Protein AF-0000000087153183 (afdb_homodimer)

Solvent-accessible surface area (backbone atoms only — not comparable to full-atom values): 34865 Å² total; per-residue (Å²): 128,87,70,64,60,40,36,62,28,33,50,42,48,53,37,23,67,73,57,25,25,58,61,56,22,10,64,75,70,73,46,52,48,67,58,43,52,49,30,43,50,50,48,24,61,70,67,73,41,66,40,58,39,85,47,99,87,30,47,40,70,26,74,59,24,44,55,40,44,30,30,32,48,47,18,45,48,27,42,46,46,18,53,47,39,38,55,37,38,68,64,61,68,84,79,64,48,31,34,25,39,42,85,54,50,77,82,66,41,41,40,56,24,53,25,46,38,46,68,35,93,80,49,48,40,45,34,42,42,77,51,40,25,47,48,32,50,50,33,27,74,55,55,54,21,58,30,27,37,37,53,44,70,48,52,78,88,30,67,86,56,75,67,60,64,68,46,64,42,79,92,60,45,32,32,33,36,42,69,44,78,48,51,33,34,39,34,29,18,43,90,42,45,83,71,34,53,82,33,49,71,75,62,51,37,77,39,42,24,56,32,51,49,82,53,20,40,69,38,48,56,50,46,67,61,28,51,86,69,72,47,77,50,48,64,46,42,38,39,77,45,72,76,52,44,55,31,46,15,47,39,60,63,21,30,39,76,43,41,58,80,70,45,52,71,42,70,76,41,96,67,46,54,38,71,35,73,62,47,69,44,56,26,27,41,24,40,35,31,38,42,91,47,50,80,40,66,70,49,41,48,48,53,51,29,46,36,44,57,67,69,46,72,76,78,70,77,62,78,56,78,76,72,75,74,74,74,74,72,84,121,129,85,69,67,66,40,34,64,27,36,48,42,48,52,38,23,66,71,59,25,26,58,62,55,22,10,63,76,69,74,45,51,48,67,57,41,52,51,31,41,49,50,47,26,63,70,68,72,41,66,39,56,41,84,46,101,87,30,45,41,70,28,73,57,24,53,48,23,37,35,24,34,48,46,18,44,48,28,33,44,47,33,50,46,44,52,49,37,48,61,63,53,62,67,80,58,46,32,34,27,38,42,85,54,50,76,83,66,41,42,40,56,24,52,26,45,38,45,70,34,92,81,49,45,39,45,36,42,42,75,52,39,24,48,48,34,52,50,32,27,74,38,51,60,20,58,32,26,37,38,54,45,70,47,52,80,89,30,69,87,56,74,68,62,63,68,45,66,41,81,91,61,44,32,32,33,37,43,69,45,79,48,52,32,34,38,35,28,17,45,92,41,44,83,72,34,54,82,32,48,69,75,63,51,36,76,38,42,22,55,30,51,49,80,54,21,41,70,39,47,56,50,47,67,61,28,50,86,71,72,46,76,51,48,66,47,42,35,38,77,46,72,74,52,45,55,31,45,16,48,39,59,64,19,30,40,76,43,44,58,80,68,44,50,69,45,70,75,41,96,66,46,55,39,71,37,73,63,48,67,45,56,28,28,42,26,40,35,31,39,42,92,47,50,81,39,66,71,51,40,48,48,52,52,31,46,36,44,57,67,69,46,73,78,81,73,82,60,80,58,78,75,75,75,76,77,76,77,73,85,122

InterPro domains:
  IPR000847 LysR, HTH, N-terminal domain [PF00126] (8-65)
  IPR000847 LysR, HTH, N-terminal domain [PR00039] (22-33)
  IPR000847 LysR, HTH, N-terminal domain [PR00039] (33-43)
  IPR000847 LysR, HTH, N-terminal domain [PR00039] (43-54)
  IPR000847 LysR, HTH, N-terminal domain [PS50931] (5-62)
  IPR005119 LysR, substrate-binding [PF03466] (92-306)
  IPR036388 Winged helix-like DNA-binding domain superfamily [G3DSA:1.10.10.10] (6-84)
  IPR036390 Winged helix DNA-binding domain superfamily [SSF46785] (7-89)

Foldseek 3Di:
DLDDQDLVLLQLLLQCQVVQALCRSCVVVVHDSVVSVVSPVVVCVSVVHDQWDQDPSHTHGDPVVVVCNVVSVVVNVVVVVVVVVVVCCVVPPDFAAEEEEEADCVVLVVPLLLVLCCPDPVNHHYHYDYAAAQVRVVCLLVVVHAKYKHKAFDDPVCPVPHDQDWDADPVQFKIKGFQDKFKWWKKAFLVCCVQQAPDDLLSQLAWEAAAEDCRHRFNVQNCVVCVVVVGDRHHDYYDHHQLVRQVVRNVHHHMGIDTPVSCVVVVVDDGGMDTHDPDMTIMTIIMMHTSVCCPPPVNVSSVVSSNVSSPHDPPPPPPPPPPPPPPPPPD/DLDDQDLVLLLLLLLCQVVQALCVSCVVVVHDSVVSVVSPVVVCVSVVHDQWDQDPRHTHGDPVVVVCNVVSVVVNVVVVVVVVVVVVCVVPVDQAAEEEEEADCVVLVVPLLLVLCCPDPVNHHYHYDYAAAQVRVVCLLVVVHAKYKHKAFDDPVCPVPHDQDWDADPVQFKIKGFQDKFKWWKKAFLVCCVQQAPDDLLSQLAWEAAAEDCRHRQNVQNCVVCVVVVGDRHHDYYDHHQLVRQVVRNVHHHMGIDTPVSCVVVVVDDGGMDTHDPDMTIMTIIMMHTSVCCPPPSNVSSVVSSNVSSPHDPPPPPPPPPPPPPPPPDD

Secondary structure (DSSP, 8-state):
---PPPHHHHHHHHHHHHHSSHHHHHHHHT--HHHHHHHHHHHHHHHT---EEEETTEEEE-HHHHHHHHHHHHHHHHHHHHHHHHHHHTT--S-EEEEEE-S-HHHHTHHHHHHHHHTSTT--EEEEEE--HHHHHHHHHTTS-SEEEEEEEPPGGGSSS---S-EEETTTTEEEEEEEEEEEEEEEEGGGHHHHTT--HHHHTTS-EEE--TTSHHHHHHHHHHGGGT--PPEEEE-S-HHHHHHHHHTTS-BEEEEHHHHHHHHTS---EEEEEEEEEEEEEEEEEEGGGTTSHHHHHHHHHHHHHTTPPP-----------------/---PPPHHHHHHHHHHHHHSSHHHHHHHHT--HHHHHHHHHHHHHHHTS--EEEETTEEEE-HHHHHHHHHHHHHHHHHHHHHHHHHHHHHTTSSEEEEEE-S-HHHHTHHHHHHHHHTSTT--EEEEEE--HHHHHHHHHTTS-SEEEEEEEPPGGGSSS---S-EEETTTTEEEEEEEEEEEEEEEEGGGHHHHTT--HHHHTTS-EEE--TTSHHHHHHHHHHGGGT--PPEEEE-S-HHHHHHHHHTTS-BEEEEHHHHHHHHTS---EEEEEEEEEEEEEEEEEEGGGTTSHHHHHHHHHHHHHTTPPP-----------------

pLDDT: mean 84.93, std 15.73, range [27.83, 98.62]

Organism: NCBI:txid2511166

Radius of gyration: 27.45 Å; Cα contacts (8 Å, |Δi|>4): 1238; chains: 2; bounding box: 63×135×76 Å

Nearest PDB structures (foldseek):
  6g1d-assembly1_A  TM=5.082E-01  e=3.067E-19  Corynebacterium glutamicum
  6g4r-assembly1_B  TM=5.036E-01  e=2.132E-19  Corynebacterium glutamicum
  7d98-assembly1_Q  TM=4.683E-01  e=3.900E-20  Cupriavidus necator
  6g4r-assembly1_E  TM=4.879E-01  e=2.006E-19  Corynebacterium glutamicum
  6g1d-assembly1_C  TM=4.542E-01  e=8.095E-19  Corynebacterium glutamicum

Structure (mmCIF, N/CA/C/O backbone):
data_AF-0000000087153183-model_v1
#
loop_
_entity.id
_entity.type
_entity.pdbx_description
1 polymer 'HTH-type transcriptional regulator CynR'
#
loop_
_atom_site.group_PDB
_atom_site.id
_atom_site.type_symbol
_atom_site.label_atom_id
_atom_site.label_alt_id
_atom_site.label_comp_id
_atom_site.label_asym_id
_atom_site.label_entity_id
_atom_site.label_seq_id
_atom_site.pdbx_PDB_ins_code
_atom_site.Cartn_x
_atom_site.Cartn_y
_atom_site.Cartn_z
_atom_site.occupancy
_atom_site.B_iso_or_equiv
_atom_site.auth_seq_id
_atom_site.auth_comp_id
_atom_site.auth_asym_id
_atom_site.auth_atom_id
_atom_site.pdbx_PDB_model_num
ATOM 1 N N . MET A 1 1 ? 20.062 -12.062 20.797 1 31.08 1 MET A N 1
ATOM 2 C CA . MET A 1 1 ? 18.797 -12.32 20.109 1 31.08 1 MET A CA 1
ATOM 3 C C . MET A 1 1 ? 17.766 -11.266 20.469 1 31.08 1 MET A C 1
ATOM 5 O O . MET A 1 1 ? 17.391 -11.125 21.625 1 31.08 1 MET A O 1
ATOM 9 N N . SER A 1 2 ? 17.734 -10.234 19.969 1 46.31 2 SER A N 1
ATOM 10 C CA . SER A 1 2 ? 16.969 -9.031 20.297 1 46.31 2 SER A CA 1
ATOM 11 C C . SER A 1 2 ? 15.469 -9.328 20.344 1 46.31 2 SER A C 1
ATOM 13 O O . SER A 1 2 ? 14.898 -9.828 19.375 1 46.31 2 SER A O 1
ATOM 15 N N . GLU A 1 3 ? 14.977 -9.609 21.547 1 60.75 3 GLU A N 1
ATOM 16 C CA . GLU A 1 3 ? 13.641 -10.125 21.844 1 60.75 3 GLU A CA 1
ATOM 17 C C . GLU A 1 3 ? 12.562 -9.117 21.453 1 60.75 3 GLU A C 1
ATOM 19 O O . GLU A 1 3 ? 12.734 -7.914 21.641 1 60.75 3 GLU A O 1
ATOM 24 N N . LEU A 1 4 ? 11.82 -9.492 20.484 1 64.38 4 LEU A N 1
ATOM 25 C CA . LEU A 1 4 ? 10.664 -8.688 20.109 1 64.38 4 LEU A CA 1
ATOM 26 C C . LEU A 1 4 ? 9.836 -8.32 21.328 1 64.38 4 LEU A C 1
ATOM 28 O O . LEU A 1 4 ? 9.789 -9.078 22.297 1 64.38 4 LEU A O 1
ATOM 32 N N . PRO A 1 5 ? 9.383 -7.074 21.359 1 76.44 5 PRO A N 1
ATOM 33 C CA . PRO A 1 5 ? 8.602 -6.676 22.531 1 76.44 5 PRO A CA 1
ATOM 34 C C . PRO A 1 5 ? 7.379 -7.562 22.75 1 76.44 5 PRO A C 1
ATOM 36 O O . PRO A 1 5 ? 6.742 -8 21.781 1 76.44 5 PRO A O 1
ATOM 39 N N . ARG A 1 6 ? 7.16 -7.895 24.016 1 76.5 6 ARG A N 1
ATOM 40 C CA . ARG A 1 6 ? 5.973 -8.656 24.391 1 76.5 6 ARG A CA 1
ATOM 41 C C . ARG A 1 6 ? 4.707 -7.836 24.172 1 76.5 6 ARG A C 1
ATOM 43 O O . ARG A 1 6 ? 4.684 -6.633 24.438 1 76.5 6 ARG A O 1
ATOM 50 N N . THR A 1 7 ? 3.648 -8.539 23.609 1 82.25 7 THR A N 1
ATOM 51 C CA . THR A 1 7 ? 2.377 -7.867 23.375 1 82.25 7 THR A CA 1
ATOM 52 C C . THR A 1 7 ? 1.879 -7.176 24.641 1 82.25 7 THR A C 1
ATOM 54 O O . THR A 1 7 ? 1.362 -6.059 24.578 1 82.25 7 THR A O 1
ATOM 57 N N . GLN A 1 8 ? 2.119 -7.859 25.828 1 83.06 8 GLN A N 1
ATOM 58 C CA . GLN A 1 8 ? 1.662 -7.309 27.094 1 83.06 8 GLN A CA 1
ATOM 59 C C . GLN A 1 8 ? 2.424 -6.035 27.438 1 83.06 8 GLN A C 1
ATOM 61 O O . GLN A 1 8 ? 1.85 -5.09 27.984 1 83.06 8 GLN A O 1
ATOM 66 N N . ALA A 1 9 ? 3.697 -6.039 27.109 1 86.94 9 ALA A N 1
ATOM 67 C CA . ALA A 1 9 ? 4.504 -4.852 27.359 1 86.94 9 ALA A CA 1
ATOM 68 C C . ALA A 1 9 ? 4.027 -3.67 26.516 1 86.94 9 ALA A C 1
ATOM 70 O O . ALA A 1 9 ? 3.959 -2.539 27.016 1 86.94 9 ALA A O 1
ATOM 71 N N . LEU A 1 10 ? 3.721 -4.023 25.312 1 87 10 LEU A N 1
ATOM 72 C CA . LEU A 1 10 ? 3.227 -2.988 24.406 1 87 10 LEU A CA 1
ATOM 73 C C . LEU A 1 10 ? 1.873 -2.461 24.875 1 87 10 LEU A C 1
ATOM 75 O O . LEU A 1 10 ? 1.617 -1.257 24.812 1 87 10 LEU A O 1
ATOM 79 N N . ARG A 1 11 ? 1.021 -3.336 25.375 1 87.25 11 ARG A N 1
ATOM 80 C CA . ARG A 1 11 ? -0.269 -2.928 25.922 1 87.25 11 ARG A CA 1
ATOM 81 C C . ARG A 1 11 ? -0.09 -2.027 27.141 1 87.25 11 ARG A C 1
ATOM 83 O O . ARG A 1 11 ? -0.804 -1.034 27.297 1 87.25 11 ARG A O 1
ATOM 90 N N . CYS A 1 12 ? 0.815 -2.385 28 1 89.56 12 CYS A N 1
ATOM 91 C CA . CYS A 1 12 ? 1.115 -1.569 29.172 1 89.56 12 CYS A CA 1
ATOM 92 C C . CYS A 1 12 ? 1.585 -0.179 28.75 1 89.56 12 CYS A C 1
ATOM 94 O O . CYS A 1 12 ? 1.13 0.824 29.312 1 89.56 12 CYS A O 1
ATOM 96 N N . PHE A 1 13 ? 2.502 -0.116 27.734 1 90.94 13 PHE A N 1
ATOM 97 C CA . PHE A 1 13 ? 3.021 1.134 27.188 1 90.94 13 PHE A CA 1
ATOM 98 C C . PHE A 1 13 ? 1.886 2.021 26.703 1 90.94 13 PHE A C 1
ATOM 100 O O . PHE A 1 13 ? 1.781 3.184 27.094 1 90.94 13 PHE A O 1
ATOM 107 N N . ILE A 1 14 ? 0.994 1.428 26.016 1 88.69 14 ILE A N 1
ATOM 108 C CA . ILE A 1 14 ? -0.134 2.145 25.438 1 88.69 14 ILE A CA 1
ATOM 109 C C . ILE A 1 14 ? -1.044 2.666 26.547 1 88.69 14 ILE A C 1
ATOM 111 O O . ILE A 1 14 ? -1.456 3.828 26.531 1 88.69 14 ILE A O 1
ATOM 115 N N . THR A 1 15 ? -1.354 1.829 27.531 1 88.81 15 THR A N 1
ATOM 116 C CA . THR A 1 15 ? -2.324 2.152 28.562 1 88.81 15 THR A CA 1
ATOM 117 C C . THR A 1 15 ? -1.772 3.219 29.5 1 88.81 15 THR A C 1
ATOM 119 O O . THR A 1 15 ? -2.5 4.125 29.922 1 88.81 15 THR A O 1
ATOM 122 N N . VAL A 1 16 ? -0.542 3.186 29.75 1 90.81 16 VAL A N 1
ATOM 123 C CA . VAL A 1 16 ? 0.067 4.195 30.609 1 90.81 16 VAL A CA 1
ATOM 124 C C . VAL A 1 16 ? 0.077 5.543 29.906 1 90.81 16 VAL A C 1
ATOM 126 O O . VAL A 1 16 ? -0.175 6.582 30.516 1 90.81 16 VAL A O 1
ATOM 129 N N . ALA A 1 17 ? 0.434 5.465 28.672 1 88.69 17 ALA A N 1
ATOM 130 C CA . ALA A 1 17 ? 0.426 6.699 27.891 1 88.69 17 ALA A CA 1
ATOM 131 C C . ALA A 1 17 ? -0.958 7.344 27.906 1 88.69 17 ALA A C 1
ATOM 133 O O . ALA A 1 17 ? -1.078 8.57 27.969 1 88.69 17 ALA A O 1
ATOM 134 N N . ARG A 1 18 ? -1.962 6.5 27.828 1 82.38 18 ARG A N 1
ATOM 135 C CA . ARG A 1 18 ? -3.35 6.949 27.766 1 82.38 18 ARG A CA 1
ATOM 136 C C . ARG A 1 18 ? -3.834 7.438 29.125 1 82.38 18 ARG A C 1
ATOM 138 O O . ARG A 1 18 ? -4.461 8.492 29.234 1 82.38 18 ARG A O 1
ATOM 145 N N . GLU A 1 19 ? -3.486 6.703 30.203 1 84.06 19 GLU A N 1
ATOM 146 C CA . GLU A 1 19 ? -4.039 6.941 31.531 1 84.06 19 GLU A CA 1
ATOM 147 C C . GLU A 1 19 ? -3.188 7.934 32.312 1 84.06 19 GLU A C 1
ATOM 149 O O . GLU A 1 19 ? -3.654 8.523 33.281 1 84.06 19 GLU A O 1
ATOM 154 N N . GLY A 1 20 ? -1.888 8.039 31.859 1 85.31 20 GLY A N 1
ATOM 155 C CA . GLY A 1 20 ? -1.004 9.031 32.438 1 85.31 20 GLY A CA 1
ATOM 156 C C . GLY A 1 20 ? -0.298 8.531 33.688 1 85.31 20 GLY A C 1
ATOM 157 O O . GLY A 1 20 ? 0.669 9.141 34.156 1 85.31 20 GLY A O 1
ATOM 158 N N . THR A 1 21 ? -0.917 7.527 34.312 1 86.12 21 THR A N 1
ATOM 159 C CA . THR A 1 21 ? -0.27 6.977 35.5 1 86.12 21 THR A CA 1
ATOM 160 C C . THR A 1 21 ? -0.248 5.453 35.438 1 86.12 21 THR A C 1
ATOM 162 O O . THR A 1 21 ? -1.101 4.836 34.812 1 86.12 21 THR A O 1
ATOM 165 N N . VAL A 1 22 ? 0.759 4.844 36.094 1 90.19 22 VAL A N 1
ATOM 166 C CA . VAL A 1 22 ? 0.91 3.393 36.156 1 90.19 22 VAL A CA 1
ATOM 167 C C . VAL A 1 22 ? -0.251 2.787 36.938 1 90.19 22 VAL A C 1
ATOM 169 O O . VAL A 1 22 ? -0.761 1.722 36.562 1 90.19 22 VAL A O 1
ATOM 172 N N . SER A 1 23 ? -0.688 3.531 37.969 1 89.62 23 SER A N 1
ATOM 173 C CA . SER A 1 23 ? -1.775 3.045 38.781 1 89.62 23 SER A CA 1
ATOM 174 C C . SER A 1 23 ? -3.072 2.91 38 1 89.62 23 SER A C 1
ATOM 176 O O . SER A 1 23 ? -3.744 1.88 38.062 1 89.62 23 SER A O 1
ATOM 178 N N . ARG A 1 24 ? -3.447 3.861 37.344 1 88.69 24 ARG A N 1
ATOM 179 C CA . ARG A 1 24 ? -4.656 3.838 36.531 1 88.69 24 ARG A CA 1
ATOM 180 C C . ARG A 1 24 ? -4.551 2.797 35.438 1 88.69 24 ARG A C 1
ATOM 182 O O . ARG A 1 24 ? -5.523 2.102 35.125 1 88.69 24 ARG A O 1
ATOM 189 N N . ALA A 1 25 ? -3.377 2.762 34.844 1 91.25 25 ALA A N 1
ATOM 190 C CA . ALA A 1 25 ? -3.156 1.758 33.812 1 91.25 25 ALA A CA 1
ATOM 191 C C . ALA A 1 25 ? -3.326 0.347 34.375 1 91.25 25 ALA A C 1
ATOM 193 O O . ALA A 1 25 ? -3.912 -0.519 33.719 1 91.25 25 ALA A O 1
ATOM 194 N N . ALA A 1 26 ? -2.805 0.097 35.531 1 90.75 26 ALA A N 1
ATOM 195 C CA . ALA A 1 26 ? -2.924 -1.201 36.188 1 90.75 26 ALA A CA 1
ATOM 196 C C . ALA A 1 26 ? -4.387 -1.588 36.375 1 90.75 26 ALA A C 1
ATOM 198 O O . ALA A 1 26 ? -4.773 -2.729 36.125 1 90.75 26 ALA A O 1
ATOM 199 N N . THR A 1 27 ? -5.219 -0.638 36.75 1 86.12 27 THR A N 1
ATOM 200 C CA . THR A 1 27 ? -6.645 -0.854 36.938 1 86.12 27 THR A CA 1
ATOM 201 C C . THR A 1 27 ? -7.324 -1.229 35.625 1 86.12 27 THR A C 1
ATOM 203 O O . THR A 1 27 ? -8.078 -2.201 35.562 1 86.12 27 THR A O 1
ATOM 206 N N . VAL A 1 28 ? -6.941 -0.551 34.594 1 84.94 28 VAL A N 1
ATOM 207 C CA . VAL A 1 28 ? -7.551 -0.747 33.281 1 84.94 28 VAL A CA 1
ATOM 208 C C . VAL A 1 28 ? -7.156 -2.115 32.75 1 84.94 28 VAL A C 1
ATOM 210 O O . VAL A 1 28 ? -7.973 -2.799 32.125 1 84.94 28 VAL A O 1
ATOM 213 N N . LEU A 1 29 ? -5.957 -2.527 33 1 86.44 29 LEU A N 1
ATOM 214 C CA . LEU A 1 29 ? -5.402 -3.744 32.406 1 86.44 29 LEU A CA 1
ATOM 215 C C . LEU A 1 29 ? -5.664 -4.945 33.312 1 86.44 29 LEU A C 1
ATOM 217 O O . LEU A 1 29 ? -5.422 -6.09 32.906 1 86.44 29 LEU A O 1
ATOM 221 N N . GLY A 1 30 ? -6.141 -4.699 34.531 1 89.5 30 GLY A N 1
ATOM 222 C CA . GLY A 1 30 ? -6.316 -5.777 35.5 1 89.5 30 GLY A CA 1
ATOM 223 C C . GLY A 1 30 ? -5.004 -6.375 35.969 1 89.5 30 GLY A C 1
ATOM 224 O O . GLY A 1 30 ? -4.891 -7.59 36.125 1 89.5 30 GLY A O 1
ATOM 225 N N . LEU A 1 31 ? -4 -5.562 36 1 88.06 31 LEU A N 1
ATOM 226 C CA . LEU A 1 31 ? -2.674 -5.945 36.469 1 88.06 31 LEU A CA 1
ATOM 227 C C . LEU A 1 31 ? -2.318 -5.203 37.75 1 88.06 31 LEU A C 1
ATOM 229 O O . LEU A 1 31 ? -3.02 -4.27 38.125 1 88.06 31 LEU A O 1
ATOM 233 N N . THR A 1 32 ? -1.348 -5.703 38.438 1 90.44 32 THR A N 1
ATOM 234 C CA . THR A 1 32 ? -0.838 -4.969 39.594 1 90.44 32 THR A CA 1
ATOM 235 C C . THR A 1 32 ? 0.101 -3.852 39.125 1 90.44 32 THR A C 1
ATOM 237 O O . THR A 1 32 ? 0.676 -3.908 38.062 1 90.44 32 THR A O 1
ATOM 240 N N . GLN A 1 33 ? 0.145 -2.832 39.875 1 89.56 33 GLN A N 1
ATOM 241 C CA . GLN A 1 33 ? 1.01 -1.696 39.594 1 89.56 33 GLN A CA 1
ATOM 242 C C . GLN A 1 33 ? 2.449 -2.146 39.344 1 89.56 33 GLN A C 1
ATOM 244 O O . GLN A 1 33 ? 3.094 -1.712 38.406 1 89.56 33 GLN A O 1
ATOM 249 N N . PRO A 1 34 ? 3.041 -3.051 40.156 1 91.12 34 PRO A N 1
ATOM 250 C CA . PRO A 1 34 ? 4.41 -3.508 39.906 1 91.12 34 PRO A CA 1
ATOM 251 C C . PRO A 1 34 ? 4.543 -4.25 38.562 1 91.12 34 PRO A C 1
ATOM 253 O O . PRO A 1 34 ? 5.562 -4.125 37.875 1 91.12 34 PRO A O 1
ATOM 256 N N . ALA A 1 35 ? 3.551 -4.984 38.188 1 90.88 35 ALA A N 1
ATOM 257 C CA . ALA A 1 35 ? 3.574 -5.723 36.938 1 90.88 35 ALA A CA 1
ATOM 258 C C . ALA A 1 35 ? 3.645 -4.777 35.75 1 90.88 35 ALA A C 1
ATOM 260 O O . ALA A 1 35 ? 4.418 -5 34.812 1 90.88 35 ALA A O 1
ATOM 261 N N . VAL A 1 36 ? 2.875 -3.74 35.781 1 92.12 36 VAL A N 1
ATOM 262 C CA . VAL A 1 36 ? 2.873 -2.754 34.719 1 92.12 36 VAL A CA 1
ATOM 263 C C . VAL A 1 36 ? 4.23 -2.061 34.656 1 92.12 36 VAL A C 1
ATOM 265 O O . VAL A 1 36 ? 4.797 -1.891 33.562 1 92.12 36 VAL A O 1
ATOM 268 N N . SER A 1 37 ? 4.73 -1.72 35.781 1 90.12 37 SER A N 1
ATOM 269 C CA . SER A 1 37 ? 6.02 -1.044 35.844 1 90.12 37 SER A CA 1
ATOM 270 C C . SER A 1 37 ? 7.137 -1.92 35.281 1 90.12 37 SER A C 1
ATOM 272 O O . SER A 1 37 ? 8.008 -1.438 34.562 1 90.12 37 SER A O 1
ATOM 274 N N . LEU A 1 38 ? 7.07 -3.172 35.625 1 89.75 38 LEU A N 1
ATOM 275 C CA . LEU A 1 38 ? 8.07 -4.125 35.156 1 89.75 38 LEU A CA 1
ATOM 276 C C . LEU A 1 38 ? 8.008 -4.27 33.656 1 89.75 38 LEU A C 1
ATOM 278 O O . LEU A 1 38 ? 9.047 -4.348 33 1 89.75 38 LEU A O 1
ATOM 282 N N . GLN A 1 39 ? 6.832 -4.332 33.094 1 90.81 39 GLN A N 1
ATOM 283 C CA . GLN A 1 39 ? 6.648 -4.441 31.656 1 90.81 39 GLN A CA 1
ATOM 284 C C . GLN A 1 39 ? 7.219 -3.223 30.938 1 90.81 39 GLN A C 1
ATOM 286 O O . GLN A 1 39 ? 7.867 -3.355 29.891 1 90.81 39 GLN A O 1
ATOM 291 N N . LEU A 1 40 ? 7.035 -2.072 31.453 1 89.44 40 LEU A N 1
ATOM 292 C CA . LEU A 1 40 ? 7.527 -0.836 30.859 1 89.44 40 LEU A CA 1
ATOM 293 C C . LEU A 1 40 ? 9.055 -0.783 30.906 1 89.44 40 LEU A C 1
ATOM 295 O O . LEU A 1 40 ? 9.688 -0.414 29.922 1 89.44 40 LEU A O 1
ATOM 299 N N . LYS A 1 41 ? 9.531 -1.145 32.031 1 87.69 41 LYS A N 1
ATOM 300 C CA . LYS A 1 41 ? 10.984 -1.176 32.188 1 87.69 41 LYS A CA 1
ATOM 301 C C . LYS A 1 41 ? 11.625 -2.156 31.203 1 87.69 41 LYS A C 1
ATOM 303 O O . LYS A 1 41 ? 12.641 -1.847 30.578 1 87.69 41 LYS A O 1
ATOM 308 N N . ALA A 1 42 ? 11.047 -3.262 31.109 1 85.19 42 ALA A N 1
ATOM 309 C CA . ALA A 1 42 ? 11.539 -4.285 30.188 1 85.19 42 ALA A CA 1
ATOM 310 C C . ALA A 1 42 ? 11.516 -3.783 28.75 1 85.19 42 ALA A C 1
ATOM 312 O O . ALA A 1 42 ? 12.445 -4.047 27.984 1 85.19 42 ALA A O 1
ATOM 313 N N . LEU A 1 43 ? 10.5 -3.092 28.422 1 86.81 43 LEU A N 1
ATOM 314 C CA . LEU A 1 43 ? 10.359 -2.549 27.078 1 86.81 43 LEU A CA 1
ATOM 315 C C . LEU A 1 43 ? 11.43 -1.496 26.797 1 86.81 43 LEU A C 1
ATOM 317 O O . LEU A 1 43 ? 12.047 -1.498 25.734 1 86.81 43 LEU A O 1
ATOM 321 N N . GLU A 1 44 ? 11.641 -0.641 27.75 1 86.12 44 GLU A N 1
ATOM 322 C CA . GLU A 1 44 ? 12.664 0.394 27.609 1 86.12 44 GLU A CA 1
ATOM 323 C C . GLU A 1 44 ? 14.062 -0.217 27.531 1 86.12 44 GLU A C 1
ATOM 325 O O . GLU A 1 44 ? 14.891 0.227 26.734 1 86.12 44 GLU A O 1
ATOM 330 N N . GLU A 1 45 ? 14.266 -1.236 28.312 1 81.56 45 GLU A N 1
ATOM 331 C CA . GLU A 1 45 ? 15.547 -1.93 28.297 1 81.56 45 GLU A CA 1
ATOM 332 C C . GLU A 1 45 ? 15.781 -2.629 26.969 1 81.56 45 GLU A C 1
ATOM 334 O O . GLU A 1 45 ? 16.875 -2.568 26.406 1 81.56 45 GLU A O 1
ATOM 339 N N . SER A 1 46 ? 14.766 -3.236 26.516 1 78.31 46 SER A N 1
ATOM 340 C CA . SER A 1 46 ? 14.906 -3.992 25.281 1 78.31 46 SER A CA 1
ATOM 341 C C . SER A 1 46 ? 15.109 -3.062 24.078 1 78.31 46 SER A C 1
ATOM 343 O O . SER A 1 46 ? 15.773 -3.432 23.109 1 78.31 46 SER A O 1
ATOM 345 N N . THR A 1 47 ? 14.508 -1.893 24.172 1 76.81 47 THR A N 1
ATOM 346 C CA . THR A 1 47 ? 14.617 -0.943 23.062 1 76.81 47 THR A CA 1
ATOM 347 C C . THR A 1 47 ? 15.805 -0.012 23.266 1 76.81 47 THR A C 1
ATOM 349 O O . THR A 1 47 ? 16.25 0.64 22.328 1 76.81 47 THR A O 1
ATOM 352 N N . GLY A 1 48 ? 16.266 0.083 24.484 1 78.25 48 GLY A N 1
ATOM 353 C CA . GLY A 1 48 ? 17.328 1.013 24.828 1 78.25 48 GLY A CA 1
ATOM 354 C C . GLY A 1 48 ? 16.875 2.459 24.875 1 78.25 48 GLY A C 1
ATOM 355 O O . GLY A 1 48 ? 17.688 3.377 24.766 1 78.25 48 GLY A O 1
ATOM 356 N N . LEU A 1 49 ? 15.555 2.689 24.812 1 81.19 49 LEU A N 1
ATOM 357 C CA . LEU A 1 49 ? 14.977 4.031 24.797 1 81.19 49 LEU A CA 1
ATOM 358 C C . LEU A 1 49 ? 14.125 4.277 26.031 1 81.19 49 LEU A C 1
ATOM 360 O O . LEU A 1 49 ? 13.43 3.371 26.5 1 81.19 49 LEU A O 1
ATOM 364 N N . GLN A 1 50 ? 14.305 5.422 26.562 1 85.44 50 GLN A N 1
ATOM 365 C CA . GLN A 1 50 ? 13.352 5.859 27.578 1 85.44 50 GLN A CA 1
ATOM 366 C C . GLN A 1 50 ? 12.047 6.32 26.953 1 85.44 50 GLN A C 1
ATOM 368 O O . GLN A 1 50 ? 12.047 7.203 26.094 1 85.44 50 GLN A O 1
ATOM 373 N N . LEU A 1 51 ? 10.969 5.68 27.391 1 88.38 51 LEU A N 1
ATOM 374 C CA . LEU A 1 51 ? 9.703 5.949 26.719 1 88.38 51 LEU A CA 1
ATOM 375 C C . LEU A 1 51 ? 8.883 6.977 27.5 1 88.38 51 LEU A C 1
ATOM 377 O O . LEU A 1 51 ? 8.023 7.648 26.922 1 88.38 51 LEU A O 1
ATOM 381 N N . PHE A 1 52 ? 9.133 7.066 28.812 1 89.56 52 PHE A N 1
ATOM 382 C CA . PHE A 1 52 ? 8.398 7.996 29.656 1 89.56 52 PHE A CA 1
ATOM 383 C C . PHE A 1 52 ? 9.344 8.812 30.531 1 89.56 52 PHE A C 1
ATOM 385 O O . PHE A 1 52 ? 10.406 8.328 30.922 1 89.56 52 PHE A O 1
ATOM 392 N N . ASN A 1 53 ? 8.969 10.086 30.672 1 84.75 53 ASN A N 1
ATOM 393 C CA . ASN A 1 53 ? 9.539 10.898 31.75 1 84.75 53 ASN A CA 1
ATOM 394 C C . ASN A 1 53 ? 8.648 10.898 33 1 84.75 53 ASN A C 1
ATOM 396 O O . ASN A 1 53 ? 7.418 10.969 32.875 1 84.75 53 ASN A O 1
ATOM 400 N N . ARG A 1 54 ? 9.297 10.695 34.094 1 79.44 54 ARG A N 1
ATOM 401 C CA . ARG A 1 54 ? 8.555 10.781 35.344 1 79.44 54 ARG A CA 1
ATOM 402 C C . ARG A 1 54 ? 8.328 12.242 35.719 1 79.44 54 ARG A C 1
ATOM 404 O O . ARG A 1 54 ? 9.258 13.047 35.688 1 79.44 54 ARG A O 1
ATOM 411 N N . THR A 1 55 ? 7.113 12.602 35.812 1 77.44 55 THR A N 1
ATOM 412 C CA . THR A 1 55 ? 6.723 13.93 36.281 1 77.44 55 THR A CA 1
ATOM 413 C C . THR A 1 55 ? 5.992 13.859 37.625 1 77.44 55 THR A C 1
ATOM 415 O O . THR A 1 55 ? 5.57 12.781 38.031 1 77.44 55 THR A O 1
ATOM 418 N N . PRO A 1 56 ? 5.902 14.93 38.344 1 74.75 56 PRO A N 1
ATOM 419 C CA . PRO A 1 56 ? 5.16 14.914 39.594 1 74.75 56 PRO A CA 1
ATOM 420 C C . PRO A 1 56 ? 3.727 14.414 39.438 1 74.75 56 PRO A C 1
ATOM 422 O O . PRO A 1 56 ? 3.152 13.859 40.375 1 74.75 56 PRO A O 1
ATOM 425 N N . ASN A 1 57 ? 3.154 14.539 38.219 1 74.94 57 ASN A N 1
ATOM 426 C CA . ASN A 1 57 ? 1.761 14.188 37.969 1 74.94 57 ASN A CA 1
ATOM 427 C C . ASN A 1 57 ? 1.639 12.828 37.281 1 74.94 57 ASN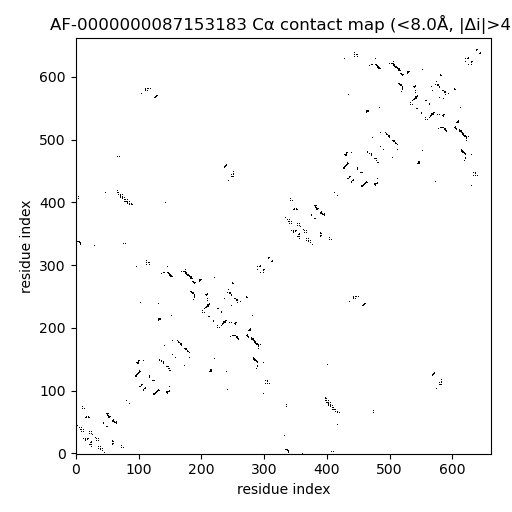 A C 1
ATOM 429 O O . ASN A 1 57 ? 0.542 12.422 36.906 1 74.94 57 ASN A O 1
ATOM 433 N N . GLY A 1 58 ? 2.777 12.195 37.125 1 81.75 58 GLY A N 1
ATOM 434 C CA . GLY A 1 58 ? 2.689 10.883 36.5 1 81.75 58 GLY A CA 1
ATOM 435 C C . GLY A 1 58 ? 3.734 10.664 35.406 1 81.75 58 GLY A C 1
ATOM 436 O O . GLY A 1 58 ? 4.914 10.961 35.625 1 81.75 58 GLY A O 1
ATOM 437 N N . PHE A 1 59 ? 3.305 10.008 34.344 1 84.56 59 PHE A N 1
ATOM 438 C CA . PHE A 1 59 ? 4.195 9.648 33.25 1 84.56 59 PHE A CA 1
ATOM 439 C C . PHE A 1 59 ? 3.867 10.445 32 1 84.56 59 PHE A C 1
ATOM 441 O O . PHE A 1 59 ? 2.701 10.547 31.609 1 84.56 59 PHE A O 1
ATOM 448 N N . ALA A 1 60 ? 4.879 11.18 31.516 1 84.25 60 ALA A N 1
ATOM 449 C CA . ALA A 1 60 ? 4.75 11.867 30.234 1 84.25 60 ALA A CA 1
ATOM 450 C C . ALA A 1 60 ? 5.633 11.219 29.172 1 84.25 60 ALA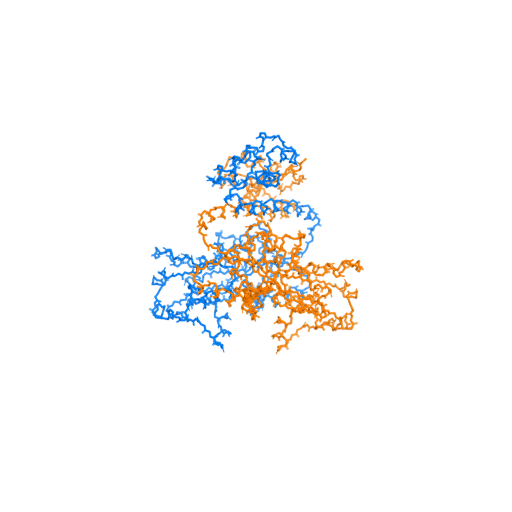 A C 1
ATOM 452 O O . ALA A 1 60 ? 6.762 10.82 29.453 1 84.25 60 ALA A O 1
ATOM 453 N N . LEU A 1 61 ? 5.102 11.07 28.016 1 85.69 61 LEU A N 1
ATOM 454 C CA . LEU A 1 61 ? 5.848 10.438 26.938 1 85.69 61 LEU A CA 1
ATOM 455 C C . LEU A 1 61 ? 7.113 11.227 26.609 1 85.69 61 LEU A C 1
ATOM 457 O O . LEU A 1 61 ? 7.098 12.461 26.609 1 85.69 61 LEU A O 1
ATOM 461 N N . THR A 1 62 ? 8.25 10.508 26.469 1 81.56 62 THR A N 1
ATOM 462 C CA . THR A 1 62 ? 9.438 11.086 25.844 1 81.56 62 THR A CA 1
ATOM 463 C C . THR A 1 62 ? 9.242 11.234 24.344 1 81.56 62 THR A C 1
ATOM 465 O O . THR A 1 62 ? 8.219 10.805 23.797 1 81.56 62 THR A O 1
ATOM 468 N N . GLU A 1 63 ? 10.18 11.859 23.766 1 72.25 63 GLU A N 1
ATOM 469 C CA . GLU A 1 63 ? 10.164 11.938 22.312 1 72.25 63 GLU A CA 1
ATOM 470 C C . GLU A 1 63 ? 10.156 10.539 21.688 1 72.25 63 GLU A C 1
ATOM 472 O O . GLU A 1 63 ? 9.398 10.281 20.75 1 72.25 63 GLU A O 1
ATOM 477 N N . ALA A 1 64 ? 10.961 9.703 22.25 1 76.62 64 ALA A N 1
ATOM 478 C CA . ALA A 1 64 ? 11.016 8.32 21.797 1 76.62 64 ALA A CA 1
ATOM 479 C C . ALA A 1 64 ? 9.688 7.613 22.031 1 76.62 64 ALA A C 1
ATOM 481 O O . ALA A 1 64 ? 9.203 6.867 21.188 1 76.62 64 ALA A O 1
ATOM 482 N N . GLY A 1 65 ? 9.117 7.859 23.219 1 83.56 65 GLY A N 1
ATOM 483 C CA . GLY A 1 65 ? 7.824 7.281 23.547 1 83.56 65 GLY A CA 1
ATOM 484 C C . GLY A 1 65 ? 6.73 7.695 22.578 1 83.56 65 GLY A C 1
ATOM 485 O O . GLY A 1 65 ? 5.957 6.859 22.109 1 83.56 65 GLY A O 1
ATOM 486 N N . ALA A 1 66 ? 6.73 8.914 22.297 1 76.06 66 ALA A N 1
ATOM 487 C CA . ALA A 1 66 ? 5.723 9.461 21.391 1 76.06 66 ALA A CA 1
ATOM 488 C C . ALA A 1 66 ? 5.875 8.875 20 1 76.06 66 ALA A C 1
ATOM 490 O O . ALA A 1 66 ? 4.879 8.578 19.328 1 76.06 66 ALA A O 1
ATOM 491 N N . ALA A 1 67 ? 7.109 8.648 19.609 1 71.12 67 ALA A N 1
ATOM 492 C CA . ALA A 1 67 ? 7.406 8.125 18.281 1 71.12 67 ALA A CA 1
ATOM 493 C C . ALA A 1 67 ? 7.035 6.645 18.188 1 71.12 67 ALA A C 1
ATOM 495 O O . ALA A 1 67 ? 6.613 6.172 17.125 1 71.12 67 ALA A O 1
ATOM 496 N N . LEU A 1 68 ? 7.086 5.922 19.344 1 79.94 68 LEU A N 1
ATOM 497 C CA . LEU A 1 68 ? 6.918 4.473 19.312 1 79.94 68 LEU A CA 1
ATOM 498 C C . LEU A 1 68 ? 5.473 4.09 19.625 1 79.94 68 LEU A C 1
ATOM 500 O O . LEU A 1 68 ? 5.047 2.969 19.344 1 79.94 68 LEU A O 1
ATOM 504 N N . LEU A 1 69 ? 4.723 5.074 20.203 1 80.94 69 LEU A N 1
ATOM 505 C CA . LEU A 1 69 ? 3.371 4.777 20.656 1 80.94 69 LEU A CA 1
ATOM 506 C C . LEU A 1 69 ? 2.5 4.293 19.5 1 80.94 69 LEU A C 1
ATOM 508 O O . LEU A 1 69 ? 1.832 3.262 19.609 1 80.94 69 LEU A O 1
ATOM 512 N N . PRO A 1 70 ? 2.602 4.93 18.375 1 69.75 70 PRO A N 1
ATOM 513 C CA . PRO A 1 70 ? 1.788 4.426 17.266 1 69.75 70 PRO A CA 1
ATOM 514 C C . PRO A 1 70 ? 2.188 3.016 16.844 1 69.75 70 PRO A C 1
ATOM 516 O O . PRO A 1 70 ? 1.327 2.213 16.469 1 69.75 70 PRO A O 1
ATOM 519 N N . LEU A 1 71 ? 3.441 2.682 16.953 1 73.5 71 LEU A N 1
ATOM 520 C CA . LEU A 1 71 ? 3.926 1.356 16.578 1 73.5 71 LEU A CA 1
ATOM 521 C C . LEU A 1 71 ? 3.471 0.309 17.594 1 73.5 71 LEU A C 1
ATOM 523 O O . LEU A 1 71 ? 3.174 -0.83 17.219 1 73.5 71 LEU A O 1
ATOM 527 N N . ALA A 1 72 ? 3.436 0.713 18.812 1 81 72 ALA A N 1
ATOM 528 C CA . ALA A 1 72 ? 2.883 -0.173 19.844 1 81 72 ALA A CA 1
ATOM 529 C C . ALA A 1 72 ? 1.418 -0.495 19.547 1 81 72 ALA A C 1
ATOM 531 O O . ALA A 1 72 ? 1.001 -1.651 19.641 1 81 72 ALA A O 1
ATOM 532 N N . HIS A 1 73 ? 0.684 0.498 19.156 1 74.69 73 HIS A N 1
ATOM 533 C CA . HIS A 1 73 ? -0.716 0.303 18.812 1 74.69 73 HIS A CA 1
ATOM 534 C C . HIS A 1 73 ? -0.855 -0.665 17.641 1 74.69 73 HIS A C 1
ATOM 536 O O . HIS A 1 73 ? -1.688 -1.573 17.672 1 74.69 73 HIS A O 1
ATOM 542 N N . LYS A 1 74 ? -0.038 -0.432 16.656 1 68.56 74 LYS A N 1
ATOM 543 C CA . LYS A 1 74 ? -0.088 -1.299 15.484 1 68.56 74 LYS A CA 1
ATOM 544 C C . LYS A 1 74 ? 0.186 -2.752 15.859 1 68.56 74 LYS A C 1
ATOM 546 O O . LYS A 1 74 ? -0.498 -3.662 15.383 1 68.56 74 LYS A O 1
ATOM 551 N N . ALA A 1 75 ? 1.226 -2.973 16.703 1 73.31 75 ALA A N 1
ATOM 552 C CA . ALA A 1 75 ? 1.597 -4.32 17.125 1 73.31 75 ALA A CA 1
ATOM 553 C C . ALA A 1 75 ? 0.468 -4.98 17.906 1 73.31 75 ALA A C 1
ATOM 555 O O . ALA A 1 75 ? 0.134 -6.145 17.672 1 73.31 75 ALA A O 1
ATOM 556 N N . VAL A 1 76 ? -0.181 -4.207 18.766 1 76.06 76 VAL A N 1
ATOM 557 C CA . VAL A 1 76 ? -1.264 -4.738 19.594 1 76.06 76 VAL A CA 1
ATOM 558 C C . VAL A 1 76 ? -2.494 -4.988 18.719 1 76.06 76 VAL A C 1
ATOM 560 O O . VAL A 1 76 ? -3.174 -6.008 18.875 1 76.06 76 VAL A O 1
ATOM 563 N N . ALA A 1 77 ? -2.756 -4.117 17.812 1 69.12 77 ALA A N 1
ATOM 564 C CA . ALA A 1 77 ? -3.883 -4.293 16.906 1 69.12 77 ALA A CA 1
ATOM 565 C C . ALA A 1 77 ? -3.693 -5.531 16.031 1 69.12 77 ALA A C 1
ATOM 567 O O . ALA A 1 77 ? -4.637 -6.297 15.82 1 69.12 77 ALA A O 1
ATOM 568 N N . ALA A 1 78 ? -2.496 -5.703 15.555 1 66.81 78 ALA A N 1
ATOM 569 C CA . ALA A 1 78 ? -2.211 -6.879 14.734 1 66.81 78 ALA A CA 1
ATOM 570 C C . ALA A 1 78 ? -2.41 -8.164 15.531 1 66.81 78 ALA A C 1
ATOM 572 O O . ALA A 1 78 ? -2.936 -9.148 15.008 1 66.81 78 ALA A O 1
ATOM 573 N N . ALA A 1 79 ? -1.956 -8.141 16.75 1 67.44 79 ALA A N 1
ATOM 574 C CA . ALA A 1 79 ? -2.184 -9.289 17.625 1 67.44 79 ALA A CA 1
ATOM 575 C C . ALA A 1 79 ? -3.674 -9.5 17.875 1 67.44 79 ALA A C 1
ATOM 577 O O . ALA A 1 79 ? -4.141 -10.641 17.938 1 67.44 79 ALA A O 1
ATOM 578 N N . SER A 1 80 ? -4.391 -8.422 17.875 1 66.69 80 SER A N 1
ATOM 579 C CA . SER A 1 80 ? -5.84 -8.492 18.031 1 66.69 80 SER A CA 1
ATOM 580 C C . SER A 1 80 ? -6.504 -9.055 16.766 1 66.69 80 SER A C 1
ATOM 582 O O . SER A 1 80 ? -7.414 -9.875 16.859 1 66.69 80 SER A O 1
ATOM 584 N N . ASP A 1 81 ? -6.07 -8.547 15.656 1 61.22 81 ASP A N 1
ATOM 585 C CA . ASP A 1 81 ? -6.59 -9.062 14.391 1 61.22 81 ASP A CA 1
ATOM 586 C C . ASP A 1 81 ? -6.355 -10.562 14.273 1 61.22 81 ASP A C 1
ATOM 588 O O . ASP A 1 81 ? -7.215 -11.289 13.773 1 61.22 81 ASP A O 1
ATOM 592 N N . PHE A 1 82 ? -5.176 -11 14.609 1 59.66 82 PHE A N 1
ATOM 593 C CA . PHE A 1 82 ? -4.883 -12.422 14.664 1 59.66 82 PHE A CA 1
ATOM 594 C C . PHE A 1 82 ? -5.941 -13.164 15.469 1 59.66 82 PHE A C 1
ATOM 596 O O . PHE A 1 82 ? -6.484 -14.172 15.008 1 59.66 82 PHE A O 1
ATOM 603 N N . ARG A 1 83 ? -6.16 -12.57 16.547 1 58.72 83 ARG A N 1
ATOM 604 C CA . ARG A 1 83 ? -7.141 -13.203 17.422 1 58.72 83 ARG A CA 1
ATOM 605 C C . ARG A 1 83 ? -8.531 -13.172 16.797 1 58.72 83 ARG A C 1
ATOM 607 O O . ARG A 1 83 ? -9.258 -14.172 16.828 1 58.72 83 ARG A O 1
ATOM 614 N N . THR A 1 84 ? -8.805 -12.094 16.141 1 54.06 84 THR A N 1
ATOM 615 C CA . THR A 1 84 ? -10.109 -11.945 15.516 1 54.06 84 THR A CA 1
ATOM 616 C C . THR A 1 84 ? -10.25 -12.883 14.312 1 54.06 84 THR A C 1
ATOM 618 O O . THR A 1 84 ? -11.273 -13.539 14.148 1 54.06 84 THR A O 1
ATOM 621 N N . THR A 1 85 ? -9.297 -12.797 13.477 1 51.97 85 THR A N 1
ATOM 622 C CA . THR A 1 85 ? -9.336 -13.68 12.312 1 51.97 85 THR A CA 1
ATOM 623 C C . THR A 1 85 ? -9.367 -15.141 12.75 1 51.97 85 THR A C 1
ATOM 625 O O . THR A 1 85 ? -10.062 -15.961 12.148 1 51.97 85 THR A O 1
ATOM 628 N N . ALA A 1 86 ? -8.492 -15.461 13.648 1 52.25 86 ALA A N 1
ATOM 629 C CA . ALA A 1 86 ? -8.547 -16.812 14.203 1 52.25 86 ALA A CA 1
ATOM 630 C C . ALA A 1 86 ? -9.969 -17.172 14.625 1 52.25 86 ALA A C 1
ATOM 632 O O . ALA A 1 86 ? -10.422 -18.297 14.375 1 52.25 86 ALA A O 1
ATOM 633 N N . GLU A 1 87 ? -10.531 -16.125 15.07 1 49.12 87 GLU A N 1
ATOM 634 C CA . GLU A 1 87 ? -11.922 -16.328 15.445 1 49.12 87 GLU A CA 1
ATOM 635 C C . GLU A 1 87 ? -12.812 -16.484 14.211 1 49.12 87 GLU A C 1
ATOM 637 O O . GLU A 1 87 ? -13.703 -17.328 14.18 1 49.12 87 GLU A O 1
ATOM 642 N N . GLN A 1 88 ? -12.477 -15.547 13.203 1 44.47 88 GLN A N 1
ATOM 643 C CA . GLN A 1 88 ? -13.234 -15.586 11.961 1 44.47 88 GLN A CA 1
ATOM 644 C C . GLN A 1 88 ? -12.953 -16.859 11.18 1 44.47 88 GLN A C 1
ATOM 646 O O . GLN A 1 88 ? -13.859 -17.438 10.57 1 44.47 88 GLN A O 1
ATOM 651 N N . LEU A 1 89 ? -11.625 -16.984 10.797 1 45.25 89 LEU A N 1
ATOM 652 C CA . LEU A 1 89 ? -11.289 -18.219 10.109 1 45.25 89 LEU A CA 1
ATOM 653 C C . LEU A 1 89 ? -12.055 -19.391 10.711 1 45.25 89 LEU A C 1
ATOM 655 O O . LEU A 1 89 ? -12.445 -20.328 9.992 1 45.25 89 LEU A O 1
ATOM 659 N N . LYS A 1 90 ? -12.109 -19.203 11.906 1 41.69 90 LYS A N 1
ATOM 660 C CA . LYS A 1 90 ? -13 -20.234 12.438 1 41.69 90 LYS A CA 1
ATOM 661 C C . LYS A 1 90 ? -14.328 -20.266 11.695 1 41.69 90 LYS A C 1
ATOM 663 O O . LYS A 1 90 ? -14.898 -21.328 11.469 1 41.69 90 LYS A O 1
ATOM 668 N N . GLU A 1 91 ? -14.547 -19.031 11.234 1 38.19 91 GLU A N 1
ATOM 669 C CA . GLU A 1 91 ? -15.82 -18.938 10.523 1 38.19 91 GLU A CA 1
ATOM 670 C C . GLU A 1 91 ? -15.617 -19.094 9.016 1 38.19 91 GLU A C 1
ATOM 672 O O . GLU A 1 91 ? -16.484 -19.609 8.32 1 38.19 91 GLU A O 1
ATOM 677 N N . ALA A 1 92 ? -14.594 -18.328 8.391 1 41.97 92 ALA A N 1
ATOM 678 C CA . ALA A 1 92 ? -14.383 -18.344 6.945 1 41.97 92 ALA A CA 1
ATOM 679 C C . ALA A 1 92 ? -13.844 -19.703 6.484 1 41.97 92 ALA A C 1
ATOM 681 O O . ALA A 1 92 ? -12.641 -19.969 6.586 1 41.97 92 ALA A O 1
ATOM 682 N N . GLN A 1 93 ? -14 -20.688 6.68 1 40 93 GLN A N 1
ATOM 683 C CA . GLN A 1 93 ? -13.641 -21.922 5.988 1 40 93 GLN A CA 1
ATOM 684 C C . GLN A 1 93 ? -13.578 -21.703 4.477 1 40 93 GLN A C 1
ATOM 686 O O . GLN A 1 93 ? -12.953 -22.484 3.76 1 40 93 GLN A O 1
ATOM 691 N N . ARG A 1 94 ? -14.414 -21.078 3.588 1 45.53 94 ARG A N 1
ATOM 692 C CA . ARG A 1 94 ? -14.43 -21.594 2.227 1 45.53 94 ARG A CA 1
ATOM 693 C C . ARG A 1 94 ? -13.25 -21.078 1.418 1 45.53 94 ARG A C 1
ATOM 695 O O . ARG A 1 94 ? -12.484 -20.234 1.901 1 45.53 94 ARG A O 1
ATOM 702 N N . GLY A 1 95 ? -13.141 -21.156 -0.271 1 61.41 95 GLY A N 1
ATOM 703 C CA . GLY A 1 95 ? -12.648 -21.25 -1.635 1 61.41 95 GLY A CA 1
ATOM 704 C C . GLY A 1 95 ? -12 -19.969 -2.125 1 61.41 95 GLY A C 1
ATOM 705 O O . GLY A 1 95 ? -11.898 -19.734 -3.332 1 61.41 95 GLY A O 1
ATOM 706 N N . THR A 1 96 ? -11.375 -19.031 -1.311 1 80.25 96 THR A N 1
ATOM 707 C CA . THR A 1 96 ? -10.859 -17.781 -1.841 1 80.25 96 THR A CA 1
ATOM 708 C C . THR A 1 96 ? -9.352 -17.875 -2.068 1 80.25 96 THR A C 1
ATOM 710 O O . THR A 1 96 ? -8.609 -18.328 -1.194 1 80.25 96 THR A O 1
ATOM 713 N N . LEU A 1 97 ? -8.828 -17.578 -3.34 1 90.31 97 LEU A N 1
ATOM 714 C CA . LEU A 1 97 ? -7.41 -17.516 -3.689 1 90.31 97 LEU A CA 1
ATOM 715 C C . LEU A 1 97 ? -6.793 -16.203 -3.229 1 90.31 97 LEU A C 1
ATOM 717 O O . LEU A 1 97 ? -7.234 -15.125 -3.641 1 90.31 97 LEU A O 1
ATOM 721 N N . ARG A 1 98 ? -5.812 -16.297 -2.383 1 92.25 98 ARG A N 1
ATOM 722 C CA . ARG A 1 98 ? -5.121 -15.109 -1.885 1 92.25 98 ARG A CA 1
ATOM 723 C C . ARG A 1 98 ? -3.898 -14.789 -2.74 1 92.25 98 ARG A C 1
ATOM 725 O O . ARG A 1 98 ? -2.945 -15.57 -2.787 1 92.25 98 ARG A O 1
ATOM 732 N N . VAL A 1 99 ? -3.932 -13.562 -3.316 1 95.5 99 VAL A N 1
ATOM 733 C CA . VAL A 1 99 ? -2.91 -13.18 -4.285 1 95.5 99 VAL A CA 1
ATOM 734 C C . VAL A 1 99 ? -2.188 -11.922 -3.807 1 95.5 99 VAL A C 1
ATOM 736 O O . VAL A 1 99 ? -2.822 -10.906 -3.537 1 95.5 99 VAL A O 1
ATOM 739 N N . GLY A 1 100 ? -0.877 -12 -3.631 1 96.38 100 GLY A N 1
ATOM 740 C CA . GLY A 1 100 ? -0.064 -10.812 -3.422 1 96.38 100 GLY A CA 1
ATOM 741 C C . GLY A 1 100 ? 0.321 -10.117 -4.715 1 96.38 100 GLY A C 1
ATOM 742 O O . GLY A 1 100 ? 0.878 -10.742 -5.621 1 96.38 100 GLY A O 1
ATOM 743 N N . THR A 1 101 ? 0.013 -8.82 -4.793 1 95.38 101 THR A N 1
ATOM 744 C CA . THR A 1 101 ? 0.373 -8.062 -5.988 1 95.38 101 THR A CA 1
ATOM 745 C C . THR A 1 101 ? 1.422 -7.004 -5.664 1 95.38 101 THR A C 1
ATOM 747 O O . THR A 1 101 ? 1.658 -6.695 -4.496 1 95.38 101 THR A O 1
ATOM 750 N N . ILE A 1 102 ? 2.098 -6.59 -6.691 1 94.94 102 ILE A N 1
ATOM 751 C CA . ILE A 1 102 ? 3.113 -5.543 -6.609 1 94.94 102 ILE A CA 1
ATOM 752 C C . ILE A 1 102 ? 2.994 -4.613 -7.812 1 94.94 102 ILE A C 1
ATOM 754 O O . ILE A 1 102 ? 2.252 -4.902 -8.758 1 94.94 102 ILE A O 1
ATOM 758 N N . LEU A 1 103 ? 3.664 -3.5 -7.781 1 92.81 103 LEU A N 1
ATOM 759 C CA . LEU A 1 103 ? 3.678 -2.584 -8.914 1 92.81 103 LEU A CA 1
ATOM 760 C C . LEU A 1 103 ? 2.258 -2.248 -9.359 1 92.81 103 LEU A C 1
ATOM 762 O O . LEU A 1 103 ? 1.315 -2.344 -8.57 1 92.81 103 LEU A O 1
ATOM 766 N N . ASP A 1 104 ? 2.082 -1.65 -10.492 1 91.62 104 ASP A N 1
ATOM 767 C CA . ASP A 1 104 ? 0.758 -1.249 -10.961 1 91.62 104 ASP A CA 1
ATOM 768 C C . ASP A 1 104 ? 0.063 -2.395 -11.695 1 91.62 104 ASP A C 1
ATOM 770 O O . ASP A 1 104 ? 0.72 -3.219 -12.336 1 91.62 104 ASP A O 1
ATOM 774 N N . PRO A 1 105 ? -1.27 -2.43 -11.609 1 92 105 PRO A N 1
ATOM 775 C CA . PRO A 1 105 ? -2.051 -3.521 -12.203 1 92 105 PRO A CA 1
ATOM 776 C C . PRO A 1 105 ? -1.842 -3.648 -13.711 1 92 105 PRO A C 1
ATOM 778 O O . PRO A 1 105 ? -1.878 -4.758 -14.25 1 92 105 PRO A O 1
ATOM 781 N N . GLU A 1 106 ? -1.631 -2.59 -14.359 1 89 106 GLU A N 1
ATOM 782 C CA . GLU A 1 106 ? -1.425 -2.654 -15.805 1 89 106 GLU A CA 1
ATOM 783 C C . GLU A 1 106 ? -0.138 -3.4 -16.141 1 89 106 GLU A C 1
ATOM 785 O O . GLU A 1 106 ? -0.126 -4.25 -17.047 1 89 106 GLU A O 1
ATOM 790 N N . PHE A 1 107 ? 0.877 -3.141 -15.43 1 93.19 107 PHE A N 1
ATOM 791 C CA . PHE A 1 107 ? 2.174 -3.758 -15.672 1 93.19 107 PHE A CA 1
ATOM 792 C C . PHE A 1 107 ? 2.125 -5.254 -15.391 1 93.19 107 PHE A C 1
ATOM 794 O O . PHE A 1 107 ? 2.738 -6.047 -16.109 1 93.19 107 PHE A O 1
ATOM 801 N N . THR A 1 108 ? 1.393 -5.648 -14.383 1 95.81 108 THR A N 1
ATOM 802 C CA . THR A 1 108 ? 1.321 -7.055 -13.984 1 95.81 108 THR A CA 1
ATOM 803 C C . THR A 1 108 ? 0.243 -7.785 -14.781 1 95.81 108 THR A C 1
ATOM 805 O O . THR A 1 108 ? 0.038 -8.984 -14.602 1 95.81 108 THR A O 1
ATOM 808 N N . ARG A 1 109 ? -0.526 -7.078 -15.555 1 95.62 109 ARG A N 1
ATOM 809 C CA . ARG A 1 109 ? -1.654 -7.637 -16.297 1 95.62 109 ARG A CA 1
ATOM 810 C C . ARG A 1 109 ? -2.652 -8.305 -15.352 1 95.62 109 ARG A C 1
ATOM 812 O O . ARG A 1 109 ? -3.088 -9.43 -15.594 1 95.62 109 ARG A O 1
ATOM 819 N N . LEU A 1 110 ? -2.914 -7.578 -14.289 1 94.69 110 LEU A N 1
ATOM 820 C CA . LEU A 1 110 ? -3.805 -8.094 -13.258 1 94.69 110 LEU A CA 1
ATOM 821 C C . LEU A 1 110 ? -5.215 -8.289 -13.805 1 94.69 110 LEU A C 1
ATOM 823 O O . LEU A 1 110 ? -5.887 -9.266 -13.461 1 94.69 110 LEU A O 1
ATOM 827 N N . GLY A 1 111 ? -5.676 -7.434 -14.633 1 92.44 111 GLY A N 1
ATOM 828 C CA . GLY A 1 111 ? -7.016 -7.496 -15.203 1 92.44 111 GLY A CA 1
ATOM 829 C C . GLY A 1 111 ? -7.309 -8.812 -15.898 1 92.44 111 GLY A C 1
ATOM 830 O O . GLY A 1 111 ? -8.18 -9.57 -15.469 1 92.44 111 GLY A O 1
ATOM 831 N N . PRO A 1 112 ? -6.535 -9.07 -16.938 1 93.5 112 PRO A N 1
ATOM 832 C CA . PRO A 1 112 ? -6.723 -10.352 -17.641 1 93.5 112 PRO A CA 1
ATOM 833 C C . PRO A 1 112 ? -6.609 -11.555 -16.703 1 93.5 112 PRO A C 1
ATOM 835 O O . PRO A 1 112 ? -7.344 -12.531 -16.875 1 93.5 112 PRO A O 1
ATOM 838 N N . PHE A 1 113 ? -5.762 -11.516 -15.727 1 95.38 113 PHE A N 1
ATOM 839 C CA . PHE A 1 113 ? -5.57 -12.594 -14.758 1 95.38 113 PHE A CA 1
ATOM 840 C C . PHE A 1 113 ? -6.844 -12.82 -13.945 1 95.38 113 PHE A C 1
ATOM 842 O O . PHE A 1 113 ? -7.348 -13.945 -13.883 1 95.38 113 PHE A O 1
ATOM 849 N N . VAL A 1 114 ? -7.391 -11.727 -13.391 1 93.06 114 VAL A N 1
ATOM 850 C CA . VAL A 1 114 ? -8.57 -11.859 -12.547 1 93.06 114 VAL A CA 1
ATOM 851 C C . VAL A 1 114 ? -9.773 -12.258 -13.406 1 93.06 114 VAL A C 1
ATOM 853 O O . VAL A 1 114 ? -10.625 -13.039 -12.969 1 93.06 114 VAL A O 1
ATOM 856 N N . ARG A 1 115 ? -9.836 -11.75 -14.57 1 90.44 115 ARG A N 1
ATOM 857 C CA . ARG A 1 115 ? -10.922 -12.109 -15.477 1 90.44 115 ARG A CA 1
ATOM 858 C C . ARG A 1 115 ? -10.898 -13.602 -15.797 1 90.44 115 ARG A C 1
ATOM 860 O O . ARG A 1 115 ? -11.938 -14.258 -15.82 1 90.44 115 ARG A O 1
ATOM 867 N N . SER A 1 116 ? -9.711 -14.055 -16.047 1 91.5 116 SER A N 1
ATOM 868 C CA . SER A 1 116 ? -9.547 -15.469 -16.359 1 91.5 116 SER A CA 1
ATOM 869 C C . SER A 1 116 ? -10.031 -16.344 -15.203 1 91.5 116 SER A C 1
ATOM 871 O O . SER A 1 116 ? -10.703 -17.359 -15.422 1 91.5 116 SER A O 1
ATOM 873 N N . LEU A 1 117 ? -9.727 -15.984 -14.008 1 89.94 117 LEU A N 1
ATOM 874 C CA . LEU A 1 117 ? -10.125 -16.75 -12.836 1 89.94 117 LEU A CA 1
ATOM 875 C C . LEU A 1 117 ? -11.633 -16.656 -12.609 1 89.94 117 LEU A C 1
ATOM 877 O O . LEU A 1 117 ? -12.273 -17.641 -12.227 1 89.94 117 LEU A O 1
ATOM 881 N N . ALA A 1 118 ? -12.164 -15.523 -12.883 1 83.88 118 ALA A N 1
ATOM 882 C CA . ALA A 1 118 ? -13.586 -15.289 -12.672 1 83.88 118 ALA A CA 1
ATOM 883 C C . ALA A 1 118 ? -14.43 -16.062 -13.68 1 83.88 118 ALA A C 1
ATOM 885 O O . ALA A 1 118 ? -15.555 -16.469 -13.375 1 83.88 118 ALA A O 1
ATOM 886 N N . THR A 1 119 ? -13.914 -16.234 -14.781 1 82 119 THR A N 1
ATOM 887 C CA . THR A 1 119 ? -14.672 -16.859 -15.859 1 82 119 THR A CA 1
ATOM 888 C C . THR A 1 119 ? -14.383 -18.359 -15.93 1 82 119 THR A C 1
ATOM 890 O O . THR A 1 119 ? -14.969 -19.062 -16.75 1 82 119 THR A O 1
ATOM 893 N N . SER A 1 120 ? -13.516 -18.734 -15.055 1 81.5 120 SER A N 1
ATOM 894 C CA . SER A 1 120 ? -13.234 -20.172 -15.008 1 81.5 120 SER A CA 1
ATOM 895 C C . SER A 1 120 ? -14.398 -20.938 -14.414 1 81.5 120 SER A C 1
ATOM 897 O O . SER A 1 120 ? -15.234 -20.375 -13.695 1 81.5 120 SER A O 1
ATOM 899 N N . PRO A 1 121 ? -14.484 -22.219 -14.703 1 77.56 121 PRO A N 1
ATOM 900 C CA . PRO A 1 121 ? -15.578 -23.031 -14.18 1 77.56 121 PRO A CA 1
ATOM 901 C C . PRO A 1 121 ? -15.625 -23.062 -12.656 1 77.56 121 PRO A C 1
ATOM 903 O O . PRO A 1 121 ? -16.703 -23.156 -12.062 1 77.56 121 PRO A O 1
ATOM 906 N N . GLN A 1 122 ? -14.555 -22.969 -12.031 1 76.5 122 GLN A N 1
ATOM 907 C CA . GLN A 1 122 ? -14.477 -23.062 -10.578 1 76.5 122 GLN A CA 1
ATOM 908 C C . GLN A 1 122 ? -14.891 -21.75 -9.922 1 76.5 122 GLN A C 1
ATOM 910 O O . GLN A 1 122 ? -15.195 -21.703 -8.734 1 76.5 122 GLN A O 1
ATOM 915 N N . ARG A 1 123 ? -15.023 -20.688 -10.688 1 75.62 123 ARG A N 1
ATOM 916 C CA . ARG A 1 123 ? -15.391 -19.359 -10.211 1 75.62 123 ARG A CA 1
ATOM 917 C C . ARG A 1 123 ? -14.609 -19 -8.945 1 75.62 123 ARG A C 1
ATOM 919 O O . ARG A 1 123 ? -15.203 -18.688 -7.914 1 75.62 123 ARG A O 1
ATOM 926 N N . THR A 1 124 ? -13.383 -18.984 -8.953 1 79.69 124 THR A N 1
ATOM 927 C CA . THR A 1 124 ? -12.484 -18.734 -7.832 1 79.69 124 THR A CA 1
ATOM 928 C C . THR A 1 124 ? -12.578 -17.281 -7.383 1 79.69 124 THR A C 1
ATOM 930 O O . THR A 1 124 ? -12.43 -16.375 -8.195 1 79.69 124 THR A O 1
ATOM 933 N N . GLU A 1 125 ? -12.938 -17.109 -6.152 1 82.38 125 GLU A N 1
ATOM 934 C CA . GLU A 1 125 ? -12.867 -15.781 -5.555 1 82.38 125 GLU A CA 1
ATOM 935 C C . GLU A 1 125 ? -11.422 -15.383 -5.262 1 82.38 125 GLU A C 1
ATOM 937 O O . GLU A 1 125 ? -10.625 -16.203 -4.82 1 82.38 125 GLU A O 1
ATOM 942 N N . VAL A 1 126 ? -11.18 -14.102 -5.559 1 89.06 126 VAL A N 1
ATOM 943 C CA . VAL A 1 126 ? -9.789 -13.664 -5.457 1 89.06 126 VAL A CA 1
ATOM 944 C C . VAL A 1 126 ? -9.68 -12.562 -4.406 1 89.06 126 VAL A C 1
ATOM 946 O O . VAL A 1 126 ? -10.5 -11.641 -4.371 1 89.06 126 VAL A O 1
ATOM 949 N N . PHE A 1 127 ? -8.773 -12.75 -3.576 1 89 127 PHE A N 1
ATOM 950 C CA . PHE A 1 127 ? -8.344 -11.758 -2.598 1 89 127 PHE A CA 1
ATOM 951 C C . PHE A 1 127 ? -6.992 -11.172 -2.979 1 89 127 PHE A C 1
ATOM 953 O O . PHE A 1 127 ? -5.98 -11.875 -2.973 1 89 127 PHE A O 1
ATOM 960 N N . LEU A 1 128 ? -7.051 -9.844 -3.314 1 91.94 128 LEU A N 1
ATOM 961 C CA . LEU A 1 128 ? -5.816 -9.18 -3.725 1 91.94 128 LEU A CA 1
ATOM 962 C C . LEU A 1 128 ? -5.273 -8.305 -2.602 1 91.94 128 LEU A C 1
ATOM 964 O O . LEU A 1 128 ? -6 -7.484 -2.039 1 91.94 128 LEU A O 1
ATOM 968 N N . ARG A 1 129 ? -4 -8.484 -2.365 1 89.88 129 ARG A N 1
ATOM 969 C CA . ARG A 1 129 ? -3.279 -7.617 -1.44 1 89.88 129 ARG A CA 1
ATOM 970 C C . ARG A 1 129 ? -2.033 -7.035 -2.098 1 89.88 129 ARG A C 1
ATOM 972 O O . ARG A 1 129 ? -1.176 -7.773 -2.584 1 89.88 129 ARG A O 1
ATOM 979 N N . HIS A 1 130 ? -1.995 -5.707 -2.006 1 91.12 130 HIS A N 1
ATOM 980 C CA . HIS A 1 130 ? -0.857 -5.035 -2.621 1 91.12 130 HIS A CA 1
ATOM 981 C C . HIS A 1 130 ? 0.283 -4.855 -1.625 1 91.12 130 HIS A C 1
ATOM 983 O O . HIS A 1 130 ? 0.048 -4.543 -0.456 1 91.12 130 HIS A O 1
ATOM 989 N N . GLY A 1 131 ? 1.527 -5.027 -2.125 1 89.56 131 GLY A N 1
ATOM 990 C CA . GLY A 1 131 ? 2.727 -4.84 -1.323 1 89.56 131 GLY A CA 1
ATOM 991 C C . GLY A 1 131 ? 3.984 -4.691 -2.158 1 89.56 131 GLY A C 1
ATOM 992 O O . GLY A 1 131 ? 3.934 -4.184 -3.281 1 89.56 131 GLY A O 1
ATOM 993 N N . VAL A 1 132 ? 5.066 -4.992 -1.45 1 90.19 132 VAL A N 1
ATOM 994 C CA . VAL A 1 132 ? 6.352 -5 -2.137 1 90.19 132 VAL A CA 1
ATOM 995 C C . VAL A 1 132 ? 6.855 -6.434 -2.279 1 90.19 132 VAL A C 1
ATOM 997 O O . VAL A 1 132 ? 6.449 -7.32 -1.521 1 90.19 132 VAL A O 1
ATOM 1000 N N . SER A 1 133 ? 7.695 -6.641 -3.199 1 92.56 133 SER A N 1
ATOM 1001 C CA . SER A 1 133 ? 8.062 -7.965 -3.689 1 92.56 133 SER A CA 1
ATOM 1002 C C . SER A 1 133 ? 8.5 -8.875 -2.547 1 92.56 133 SER A C 1
ATOM 1004 O O . SER A 1 133 ? 7.973 -9.984 -2.396 1 92.56 133 SER A O 1
ATOM 1006 N N . ASP A 1 134 ? 9.398 -8.438 -1.708 1 91.44 134 ASP A N 1
ATOM 1007 C CA . ASP A 1 134 ? 9.961 -9.32 -0.693 1 91.44 134 ASP A CA 1
ATOM 1008 C C . ASP A 1 134 ? 8.945 -9.625 0.404 1 91.44 134 ASP A C 1
ATOM 1010 O O . ASP A 1 134 ? 8.938 -10.719 0.968 1 91.44 134 ASP A O 1
ATOM 1014 N N . ASP A 1 135 ? 8.156 -8.68 0.616 1 88.25 135 ASP A N 1
ATOM 1015 C CA . ASP A 1 135 ? 7.086 -8.93 1.573 1 88.25 135 ASP A CA 1
ATOM 1016 C C . ASP A 1 135 ? 6.086 -9.945 1.024 1 88.25 135 ASP A C 1
ATOM 1018 O O . ASP A 1 135 ? 5.609 -10.812 1.757 1 88.25 135 ASP A O 1
ATOM 1022 N N . VAL A 1 136 ? 5.754 -9.82 -0.209 1 93.88 136 VAL A N 1
ATOM 1023 C CA . VAL A 1 136 ? 4.836 -10.758 -0.844 1 93.88 136 VAL A CA 1
ATOM 1024 C C . VAL A 1 136 ? 5.406 -12.172 -0.761 1 93.88 136 VAL A C 1
ATOM 1026 O O . VAL A 1 136 ? 4.707 -13.109 -0.364 1 93.88 136 VAL A O 1
ATOM 1029 N N . LEU A 1 137 ? 6.641 -12.289 -1.075 1 93.38 137 LEU A N 1
ATOM 1030 C CA . LEU A 1 137 ? 7.266 -13.602 -1.027 1 93.38 137 LEU A CA 1
ATOM 1031 C C . LEU A 1 137 ? 7.262 -14.156 0.395 1 93.38 137 LEU A C 1
ATOM 1033 O O . LEU A 1 137 ? 6.961 -15.336 0.607 1 93.38 137 LEU A O 1
ATOM 1037 N N . ALA A 1 138 ? 7.578 -13.312 1.298 1 86.69 138 ALA A N 1
ATOM 1038 C CA . ALA A 1 138 ? 7.59 -13.719 2.699 1 86.69 138 ALA A CA 1
ATOM 1039 C C . ALA A 1 138 ? 6.199 -14.156 3.154 1 86.69 138 ALA A C 1
ATOM 1041 O O . ALA A 1 138 ? 6.059 -15.133 3.898 1 86.69 138 ALA A O 1
ATOM 1042 N N . GLN A 1 139 ? 5.203 -13.453 2.729 1 86.06 139 GLN A N 1
ATOM 1043 C CA . GLN A 1 139 ? 3.826 -13.781 3.08 1 86.06 139 GLN A CA 1
ATOM 1044 C C . GLN A 1 139 ? 3.4 -15.109 2.463 1 86.06 139 GLN A C 1
ATOM 1046 O O . GLN A 1 139 ? 2.645 -15.867 3.072 1 86.06 139 GLN A O 1
ATOM 1051 N N . ILE A 1 140 ? 3.84 -15.406 1.263 1 89.69 140 ILE A N 1
ATOM 1052 C CA . ILE A 1 140 ? 3.621 -16.719 0.655 1 89.69 140 ILE A CA 1
ATOM 1053 C C . ILE A 1 140 ? 4.293 -17.797 1.5 1 89.69 140 ILE A C 1
ATOM 1055 O O . ILE A 1 140 ? 3.682 -18.828 1.803 1 89.69 140 ILE A O 1
ATOM 1059 N N . GLY A 1 141 ? 5.48 -17.469 1.86 1 85.62 141 GLY A N 1
ATOM 1060 C CA . GLY A 1 141 ? 6.23 -18.406 2.672 1 85.62 141 GLY A CA 1
ATOM 1061 C C . GLY A 1 141 ? 5.555 -18.734 3.99 1 85.62 141 GLY A C 1
ATOM 1062 O O . GLY A 1 141 ? 5.629 -19.859 4.473 1 85.62 141 GLY A O 1
ATOM 1063 N N . ARG A 1 142 ? 4.887 -17.75 4.453 1 77.94 142 ARG A N 1
ATOM 1064 C CA . ARG A 1 142 ? 4.223 -17.922 5.746 1 77.94 142 ARG A CA 1
ATOM 1065 C C . ARG A 1 142 ? 2.799 -18.422 5.566 1 77.94 142 ARG A C 1
ATOM 1067 O O . ARG A 1 142 ? 2.057 -18.562 6.543 1 77.94 142 ARG A O 1
ATOM 1074 N N . GLY A 1 143 ? 2.434 -18.594 4.379 1 80.62 143 GLY A N 1
ATOM 1075 C CA . GLY A 1 143 ? 1.114 -19.141 4.094 1 80.62 143 GLY A CA 1
ATOM 1076 C C . GLY A 1 143 ? 0.015 -18.094 4.16 1 80.62 143 GLY A C 1
ATOM 1077 O O . GLY A 1 143 ? -1.17 -18.422 4.145 1 80.62 143 GLY A O 1
ATOM 1078 N N . GLU A 1 144 ? 0.376 -16.859 4.195 1 79.5 144 GLU A N 1
ATOM 1079 C CA . GLU A 1 144 ? -0.59 -15.766 4.23 1 79.5 144 GLU A CA 1
ATOM 1080 C C . GLU A 1 144 ? -1.154 -15.484 2.842 1 79.5 144 GLU A C 1
ATOM 1082 O O . GLU A 1 144 ? -2.268 -14.969 2.711 1 79.5 144 GLU A O 1
ATOM 1087 N N . LEU A 1 145 ? -0.384 -15.773 1.932 1 89.06 145 LEU A N 1
ATOM 1088 C CA . LEU A 1 145 ? -0.75 -15.703 0.521 1 89.06 145 LEU A CA 1
ATOM 1089 C C . LEU A 1 145 ? -0.54 -17.047 -0.165 1 89.06 145 LEU A C 1
ATOM 1091 O O . LEU A 1 145 ? 0.316 -17.828 0.249 1 89.06 145 LEU A O 1
ATOM 1095 N N . ASP A 1 146 ? -1.413 -17.297 -1.098 1 91.75 146 ASP A N 1
ATOM 1096 C CA . ASP A 1 146 ? -1.281 -18.531 -1.866 1 91.75 146 ASP A CA 1
ATOM 1097 C C . ASP A 1 146 ? -0.292 -18.359 -3.016 1 91.75 146 ASP A C 1
ATOM 1099 O O . ASP A 1 146 ? 0.502 -19.25 -3.299 1 91.75 146 ASP A O 1
ATOM 1103 N N . VAL A 1 147 ? -0.409 -17.219 -3.652 1 96.88 147 VAL A N 1
ATOM 1104 C CA . VAL A 1 147 ? 0.419 -16.891 -4.805 1 96.88 147 VAL A CA 1
ATOM 1105 C C . VAL A 1 147 ? 0.704 -15.383 -4.812 1 96.88 147 VAL A C 1
ATOM 1107 O O . VAL A 1 147 ? 0.114 -14.633 -4.035 1 96.88 147 VAL A O 1
ATOM 1110 N N . GLY A 1 148 ? 1.626 -14.984 -5.688 1 98.38 148 GLY A N 1
ATOM 1111 C CA . GLY A 1 148 ? 1.865 -13.555 -5.816 1 98.38 148 GLY A CA 1
ATOM 1112 C C . GLY A 1 148 ? 2.916 -13.219 -6.859 1 98.38 148 GLY A C 1
ATOM 1113 O O . GLY A 1 148 ? 3.543 -14.117 -7.43 1 98.38 148 GLY A O 1
ATOM 1114 N N . TYR A 1 149 ? 3.021 -12 -7.086 1 98.38 149 TYR A N 1
ATOM 1115 C CA . TYR A 1 149 ? 4.016 -11.484 -8.023 1 98.38 149 TYR A CA 1
ATOM 1116 C C . TYR A 1 149 ? 5.328 -11.18 -7.309 1 98.38 149 TYR A C 1
ATOM 1118 O O . TYR A 1 149 ? 5.336 -10.836 -6.121 1 98.38 149 TYR A O 1
ATOM 1126 N N . TYR A 1 150 ? 6.406 -11.297 -8.055 1 98 150 TYR A N 1
ATOM 1127 C CA . TYR A 1 150 ? 7.742 -11.133 -7.496 1 98 150 TYR A CA 1
ATOM 1128 C C . TYR A 1 150 ? 8.711 -10.602 -8.547 1 98 150 TYR A C 1
ATOM 1130 O O . TYR A 1 150 ? 8.656 -11.008 -9.711 1 98 150 TYR A O 1
ATOM 1138 N N . VAL A 1 151 ? 9.539 -9.664 -8.133 1 96.81 151 VAL A N 1
ATOM 1139 C CA . VAL A 1 151 ? 10.547 -9.117 -9.039 1 96.81 151 VAL A CA 1
ATOM 1140 C C . VAL A 1 151 ? 11.945 -9.43 -8.516 1 96.81 151 VAL A C 1
ATOM 1142 O O . VAL A 1 151 ? 12.211 -9.281 -7.32 1 96.81 151 VAL A O 1
ATOM 1145 N N . ASP A 1 152 ? 12.75 -9.859 -9.344 1 94.75 152 ASP A N 1
ATOM 1146 C CA . ASP A 1 152 ? 14.164 -10.062 -9.031 1 94.75 152 ASP A CA 1
ATOM 1147 C C . ASP A 1 152 ? 15.031 -9.844 -10.266 1 94.75 152 ASP A C 1
ATOM 1149 O O . ASP A 1 152 ? 14.531 -9.789 -11.391 1 94.75 152 ASP A O 1
ATOM 1153 N N . ALA A 1 153 ? 16.328 -9.617 -9.984 1 92.81 153 ALA A N 1
ATOM 1154 C CA . ALA A 1 153 ? 17.266 -9.508 -11.094 1 92.81 153 ALA A CA 1
ATOM 1155 C C . ALA A 1 153 ? 17.266 -10.773 -11.945 1 92.81 153 ALA A C 1
ATOM 1157 O O . ALA A 1 153 ? 17.203 -11.883 -11.414 1 92.81 153 ALA A O 1
ATOM 1158 N N . THR A 1 154 ? 17.297 -10.547 -13.258 1 90.56 154 THR A N 1
ATOM 1159 C CA . THR A 1 154 ? 17.469 -11.688 -14.148 1 90.56 154 THR A CA 1
ATOM 1160 C C . THR A 1 154 ? 18.781 -12.406 -13.867 1 90.56 154 THR A C 1
ATOM 1162 O O . THR A 1 154 ? 19.844 -11.773 -13.766 1 90.56 154 THR A O 1
ATOM 1165 N N . PRO A 1 155 ? 18.641 -13.664 -13.742 1 88.62 155 PRO A N 1
ATOM 1166 C CA . PRO A 1 155 ? 19.891 -14.398 -13.523 1 88.62 155 PRO A CA 1
ATOM 1167 C C . PRO A 1 155 ? 20.922 -14.141 -14.609 1 88.62 155 PRO A C 1
ATOM 1169 O O . PRO A 1 155 ? 20.578 -14.008 -15.789 1 88.62 155 PRO A O 1
ATOM 1172 N N . ALA A 1 156 ? 22.156 -14.125 -14.18 1 88.19 156 ALA A N 1
ATOM 1173 C CA . ALA A 1 156 ? 23.25 -13.773 -15.086 1 88.19 156 ALA A CA 1
ATOM 1174 C C . ALA A 1 156 ? 23.281 -14.703 -16.297 1 88.19 156 ALA A C 1
ATOM 1176 O O . ALA A 1 156 ? 23.562 -14.258 -17.422 1 88.19 156 ALA A O 1
ATOM 1177 N N . ASP A 1 157 ? 22.969 -15.953 -16.047 1 88.44 157 ASP A N 1
ATOM 1178 C CA . ASP A 1 157 ? 23.047 -16.953 -17.109 1 88.44 157 ASP A CA 1
ATOM 1179 C C . ASP A 1 157 ? 21.859 -16.828 -18.062 1 88.44 157 ASP A C 1
ATOM 1181 O O . ASP A 1 157 ? 21.828 -17.484 -19.109 1 88.44 157 ASP A O 1
ATOM 1185 N N . GLN A 1 158 ? 20.938 -16.031 -17.797 1 87.62 158 GLN A N 1
ATOM 1186 C CA . GLN A 1 158 ? 19.75 -15.898 -18.625 1 87.62 158 GLN A CA 1
ATOM 1187 C C . GLN A 1 158 ? 19.688 -14.523 -19.281 1 87.62 158 GLN A C 1
ATOM 1189 O O . GLN A 1 158 ? 18.719 -14.203 -19.984 1 87.62 158 GLN A O 1
ATOM 1194 N N . LEU A 1 159 ? 20.656 -13.695 -19.109 1 84.75 159 LEU A N 1
ATOM 1195 C CA . LEU A 1 159 ? 20.656 -12.336 -19.641 1 84.75 159 LEU A CA 1
ATOM 1196 C C . LEU A 1 159 ? 20.734 -12.344 -21.172 1 84.75 159 LEU A C 1
ATOM 1198 O O . LEU A 1 159 ? 20.094 -11.523 -21.828 1 84.75 159 LEU A O 1
ATOM 1202 N N . ALA A 1 160 ? 21.516 -13.289 -21.656 1 85.31 160 ALA A N 1
ATOM 1203 C CA . ALA A 1 160 ? 21.672 -13.367 -23.109 1 85.31 160 ALA A CA 1
ATOM 1204 C C . ALA A 1 160 ? 20.484 -14.086 -23.75 1 85.31 160 ALA A C 1
ATOM 1206 O O . ALA A 1 160 ? 20.016 -13.688 -24.812 1 85.31 160 ALA A O 1
ATOM 1207 N N . HIS A 1 161 ? 20.062 -15.133 -23.109 1 87.31 161 HIS A N 1
ATOM 1208 C CA . HIS A 1 161 ? 18.906 -15.906 -23.547 1 87.31 161 HIS A CA 1
ATOM 1209 C C . HIS A 1 161 ? 17.906 -16.109 -22.406 1 87.31 161 HIS A C 1
ATOM 1211 O O . HIS A 1 161 ? 18.062 -17.031 -21.609 1 87.31 161 HIS A O 1
ATOM 1217 N N . HIS A 1 162 ? 16.922 -15.32 -22.5 1 87.5 162 HIS A N 1
ATOM 1218 C CA . HIS A 1 162 ? 15.961 -15.344 -21.406 1 87.5 162 HIS A CA 1
ATOM 1219 C C . HIS A 1 162 ? 15.07 -16.578 -21.469 1 87.5 162 HIS A C 1
ATOM 1221 O O . HIS A 1 162 ? 14.641 -16.969 -22.562 1 87.5 162 HIS A O 1
ATOM 1227 N N . SER A 1 163 ? 14.953 -17.188 -20.328 1 89.94 163 SER A N 1
ATOM 1228 C CA . SER A 1 163 ? 14.062 -18.328 -20.219 1 89.94 163 SER A CA 1
ATOM 1229 C C . SER A 1 163 ? 12.828 -18 -19.391 1 89.94 163 SER A C 1
ATOM 1231 O O . SER A 1 163 ? 12.922 -17.312 -18.375 1 89.94 163 SER A O 1
ATOM 1233 N N . PHE A 1 164 ? 11.719 -18.484 -19.875 1 93.69 164 PHE A N 1
ATOM 1234 C CA . PHE A 1 164 ? 10.484 -18.281 -19.125 1 93.69 164 PHE A CA 1
ATOM 1235 C C . PHE A 1 164 ? 10.031 -19.578 -18.453 1 93.69 164 PHE A C 1
ATOM 1237 O O . PHE A 1 164 ? 8.875 -19.688 -18.047 1 93.69 164 PHE A O 1
ATOM 1244 N N . ALA A 1 165 ? 10.977 -20.516 -18.406 1 93.56 165 ALA A N 1
ATOM 1245 C CA . ALA A 1 165 ? 10.688 -21.75 -17.688 1 93.56 165 ALA A CA 1
ATOM 1246 C C . ALA A 1 165 ? 10.586 -21.516 -16.188 1 93.56 165 ALA A C 1
ATOM 1248 O O . ALA A 1 165 ? 11.305 -20.672 -15.633 1 93.56 165 ALA A O 1
ATOM 1249 N N . GLU A 1 166 ? 9.68 -22.281 -15.602 1 95.5 166 GLU A N 1
ATOM 1250 C CA . GLU A 1 166 ? 9.586 -22.188 -14.148 1 95.5 166 GLU A CA 1
ATOM 1251 C C . GLU A 1 166 ? 10.898 -22.594 -13.484 1 95.5 166 GLU A C 1
ATOM 1253 O O . GLU A 1 166 ? 11.609 -23.469 -13.992 1 95.5 166 GLU A O 1
ATOM 1258 N N . ARG A 1 167 ? 11.195 -21.953 -12.359 1 94.69 167 ARG A N 1
ATOM 1259 C CA . ARG A 1 167 ? 12.383 -22.266 -11.57 1 94.69 167 ARG A CA 1
ATOM 1260 C C . ARG A 1 167 ? 12.117 -22.094 -10.078 1 94.69 167 ARG A C 1
ATOM 1262 O O . ARG A 1 167 ? 11.125 -21.469 -9.688 1 94.69 167 ARG A O 1
ATOM 1269 N N . SER A 1 168 ? 12.961 -22.703 -9.281 1 95.5 168 SER A N 1
ATOM 1270 C CA . SER A 1 168 ? 12.797 -22.594 -7.836 1 95.5 168 SER A CA 1
ATOM 1271 C C . SER A 1 168 ? 13.859 -21.672 -7.234 1 95.5 168 SER A C 1
ATOM 1273 O O . SER A 1 168 ? 14.977 -21.578 -7.758 1 95.5 168 SER A O 1
ATOM 1275 N N . ILE A 1 169 ? 13.484 -21 -6.152 1 94.56 169 ILE A N 1
ATOM 1276 C CA . ILE A 1 169 ? 14.43 -20.188 -5.387 1 94.56 169 ILE A CA 1
ATOM 1277 C C . ILE A 1 169 ? 14.25 -20.453 -3.895 1 94.56 169 ILE A C 1
ATOM 1279 O O . ILE A 1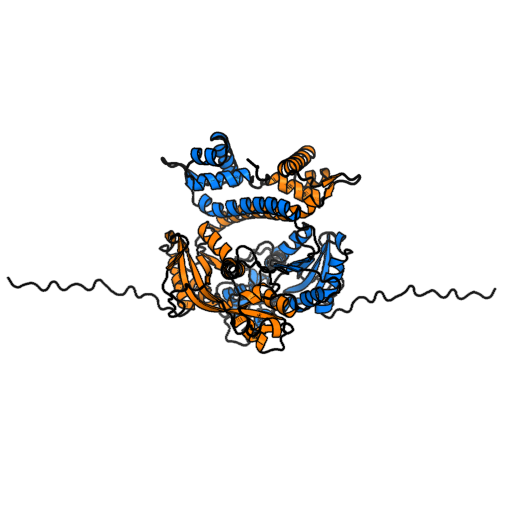 169 ? 13.391 -21.25 -3.5 1 94.56 169 ILE A O 1
ATOM 1283 N N . GLY A 1 170 ? 15.172 -19.812 -3.074 1 93.25 170 GLY A N 1
ATOM 1284 C CA . GLY A 1 170 ? 15.078 -20 -1.635 1 93.25 170 GLY A CA 1
ATOM 1285 C C . GLY A 1 170 ? 15.297 -21.438 -1.202 1 93.25 170 GLY A C 1
ATOM 1286 O O . GLY A 1 170 ? 14.508 -21.984 -0.438 1 93.25 170 GLY A O 1
ATOM 1287 N N . ASP A 1 171 ? 16.25 -22.062 -1.777 1 91.12 171 ASP A N 1
ATOM 1288 C CA . ASP A 1 171 ? 16.625 -23.438 -1.482 1 91.12 171 ASP A CA 1
ATOM 1289 C C . ASP A 1 171 ? 15.453 -24.391 -1.756 1 91.12 171 ASP A C 1
ATOM 1291 O O . ASP A 1 171 ? 15.125 -25.234 -0.922 1 91.12 171 ASP A O 1
ATOM 1295 N N . GLY A 1 172 ? 14.734 -24.078 -2.848 1 93.5 172 GLY A N 1
ATOM 1296 C CA . GLY A 1 172 ? 13.664 -24.953 -3.309 1 93.5 172 GLY A CA 1
ATOM 1297 C C . GLY A 1 172 ? 12.336 -24.672 -2.627 1 93.5 172 GLY A C 1
ATOM 1298 O O . GLY A 1 172 ? 11.391 -25.453 -2.75 1 93.5 172 GLY A O 1
ATOM 1299 N N . ARG A 1 173 ? 12.281 -23.625 -1.985 1 91.44 173 ARG A N 1
ATOM 1300 C CA . ARG A 1 173 ? 11.086 -23.344 -1.195 1 91.44 173 ARG A CA 1
ATOM 1301 C C . ARG A 1 173 ? 9.992 -22.719 -2.059 1 91.44 173 ARG A C 1
ATOM 1303 O O . ARG A 1 173 ? 8.812 -23.016 -1.89 1 91.44 173 ARG A O 1
ATOM 1310 N N . TYR A 1 174 ? 10.445 -21.828 -2.902 1 97 174 TYR A N 1
ATOM 1311 C CA . TYR A 1 174 ? 9.492 -21.094 -3.721 1 97 174 TYR A CA 1
ATOM 1312 C C . TYR A 1 174 ? 9.609 -21.484 -5.188 1 97 174 TYR A C 1
ATOM 1314 O O . TYR A 1 174 ? 10.719 -21.688 -5.699 1 97 174 TYR A O 1
ATOM 1322 N N . GLN A 1 175 ? 8.508 -21.641 -5.836 1 97.38 175 GLN A N 1
ATOM 1323 C CA . GLN A 1 175 ? 8.438 -21.828 -7.281 1 97.38 175 GLN A CA 1
ATOM 1324 C C . GLN A 1 175 ? 8.125 -20.516 -7.996 1 97.38 175 GLN A C 1
ATOM 1326 O O . GLN A 1 175 ? 7.191 -19.812 -7.613 1 97.38 175 GLN A O 1
ATOM 1331 N N . LEU A 1 176 ? 8.906 -20.188 -9.016 1 97.38 176 LEU A N 1
ATOM 1332 C CA . LEU A 1 176 ? 8.719 -18.969 -9.789 1 97.38 176 LEU A CA 1
ATOM 1333 C C . LEU A 1 176 ? 8.375 -19.297 -11.242 1 97.38 176 LEU A C 1
ATOM 1335 O O . LEU A 1 176 ? 8.953 -20.219 -11.828 1 97.38 176 LEU A O 1
ATOM 1339 N N . ALA A 1 177 ? 7.43 -18.625 -11.781 1 97.69 177 ALA A N 1
ATOM 1340 C CA . ALA A 1 177 ? 7.164 -18.594 -13.219 1 97.69 177 ALA A CA 1
ATOM 1341 C C . ALA A 1 177 ? 7.449 -17.219 -13.797 1 97.69 177 ALA A C 1
ATOM 1343 O O . ALA A 1 177 ? 6.645 -16.297 -13.648 1 97.69 177 ALA A O 1
ATOM 1344 N N . PRO A 1 178 ? 8.625 -17.047 -14.453 1 97 178 PRO A N 1
ATOM 1345 C CA . PRO A 1 178 ? 8.891 -15.75 -15.094 1 97 178 PRO A CA 1
ATOM 1346 C C . PRO A 1 178 ? 7.859 -15.391 -16.156 1 97 178 PRO A C 1
ATOM 1348 O O . PRO A 1 178 ? 7.422 -16.25 -16.922 1 97 178 PRO A O 1
ATOM 1351 N N . LEU A 1 179 ? 7.461 -14.164 -16.125 1 97.62 179 LEU A N 1
ATOM 1352 C CA . LEU A 1 179 ? 6.398 -13.703 -17.016 1 97.62 179 LEU A CA 1
ATOM 1353 C C . LEU A 1 179 ? 6.926 -12.672 -18.016 1 97.62 179 LEU A C 1
ATOM 1355 O O . LEU A 1 179 ? 6.418 -12.57 -19.125 1 97.62 179 LEU A O 1
ATOM 1359 N N . LEU A 1 180 ? 7.844 -11.844 -17.594 1 96.19 180 LEU A N 1
ATOM 1360 C CA . LEU A 1 180 ? 8.352 -10.734 -18.391 1 96.19 180 LEU A CA 1
ATOM 1361 C C . LEU A 1 180 ? 9.781 -10.383 -17.984 1 96.19 180 LEU A C 1
ATOM 1363 O O . LEU A 1 180 ? 10.102 -10.359 -16.797 1 96.19 180 LEU A O 1
ATOM 1367 N N . CYS A 1 181 ? 10.57 -10.203 -18.906 1 96 181 CYS A N 1
ATOM 1368 C CA . CYS A 1 181 ? 11.891 -9.602 -18.719 1 96 181 CYS A CA 1
ATOM 1369 C C . CYS A 1 181 ? 11.875 -8.125 -19.094 1 96 181 CYS A C 1
ATOM 1371 O O . CYS A 1 181 ? 11.359 -7.75 -20.156 1 96 181 CYS A O 1
ATOM 1373 N N . TYR A 1 182 ? 12.344 -7.293 -18.203 1 95.38 182 TYR A N 1
ATOM 1374 C CA . TYR A 1 182 ? 12.32 -5.855 -18.438 1 95.38 182 TYR A CA 1
ATOM 1375 C C . TYR A 1 182 ? 13.508 -5.172 -17.766 1 95.38 182 TYR A C 1
ATOM 1377 O O . TYR A 1 182 ? 14.234 -5.793 -16.984 1 95.38 182 TYR A O 1
ATOM 1385 N N . ASP A 1 183 ? 13.641 -3.855 -18.078 1 96 183 ASP A N 1
ATOM 1386 C CA . ASP A 1 183 ? 14.773 -3.111 -17.531 1 96 183 ASP A CA 1
ATOM 1387 C C . ASP A 1 183 ? 14.305 -1.995 -16.609 1 96 183 ASP A C 1
ATOM 1389 O O . ASP A 1 183 ? 13.32 -1.315 -16.891 1 96 183 ASP A O 1
ATOM 1393 N N . TYR A 1 184 ? 15.047 -1.942 -15.445 1 97.06 184 TYR A N 1
ATOM 1394 C CA . TYR A 1 184 ? 15.055 -0.697 -14.688 1 97.06 184 TYR A CA 1
ATOM 1395 C C . TYR A 1 184 ? 16.156 0.23 -15.164 1 97.06 184 TYR A C 1
ATOM 1397 O O . TYR A 1 184 ? 17.312 -0.196 -15.328 1 97.06 184 TYR A O 1
ATOM 1405 N N . ARG A 1 185 ? 15.758 1.488 -15.352 1 97.62 185 ARG A N 1
ATOM 1406 C CA . ARG A 1 185 ? 16.719 2.541 -15.656 1 97.62 185 ARG A CA 1
ATOM 1407 C C . ARG A 1 185 ? 17.016 3.389 -14.414 1 97.62 185 ARG A C 1
ATOM 1409 O O . ARG A 1 185 ? 16.281 3.32 -13.43 1 97.62 185 ARG A O 1
ATOM 1416 N N . VAL A 1 186 ? 18.141 4.059 -14.484 1 98.38 186 VAL A N 1
ATOM 1417 C CA . VAL A 1 186 ? 18.406 5.051 -13.461 1 98.38 186 VAL A CA 1
ATOM 1418 C C . VAL A 1 186 ? 18 6.438 -13.953 1 98.38 186 VAL A C 1
ATOM 1420 O O . VAL A 1 186 ? 18.422 6.867 -15.031 1 98.38 186 VAL A O 1
ATOM 1423 N N . ILE A 1 187 ? 17.188 7.086 -13.148 1 98.19 187 ILE A N 1
ATOM 1424 C CA . ILE A 1 187 ? 16.781 8.438 -13.508 1 98.19 187 ILE A CA 1
ATOM 1425 C C . ILE A 1 187 ? 17.344 9.43 -12.492 1 98.19 187 ILE A C 1
ATOM 1427 O O . ILE A 1 187 ? 17.547 9.086 -11.328 1 98.19 187 ILE A O 1
ATOM 1431 N N . ALA A 1 188 ? 17.578 10.633 -12.984 1 98.44 188 ALA A N 1
ATOM 1432 C CA . ALA A 1 188 ? 18.156 11.727 -12.203 1 98.44 188 ALA A CA 1
ATOM 1433 C C . ALA A 1 188 ? 17.438 13.039 -12.5 1 98.44 188 ALA A C 1
ATOM 1435 O O . ALA A 1 188 ? 16.797 13.188 -13.539 1 98.44 188 ALA A O 1
ATOM 1436 N N . PRO A 1 189 ? 17.547 13.945 -11.508 1 97.06 189 PRO A N 1
ATOM 1437 C CA . PRO A 1 189 ? 17.078 15.289 -11.844 1 97.06 189 PRO A CA 1
ATOM 1438 C C . PRO A 1 189 ? 17.719 15.836 -13.117 1 97.06 189 PRO A C 1
ATOM 1440 O O . PRO A 1 189 ? 18.906 15.594 -13.359 1 97.06 189 PRO A O 1
ATOM 1443 N N . ILE A 1 190 ? 16.953 16.594 -13.836 1 95.94 190 ILE A N 1
ATOM 1444 C CA . ILE A 1 190 ? 17.406 17.094 -15.125 1 95.94 190 ILE A CA 1
ATOM 1445 C C . ILE A 1 190 ? 18.688 17.906 -14.945 1 95.94 190 ILE A C 1
ATOM 1447 O O . ILE A 1 190 ? 19.578 17.875 -15.789 1 95.94 190 ILE A O 1
ATOM 1451 N N . GLY A 1 191 ? 18.781 18.594 -13.82 1 96 191 GLY A N 1
ATOM 1452 C CA . GLY A 1 191 ? 19.953 19.406 -13.531 1 96 191 GLY A CA 1
ATOM 1453 C C . GLY A 1 191 ? 21.203 18.594 -13.234 1 96 191 GLY A C 1
ATOM 1454 O O . GLY A 1 191 ? 22.297 19.141 -13.117 1 96 191 GLY A O 1
ATOM 1455 N N . TRP A 1 192 ? 21.094 17.281 -13.094 1 97.62 192 TRP A N 1
ATOM 1456 C CA . TRP A 1 192 ? 22.219 16.406 -12.773 1 97.62 192 TRP A CA 1
ATOM 1457 C C . TRP A 1 192 ? 22.703 15.648 -14.008 1 97.62 192 TRP A C 1
ATOM 1459 O O . TRP A 1 192 ? 23.406 14.648 -13.898 1 97.62 192 TRP A O 1
ATOM 1469 N N . SER A 1 193 ? 22.344 16.094 -15.211 1 97.5 193 SER A N 1
ATOM 1470 C CA . SER A 1 193 ? 22.688 15.406 -16.453 1 97.5 193 SER A CA 1
ATOM 1471 C C . SER A 1 193 ? 24.188 15.156 -16.547 1 97.5 193 SER A C 1
ATOM 1473 O O . SER A 1 193 ? 24.625 14.047 -16.859 1 97.5 193 SER A O 1
ATOM 1475 N N . ASP A 1 194 ? 24.953 16.094 -16.203 1 96.81 194 ASP A N 1
ATOM 1476 C CA . ASP A 1 194 ? 26.406 15.992 -16.312 1 96.81 194 ASP A CA 1
ATOM 1477 C C . ASP A 1 194 ? 26.953 15.008 -15.281 1 96.81 194 ASP A C 1
ATOM 1479 O O . ASP A 1 194 ? 28.062 14.477 -15.445 1 96.81 194 ASP A O 1
ATOM 1483 N N . ARG A 1 195 ? 26.219 14.773 -14.266 1 97.38 195 ARG A N 1
ATOM 1484 C CA . ARG A 1 195 ? 26.672 13.922 -13.172 1 97.38 195 ARG A CA 1
ATOM 1485 C C . ARG A 1 195 ? 26.328 12.461 -13.438 1 97.38 195 ARG A C 1
ATOM 1487 O O . ARG A 1 195 ? 26.906 11.562 -12.828 1 97.38 195 ARG A O 1
ATOM 1494 N N . VAL A 1 196 ? 25.391 12.242 -14.367 1 98.12 196 VAL A N 1
ATOM 1495 C CA . VAL A 1 196 ? 24.938 10.859 -14.477 1 98.12 196 VAL A CA 1
ATOM 1496 C C . VAL A 1 196 ? 25.203 10.328 -15.875 1 98.12 196 VAL A C 1
ATOM 1498 O O . VAL A 1 196 ? 25.344 9.117 -16.078 1 98.12 196 VAL A O 1
ATOM 1501 N N . MET A 1 197 ? 25.312 11.172 -16.922 1 98.25 197 MET A N 1
ATOM 1502 C CA . MET A 1 197 ? 25.578 10.727 -18.281 1 98.25 197 MET A CA 1
ATOM 1503 C C . MET A 1 197 ? 27 10.195 -18.422 1 98.25 197 MET A C 1
ATOM 1505 O O . MET A 1 197 ? 27.953 10.836 -17.969 1 98.25 197 MET A O 1
ATOM 1509 N N . GLY A 1 198 ? 27.078 9 -19.016 1 98 198 GLY A N 1
ATOM 1510 C CA . GLY A 1 198 ? 28.391 8.375 -19.203 1 98 198 GLY A CA 1
ATOM 1511 C C . GLY A 1 198 ? 28.953 7.773 -17.922 1 98 198 GLY A C 1
ATOM 1512 O O . GLY A 1 198 ? 30.109 7.355 -17.891 1 98 198 GLY A O 1
ATOM 1513 N N . LYS A 1 199 ? 28.172 7.711 -16.859 1 98.19 199 LYS A N 1
ATOM 1514 C CA . LYS A 1 199 ? 28.672 7.25 -15.57 1 98.19 199 LYS A CA 1
ATOM 1515 C C . LYS A 1 199 ? 28.203 5.824 -15.273 1 98.19 199 LYS A C 1
ATOM 1517 O O . LYS A 1 199 ? 27.094 5.434 -15.664 1 98.19 199 LYS A O 1
ATOM 1522 N N . GLY A 1 200 ? 29.094 5.129 -14.609 1 97.94 200 GLY A N 1
ATOM 1523 C CA . GLY A 1 200 ? 28.75 3.785 -14.164 1 97.94 200 GLY A CA 1
ATOM 1524 C C . GLY A 1 200 ? 28.219 3.744 -12.75 1 97.94 200 GLY A C 1
ATOM 1525 O O . GLY A 1 200 ? 28 4.789 -12.133 1 97.94 200 GLY A O 1
ATOM 1526 N N . TRP A 1 201 ? 28 2.537 -12.266 1 97.75 201 TRP A N 1
ATOM 1527 C CA . TRP A 1 201 ? 27.391 2.322 -10.961 1 97.75 201 TRP A CA 1
ATOM 1528 C C . TRP A 1 201 ? 28.25 2.902 -9.852 1 97.75 201 TRP A C 1
ATOM 1530 O O . TRP A 1 201 ? 27.734 3.443 -8.867 1 97.75 201 TRP A O 1
ATOM 1540 N N . ALA A 1 202 ? 29.516 2.814 -9.961 1 96.94 202 ALA A N 1
ATOM 1541 C CA . ALA A 1 202 ? 30.422 3.301 -8.93 1 96.94 202 ALA A CA 1
ATOM 1542 C C . ALA A 1 202 ? 30.297 4.809 -8.742 1 96.94 202 ALA A C 1
ATOM 1544 O O . ALA A 1 202 ? 30.25 5.301 -7.617 1 96.94 202 ALA A O 1
ATOM 1545 N N . GLU A 1 203 ? 30.219 5.504 -9.836 1 97.44 203 GLU A N 1
ATOM 1546 C CA . GLU A 1 203 ? 30.062 6.957 -9.773 1 97.44 203 GLU A CA 1
ATOM 1547 C C . GLU A 1 203 ? 28.688 7.344 -9.25 1 97.44 203 GLU A C 1
ATOM 1549 O O . GLU A 1 203 ? 28.562 8.289 -8.477 1 97.44 203 GLU A O 1
ATOM 1554 N N . LEU A 1 204 ? 27.719 6.609 -9.633 1 98.06 204 LEU A N 1
ATOM 1555 C CA . LEU A 1 204 ? 26.344 6.93 -9.25 1 98.06 204 LEU A CA 1
ATOM 1556 C C . LEU A 1 204 ? 26.125 6.68 -7.762 1 98.06 204 LEU A C 1
ATOM 1558 O O . LEU A 1 204 ? 25.234 7.262 -7.152 1 98.06 204 LEU A O 1
ATOM 1562 N N . ALA A 1 205 ? 26.953 5.809 -7.16 1 96.56 205 ALA A N 1
ATOM 1563 C CA . ALA A 1 205 ? 26.844 5.488 -5.742 1 96.56 205 ALA A CA 1
ATOM 1564 C C . ALA A 1 205 ? 27.141 6.711 -4.879 1 96.56 205 ALA A C 1
ATOM 1566 O O . ALA A 1 205 ? 26.734 6.777 -3.717 1 96.56 205 ALA A O 1
ATOM 1567 N N . ASP A 1 206 ? 27.797 7.703 -5.457 1 95.75 206 ASP A N 1
ATOM 1568 C CA . ASP A 1 206 ? 28.219 8.883 -4.707 1 95.75 206 ASP A CA 1
ATOM 1569 C C . ASP A 1 206 ? 27.094 9.914 -4.637 1 95.75 206 ASP A C 1
ATOM 1571 O O . ASP A 1 206 ? 27.188 10.906 -3.904 1 95.75 206 ASP A O 1
ATOM 1575 N N . LEU A 1 207 ? 26.062 9.672 -5.359 1 97 207 LEU A N 1
ATOM 1576 C CA . LEU A 1 207 ? 24.953 10.602 -5.406 1 97 207 LEU A CA 1
ATOM 1577 C C . LEU A 1 207 ? 23.828 10.156 -4.48 1 97 207 LEU A C 1
ATOM 1579 O O . LEU A 1 207 ? 23.766 8.984 -4.102 1 97 207 LEU A O 1
ATOM 1583 N N . PRO A 1 208 ? 22.922 11.109 -4.074 1 95.75 208 PRO A N 1
ATOM 1584 C CA . PRO A 1 208 ? 21.797 10.727 -3.221 1 95.75 208 PRO A CA 1
ATOM 1585 C C . PRO A 1 208 ? 20.75 9.898 -3.961 1 95.75 208 PRO A C 1
ATOM 1587 O O . PRO A 1 208 ? 20.453 10.164 -5.129 1 95.75 208 PRO A O 1
ATOM 1590 N N . TRP A 1 209 ? 20.266 8.859 -3.258 1 96.31 209 TRP A N 1
ATOM 1591 C CA . TRP A 1 209 ? 19.266 7.961 -3.824 1 96.31 209 TRP A CA 1
ATOM 1592 C C . TRP A 1 209 ? 17.984 7.988 -3 1 96.31 209 TRP A C 1
ATOM 1594 O O . TRP A 1 209 ? 18 8.312 -1.81 1 96.31 209 TRP A O 1
ATOM 1604 N N . ILE A 1 210 ? 16.906 7.688 -3.672 1 94.56 210 ILE A N 1
ATOM 1605 C CA . ILE A 1 210 ? 15.625 7.508 -2.984 1 94.56 210 ILE A CA 1
ATOM 1606 C C . ILE A 1 210 ? 15.688 6.262 -2.1 1 94.56 210 ILE A C 1
ATOM 1608 O O . ILE A 1 210 ? 16.312 5.262 -2.469 1 94.56 210 ILE A O 1
ATOM 1612 N N . ALA A 1 211 ? 15.07 6.406 -0.935 1 90.69 211 ALA A N 1
ATOM 1613 C CA . ALA A 1 211 ? 14.914 5.242 -0.066 1 90.69 211 ALA A CA 1
ATOM 1614 C C . ALA A 1 211 ? 13.57 4.555 -0.318 1 90.69 211 ALA A C 1
ATOM 1616 O O . ALA A 1 211 ? 12.555 5.215 -0.528 1 90.69 211 ALA A O 1
ATOM 1617 N N . THR A 1 212 ? 13.586 3.24 -0.329 1 90.44 212 THR A N 1
ATOM 1618 C CA . THR A 1 212 ? 12.406 2.393 -0.425 1 90.44 212 THR A CA 1
ATOM 1619 C C . THR A 1 212 ? 12.352 1.4 0.734 1 90.44 212 THR A C 1
ATOM 1621 O O . THR A 1 212 ? 13.312 1.287 1.503 1 90.44 212 THR A O 1
ATOM 1624 N N . PRO A 1 213 ? 11.227 0.733 0.845 1 84.12 213 PRO A N 1
ATOM 1625 C CA . PRO A 1 213 ? 11.164 -0.241 1.938 1 84.12 213 PRO A CA 1
ATOM 1626 C C . PRO A 1 213 ? 12.312 -1.248 1.89 1 84.12 213 PRO A C 1
ATOM 1628 O O . PRO A 1 213 ? 12.742 -1.646 0.805 1 84.12 213 PRO A O 1
ATOM 1631 N N . THR A 1 214 ? 12.695 -1.616 3.07 1 81.38 214 THR A N 1
ATOM 1632 C CA . THR A 1 214 ? 13.859 -2.49 3.184 1 81.38 214 THR A CA 1
ATOM 1633 C C . THR A 1 214 ? 13.586 -3.842 2.529 1 81.38 214 THR A C 1
ATOM 1635 O O . THR A 1 214 ? 14.492 -4.457 1.963 1 81.38 214 THR A O 1
ATOM 1638 N N . HIS A 1 215 ? 12.344 -4.27 2.561 1 81.88 215 HIS A N 1
ATOM 1639 C CA . HIS A 1 215 ? 11.984 -5.559 1.988 1 81.88 215 HIS A CA 1
ATOM 1640 C C . HIS A 1 215 ? 11.367 -5.395 0.604 1 81.88 215 HIS A C 1
ATOM 1642 O O . HIS A 1 215 ? 10.406 -6.09 0.262 1 81.88 215 HIS A O 1
ATOM 1648 N N . SER A 1 216 ? 11.891 -4.461 -0.145 1 89 216 SER A N 1
ATOM 1649 C CA . SER A 1 216 ? 11.383 -4.238 -1.495 1 89 216 SER A CA 1
ATOM 1650 C C . SER A 1 216 ? 12.391 -4.691 -2.547 1 89 216 SER A C 1
ATOM 1652 O O . SER A 1 216 ? 13.586 -4.793 -2.268 1 89 216 SER A O 1
ATOM 1654 N N . GLY A 1 217 ? 11.867 -4.98 -3.717 1 92.56 217 GLY A N 1
ATOM 1655 C CA . GLY A 1 217 ? 12.719 -5.309 -4.852 1 92.56 217 GLY A CA 1
ATOM 1656 C C . GLY A 1 217 ? 13.703 -4.211 -5.195 1 92.56 217 GLY A C 1
ATOM 1657 O O . GLY A 1 217 ? 14.875 -4.48 -5.461 1 92.56 217 GLY A O 1
ATOM 1658 N N . HIS A 1 218 ? 13.281 -2.98 -5.117 1 92.75 218 HIS A N 1
ATOM 1659 C CA . HIS A 1 218 ? 14.141 -1.846 -5.426 1 92.75 218 HIS A CA 1
ATOM 1660 C C . HIS A 1 218 ? 15.344 -1.801 -4.488 1 92.75 218 HIS A C 1
ATOM 1662 O O . HIS A 1 218 ? 16.484 -1.63 -4.938 1 92.75 218 HIS A O 1
ATOM 1668 N N . ARG A 1 219 ? 15.055 -1.956 -3.244 1 91.62 219 ARG A N 1
ATOM 1669 C CA . ARG A 1 219 ? 16.109 -1.93 -2.244 1 91.62 219 ARG A CA 1
ATOM 1670 C C . ARG A 1 219 ? 17.094 -3.078 -2.459 1 91.62 219 ARG A C 1
ATOM 1672 O O . ARG A 1 219 ? 18.312 -2.865 -2.484 1 91.62 219 ARG A O 1
ATOM 1679 N N . ARG A 1 220 ? 16.594 -4.207 -2.611 1 92.75 220 ARG A N 1
ATOM 1680 C CA . ARG A 1 220 ? 17.406 -5.398 -2.795 1 92.75 220 ARG A CA 1
ATOM 1681 C C . ARG A 1 220 ? 18.281 -5.277 -4.047 1 92.75 220 ARG A C 1
ATOM 1683 O O . ARG A 1 220 ? 19.484 -5.551 -4.004 1 92.75 220 ARG A O 1
ATOM 1690 N N . LEU A 1 221 ? 17.734 -4.883 -5.156 1 95.31 221 LEU A N 1
ATOM 1691 C CA . LEU A 1 221 ? 18.453 -4.742 -6.414 1 95.31 221 LEU A CA 1
ATOM 1692 C C . LEU A 1 221 ? 19.625 -3.771 -6.266 1 95.31 221 LEU A C 1
ATOM 1694 O O . LEU A 1 221 ? 20.734 -4.07 -6.688 1 95.31 221 LEU A O 1
ATOM 1698 N N . LEU A 1 222 ? 19.375 -2.654 -5.613 1 95.75 222 LEU A N 1
ATOM 1699 C CA . LEU A 1 222 ? 20.406 -1.645 -5.449 1 95.75 222 LEU A CA 1
ATOM 1700 C C . LEU A 1 222 ? 21.469 -2.115 -4.461 1 95.75 222 LEU A C 1
ATOM 1702 O O . LEU A 1 222 ? 22.656 -1.894 -4.676 1 95.75 222 LEU A O 1
ATOM 1706 N N . ASP A 1 223 ? 21 -2.748 -3.416 1 93.62 223 ASP A N 1
ATOM 1707 C CA . ASP A 1 223 ? 21.969 -3.281 -2.457 1 93.62 223 ASP A CA 1
ATOM 1708 C C . ASP A 1 223 ? 22.891 -4.312 -3.111 1 93.62 223 ASP A C 1
ATOM 1710 O O . ASP A 1 223 ? 24.094 -4.32 -2.867 1 93.62 223 ASP A O 1
ATOM 1714 N N . ASP A 1 224 ? 22.312 -5.172 -3.898 1 94.38 224 ASP A N 1
ATOM 1715 C CA . ASP A 1 224 ? 23.078 -6.207 -4.59 1 94.38 224 ASP A CA 1
ATOM 1716 C C . ASP A 1 224 ? 24.094 -5.594 -5.543 1 94.38 224 ASP A C 1
ATOM 1718 O O . ASP A 1 224 ? 25.156 -6.176 -5.781 1 94.38 224 ASP A O 1
ATOM 1722 N N . ILE A 1 225 ? 23.812 -4.438 -6.07 1 95.5 225 ILE A N 1
ATOM 1723 C CA . ILE A 1 225 ? 24.672 -3.758 -7.023 1 95.5 225 ILE A CA 1
ATOM 1724 C C . ILE A 1 225 ? 25.797 -3.031 -6.273 1 95.5 225 ILE A C 1
ATOM 1726 O O . ILE A 1 225 ? 26.953 -3.084 -6.676 1 95.5 225 ILE A O 1
ATOM 1730 N N . PHE A 1 226 ? 25.469 -2.387 -5.156 1 95.69 226 PHE A N 1
ATOM 1731 C CA . PHE A 1 226 ? 26.406 -1.473 -4.516 1 95.69 226 PHE A CA 1
ATOM 1732 C C . PHE A 1 226 ? 27.266 -2.209 -3.494 1 95.69 226 PHE A C 1
ATOM 1734 O O . PHE A 1 226 ? 28.391 -1.796 -3.215 1 95.69 226 PHE A O 1
ATOM 1741 N N . ALA A 1 227 ? 26.766 -3.293 -3.002 1 92.69 227 ALA A N 1
ATOM 1742 C CA . ALA A 1 227 ? 27.484 -4.023 -1.96 1 92.69 227 ALA A CA 1
ATOM 1743 C C . ALA A 1 227 ? 28.859 -4.465 -2.449 1 92.69 227 ALA A C 1
ATOM 1745 O O . ALA A 1 227 ? 29.875 -4.195 -1.803 1 92.69 227 ALA A O 1
ATOM 1746 N N . PRO A 1 228 ? 28.969 -5.082 -3.6 1 93.38 228 PRO A N 1
ATOM 1747 C CA . PRO A 1 228 ? 30.266 -5.508 -4.102 1 93.38 228 PRO A CA 1
ATOM 1748 C C . PRO A 1 228 ? 31.219 -4.332 -4.359 1 93.38 228 PRO A C 1
ATOM 1750 O O . PRO A 1 228 ? 32.438 -4.516 -4.438 1 93.38 228 PRO A O 1
ATOM 1753 N N . LEU A 1 229 ? 30.625 -3.16 -4.559 1 93.75 229 LEU A N 1
ATOM 1754 C CA . LEU A 1 229 ? 31.422 -1.964 -4.816 1 93.75 229 LEU A CA 1
ATOM 1755 C C . LEU A 1 229 ? 31.859 -1.309 -3.508 1 93.75 229 LEU A C 1
ATOM 1757 O O . LEU A 1 229 ? 32.625 -0.344 -3.518 1 93.75 229 LEU A O 1
ATOM 1761 N N . GLY A 1 230 ? 31.312 -1.847 -2.424 1 92.5 230 GLY A N 1
ATOM 1762 C CA . GLY A 1 230 ? 31.594 -1.265 -1.123 1 92.5 230 GLY A CA 1
ATOM 1763 C C . GLY A 1 230 ? 30.953 0.088 -0.914 1 92.5 230 GLY A C 1
ATOM 1764 O O . GLY A 1 230 ? 31.422 0.891 -0.104 1 92.5 230 GLY A O 1
ATOM 1765 N N . ALA A 1 231 ? 30.016 0.385 -1.697 1 89.06 231 ALA A N 1
ATOM 1766 C CA . ALA A 1 231 ? 29.359 1.688 -1.646 1 89.06 231 ALA A CA 1
ATOM 1767 C C . ALA A 1 231 ? 28.062 1.618 -0.842 1 89.06 231 ALA A C 1
ATOM 1769 O O . ALA A 1 231 ? 27.344 0.615 -0.895 1 89.06 231 ALA A O 1
ATOM 1770 N N . LEU A 1 232 ? 27.812 2.68 -0.066 1 87.81 232 LEU A N 1
ATOM 1771 C CA . LEU A 1 232 ? 26.562 2.879 0.66 1 87.81 232 LEU A CA 1
ATOM 1772 C C . LEU A 1 232 ? 25.938 4.223 0.309 1 87.81 232 LEU A C 1
ATOM 1774 O O . LEU A 1 232 ? 26.062 5.188 1.065 1 87.81 232 LEU A O 1
ATOM 1778 N N . PRO A 1 233 ? 25.25 4.176 -0.792 1 90.62 233 PRO A N 1
ATOM 1779 C CA . PRO A 1 233 ? 24.672 5.461 -1.206 1 90.62 233 PRO A CA 1
ATOM 1780 C C . PRO A 1 233 ? 23.797 6.09 -0.128 1 90.62 233 PRO A C 1
ATOM 1782 O O . PRO A 1 233 ? 23.078 5.379 0.577 1 90.62 233 PRO A O 1
ATOM 1785 N N . LYS A 1 234 ? 23.891 7.402 -0.098 1 89.25 234 LYS A N 1
ATOM 1786 C CA . LYS A 1 234 ? 23.016 8.148 0.811 1 89.25 234 LYS A CA 1
ATOM 1787 C C . LYS A 1 234 ? 21.562 8.086 0.358 1 89.25 234 LYS A C 1
ATOM 1789 O O . LYS A 1 234 ? 21.266 8.305 -0.818 1 89.25 234 LYS A O 1
ATOM 1794 N N . ARG A 1 235 ? 20.734 7.762 1.266 1 87.56 235 ARG A N 1
ATOM 1795 C CA . ARG A 1 235 ? 19.297 7.746 0.996 1 87.56 235 ARG A CA 1
ATOM 1796 C C . ARG A 1 235 ? 18.625 9.016 1.514 1 87.56 235 ARG A C 1
ATOM 1798 O O . ARG A 1 235 ? 18.734 9.344 2.697 1 87.56 235 ARG A O 1
ATOM 1805 N N . VAL A 1 236 ? 18.047 9.711 0.45 1 84.56 236 VAL A N 1
ATOM 1806 C CA . VAL A 1 236 ? 17.422 10.977 0.789 1 84.56 236 VAL A CA 1
ATOM 1807 C C . VAL A 1 236 ? 15.922 10.906 0.495 1 84.56 236 VAL A C 1
ATOM 1809 O O . VAL A 1 236 ? 15.508 10.344 -0.524 1 84.56 236 VAL A O 1
ATOM 1812 N N . ALA A 1 237 ? 15.039 10.836 1.396 1 86.94 237 ALA A N 1
ATOM 1813 C CA . ALA A 1 237 ? 13.586 10.742 1.261 1 86.94 237 ALA A CA 1
ATOM 1814 C C . ALA A 1 237 ? 13.141 9.281 1.168 1 86.94 237 ALA A C 1
ATOM 1816 O O . ALA A 1 237 ? 13.93 8.406 0.825 1 86.94 237 ALA A O 1
ATOM 1817 N N . TYR A 1 238 ? 11.93 9.062 1.357 1 90.25 238 TYR A N 1
ATOM 1818 C CA . TYR A 1 238 ? 11.398 7.707 1.402 1 90.25 238 TYR A CA 1
ATOM 1819 C C . TYR A 1 238 ? 10.039 7.625 0.727 1 90.25 238 TYR A C 1
ATOM 1821 O O . TYR A 1 238 ? 9.203 8.523 0.887 1 90.25 238 TYR A O 1
ATOM 1829 N N . THR A 1 239 ? 9.883 6.566 -0.063 1 91.31 239 THR A N 1
ATOM 1830 C CA . THR A 1 239 ? 8.562 6.258 -0.599 1 91.31 239 THR A CA 1
ATOM 1831 C C . THR A 1 239 ? 8.406 4.754 -0.829 1 91.31 239 THR A C 1
ATOM 1833 O O . THR A 1 239 ? 9.398 4.051 -1.045 1 91.31 239 THR A O 1
ATOM 1836 N N . ASP A 1 240 ? 7.215 4.312 -0.82 1 87.25 240 ASP A N 1
ATOM 1837 C CA . ASP A 1 240 ? 6.922 2.912 -1.107 1 87.25 240 ASP A CA 1
ATOM 1838 C C . ASP A 1 240 ? 6.129 2.771 -2.402 1 87.25 240 ASP A C 1
ATOM 1840 O O . ASP A 1 240 ? 5.594 1.699 -2.697 1 87.25 240 ASP A O 1
ATOM 1844 N N . GLN A 1 241 ? 6.008 3.846 -3.178 1 88.06 241 GLN A N 1
ATOM 1845 C CA . GLN A 1 241 ? 5.312 3.848 -4.461 1 88.06 241 GLN A CA 1
ATOM 1846 C C . GLN A 1 241 ? 6.25 4.254 -5.594 1 88.06 241 GLN A C 1
ATOM 1848 O O . GLN A 1 241 ? 6.926 5.281 -5.508 1 88.06 241 GLN A O 1
ATOM 1853 N N . GLU A 1 242 ? 6.195 3.52 -6.633 1 88 242 GLU A N 1
ATOM 1854 C CA . GLU A 1 242 ? 7.109 3.791 -7.738 1 88 242 GLU A CA 1
ATOM 1855 C C . GLU A 1 242 ? 6.789 5.125 -8.406 1 88 242 GLU A C 1
ATOM 1857 O O . GLU A 1 242 ? 7.695 5.875 -8.773 1 88 242 GLU A O 1
ATOM 1862 N N . GLU A 1 243 ? 5.516 5.402 -8.555 1 86.94 243 GLU A N 1
ATOM 1863 C CA . GLU A 1 243 ? 5.137 6.656 -9.195 1 86.94 243 GLU A CA 1
ATOM 1864 C C . GLU A 1 243 ? 5.684 7.855 -8.43 1 86.94 243 GLU A C 1
ATOM 1866 O O . GLU A 1 243 ? 6.07 8.859 -9.039 1 86.94 243 GLU A O 1
ATOM 1871 N N . SER A 1 244 ? 5.711 7.703 -7.137 1 92.25 244 SER A N 1
ATOM 1872 C CA . SER A 1 244 ? 6.207 8.797 -6.305 1 92.25 244 SER A CA 1
ATOM 1873 C C . SER A 1 244 ? 7.723 8.93 -6.41 1 92.25 244 SER A C 1
ATOM 1875 O O . SER A 1 244 ? 8.281 9.977 -6.09 1 92.25 244 SER A O 1
ATOM 1877 N N . MET A 1 245 ? 8.352 7.859 -6.832 1 94.38 245 MET A N 1
ATOM 1878 C CA . MET A 1 245 ? 9.805 7.902 -6.988 1 94.38 245 MET A CA 1
ATOM 1879 C C . MET A 1 245 ? 10.203 8.898 -8.078 1 94.38 245 MET A C 1
ATOM 1881 O O . MET A 1 245 ? 11.148 9.672 -7.898 1 94.38 245 MET A O 1
ATOM 1885 N N . VAL A 1 246 ? 9.477 8.898 -9.117 1 93.94 246 VAL A N 1
ATOM 1886 C CA . VAL A 1 246 ? 9.773 9.812 -10.219 1 93.94 246 VAL A CA 1
ATOM 1887 C C . VAL A 1 246 ? 9.539 11.25 -9.766 1 93.94 246 VAL A C 1
ATOM 1889 O O . VAL A 1 246 ? 10.32 12.148 -10.102 1 93.94 246 VAL A O 1
ATOM 1892 N N . ASP A 1 247 ? 8.508 11.453 -9 1 92.5 247 ASP A N 1
ATOM 1893 C CA . ASP A 1 247 ? 8.203 12.781 -8.469 1 92.5 247 ASP A CA 1
ATOM 1894 C C . ASP A 1 247 ? 9.359 13.312 -7.629 1 92.5 247 ASP A C 1
ATOM 1896 O O . ASP A 1 247 ? 9.719 14.484 -7.727 1 92.5 247 ASP A O 1
ATOM 1900 N N . PHE A 1 248 ? 9.914 12.453 -6.836 1 93.56 248 PHE A N 1
ATOM 1901 C CA . PHE A 1 248 ? 11.047 12.852 -6 1 93.56 248 PHE A CA 1
ATOM 1902 C C . PHE A 1 248 ? 12.25 13.211 -6.855 1 93.56 248 PHE A C 1
ATOM 1904 O O . PHE A 1 248 ? 12.945 14.195 -6.574 1 93.56 248 PHE A O 1
ATOM 1911 N N . VAL A 1 249 ? 12.469 12.461 -7.887 1 96.31 249 VAL A N 1
ATOM 1912 C CA . VAL A 1 249 ? 13.578 12.758 -8.781 1 96.31 249 VAL A CA 1
ATOM 1913 C C . VAL A 1 249 ? 13.367 14.117 -9.438 1 96.31 249 VAL A C 1
ATOM 1915 O O . VAL A 1 249 ? 14.281 14.945 -9.469 1 96.31 249 VAL A O 1
ATOM 1918 N N . GLU A 1 250 ? 12.195 14.359 -9.859 1 93.5 250 GLU A N 1
ATOM 1919 C CA . GLU A 1 250 ? 11.891 15.617 -10.547 1 93.5 250 GLU A CA 1
ATOM 1920 C C . GLU A 1 250 ? 11.992 16.797 -9.594 1 93.5 250 GLU A C 1
ATOM 1922 O O . GLU A 1 250 ? 12.172 17.938 -10.031 1 93.5 250 GLU A O 1
ATOM 1927 N N . SER A 1 251 ? 11.914 16.484 -8.336 1 90.5 251 SER A N 1
ATOM 1928 C CA . SER A 1 251 ? 12.023 17.547 -7.336 1 90.5 251 SER A CA 1
ATOM 1929 C C . SER A 1 251 ? 13.477 17.984 -7.156 1 90.5 251 SER A C 1
ATOM 1931 O O . SER A 1 251 ? 13.75 19 -6.527 1 90.5 251 SER A O 1
ATOM 1933 N N . GLY A 1 252 ? 14.414 17.156 -7.613 1 92.19 252 GLY A N 1
ATOM 1934 C CA . GLY A 1 252 ? 15.797 17.609 -7.684 1 92.19 252 GLY A CA 1
ATOM 1935 C C . GLY A 1 252 ? 16.656 17.047 -6.57 1 92.19 252 GLY A C 1
ATOM 1936 O O . GLY A 1 252 ? 17.781 17.516 -6.352 1 92.19 252 GLY A O 1
ATOM 1937 N N . ILE A 1 253 ? 16.219 15.906 -5.93 1 91 253 ILE A N 1
ATOM 1938 C CA . ILE A 1 253 ? 16.906 15.672 -4.668 1 91 253 ILE A CA 1
ATOM 1939 C C . ILE A 1 253 ? 17.547 14.281 -4.68 1 91 253 ILE A C 1
ATOM 1941 O O . ILE A 1 253 ? 18.359 13.961 -3.816 1 91 253 ILE A O 1
ATOM 1945 N N . CYS A 1 254 ? 17.234 13.438 -5.676 1 95.88 254 CYS A N 1
ATOM 1946 C CA . CYS A 1 254 ? 17.766 12.078 -5.559 1 95.88 254 CYS A CA 1
ATOM 1947 C C . CYS A 1 254 ? 17.719 11.359 -6.902 1 95.88 254 CYS A C 1
ATOM 1949 O O . CYS A 1 254 ? 17.062 11.82 -7.836 1 95.88 254 CYS A O 1
ATOM 1951 N N . LEU A 1 255 ? 18.484 10.266 -6.984 1 98.12 255 LEU A N 1
ATOM 1952 C CA . LEU A 1 255 ? 18.375 9.258 -8.039 1 98.12 255 LEU A CA 1
ATOM 1953 C C . LEU A 1 255 ? 17.328 8.203 -7.68 1 98.12 255 LEU A C 1
ATOM 1955 O O . LEU A 1 255 ? 17 8.023 -6.504 1 98.12 255 LEU A O 1
ATOM 1959 N N . SER A 1 256 ? 16.828 7.512 -8.734 1 98 256 SER A N 1
ATOM 1960 C CA . SER A 1 256 ? 15.906 6.398 -8.531 1 98 256 SER A CA 1
ATOM 1961 C C . SER A 1 256 ? 15.953 5.418 -9.695 1 98 256 SER A C 1
ATOM 1963 O O . SER A 1 256 ? 16.438 5.758 -10.781 1 98 256 SER A O 1
ATOM 1965 N N . LEU A 1 257 ? 15.57 4.223 -9.422 1 97.38 257 LEU A N 1
ATOM 1966 C CA . LEU A 1 257 ? 15.234 3.283 -10.484 1 97.38 257 LEU A CA 1
ATOM 1967 C C . LEU A 1 257 ? 13.836 3.562 -11.031 1 97.38 257 LEU A C 1
ATOM 1969 O O . LEU A 1 257 ? 12.93 3.93 -10.281 1 97.38 257 LEU A O 1
ATOM 1973 N N . ALA A 1 258 ? 13.688 3.387 -12.328 1 96.19 258 ALA A N 1
ATOM 1974 C CA . ALA A 1 258 ? 12.375 3.512 -12.961 1 96.19 258 ALA A CA 1
ATOM 1975 C C . ALA A 1 258 ? 12.242 2.553 -14.141 1 96.19 258 ALA A C 1
ATOM 1977 O O . ALA A 1 258 ? 13.195 2.359 -14.906 1 96.19 258 ALA A O 1
ATOM 1978 N N . ARG A 1 259 ? 11.039 2.002 -14.258 1 95.44 259 ARG A N 1
ATOM 1979 C CA . ARG A 1 259 ? 10.75 1.138 -15.391 1 95.44 259 ARG A CA 1
ATOM 1980 C C . ARG A 1 259 ? 10.43 1.959 -16.641 1 95.44 259 ARG A C 1
ATOM 1982 O O . ARG A 1 259 ? 9.867 3.053 -16.531 1 95.44 259 ARG A O 1
ATOM 1989 N N . ASP A 1 260 ? 10.672 1.369 -17.797 1 91.44 260 ASP A N 1
ATOM 1990 C CA . ASP A 1 260 ? 10.43 2.057 -19.062 1 91.44 260 ASP A CA 1
ATOM 1991 C C . ASP A 1 260 ? 8.953 2.414 -19.219 1 91.44 260 ASP A C 1
ATOM 1993 O O . ASP A 1 260 ? 8.617 3.49 -19.719 1 91.44 260 ASP A O 1
ATOM 1997 N N . ASN A 1 261 ? 8.125 1.535 -18.766 1 89.31 261 ASN A N 1
ATOM 1998 C CA . ASN A 1 261 ? 6.699 1.767 -18.953 1 89.31 261 ASN A CA 1
ATOM 1999 C C . ASN A 1 261 ? 6.203 2.916 -18.078 1 89.31 261 ASN A C 1
ATOM 2001 O O . ASN A 1 261 ? 5.184 3.535 -18.375 1 89.31 261 ASN A O 1
ATOM 2005 N N . VAL A 1 262 ? 6.82 3.166 -16.984 1 89.38 262 VAL A N 1
ATOM 2006 C CA . VAL A 1 262 ? 6.488 4.305 -16.125 1 89.38 262 VAL A CA 1
ATOM 2007 C C . VAL A 1 262 ? 7.027 5.59 -16.75 1 89.38 262 VAL A C 1
ATOM 2009 O O . VAL A 1 262 ? 6.395 6.645 -16.656 1 89.38 262 VAL A O 1
ATOM 2012 N N . LEU A 1 263 ? 8.141 5.531 -17.422 1 91.19 263 LEU A N 1
ATOM 2013 C CA . LEU A 1 263 ? 8.836 6.695 -17.969 1 91.19 263 LEU A CA 1
ATOM 2014 C C . LEU A 1 263 ? 8.203 7.129 -19.281 1 91.19 263 LEU A C 1
ATOM 2016 O O . LEU A 1 263 ? 8.172 8.32 -19.594 1 91.19 263 LEU A O 1
ATOM 2020 N N . ALA A 1 264 ? 7.691 6.242 -20.062 1 88.44 264 ALA A N 1
ATOM 2021 C CA . ALA A 1 264 ? 7.246 6.5 -21.422 1 88.44 264 ALA A CA 1
ATOM 2022 C C . ALA A 1 264 ? 6.195 7.609 -21.453 1 88.44 264 ALA A C 1
ATOM 2024 O O . ALA A 1 264 ? 6.352 8.602 -22.172 1 88.44 264 ALA A O 1
ATOM 2025 N N . PRO A 1 265 ? 5.145 7.461 -20.641 1 84.31 265 PRO A N 1
ATOM 2026 C CA . PRO A 1 265 ? 4.145 8.531 -20.672 1 84.31 265 PRO A CA 1
ATOM 2027 C C . PRO A 1 265 ? 4.699 9.867 -20.188 1 84.31 265 PRO A C 1
ATOM 2029 O O . PRO A 1 265 ? 4.219 10.93 -20.594 1 84.31 265 PRO A O 1
ATOM 2032 N N . ARG A 1 266 ? 5.676 9.828 -19.375 1 86.69 266 ARG A N 1
ATOM 2033 C CA . ARG A 1 266 ? 6.254 11.047 -18.828 1 86.69 266 ARG A CA 1
ATOM 2034 C C . ARG A 1 266 ? 7.195 11.703 -19.828 1 86.69 266 ARG A C 1
ATOM 2036 O O . ARG A 1 266 ? 7.363 12.93 -19.812 1 86.69 266 ARG A O 1
ATOM 2043 N N . LEU A 1 267 ? 7.766 10.875 -20.641 1 88.06 267 LEU A N 1
ATOM 2044 C CA . LEU A 1 267 ? 8.719 11.375 -21.625 1 88.06 267 LEU A CA 1
ATOM 2045 C C . LEU A 1 267 ? 7.996 12.109 -22.75 1 88.06 267 LEU A C 1
ATOM 2047 O O . LEU A 1 267 ? 8.609 12.883 -23.484 1 88.06 267 LEU A O 1
ATOM 2051 N N . SER A 1 268 ? 6.684 11.875 -22.844 1 86.62 268 SER A N 1
ATOM 2052 C CA . SER A 1 268 ? 5.895 12.516 -23.906 1 86.62 268 SER A CA 1
ATOM 2053 C C . SER A 1 268 ? 5.414 13.898 -23.469 1 86.62 268 SER A C 1
ATOM 2055 O O . SER A 1 268 ? 4.797 14.617 -24.266 1 86.62 268 SER A O 1
ATOM 2057 N N . ARG A 1 269 ? 5.699 14.281 -22.234 1 84.94 269 ARG A N 1
ATOM 2058 C CA . ARG A 1 269 ? 5.355 15.586 -21.688 1 84.94 269 ARG A CA 1
ATOM 2059 C C . ARG A 1 269 ? 6.582 16.281 -21.094 1 84.94 269 ARG A C 1
ATOM 2061 O O . ARG A 1 269 ? 7.641 15.656 -20.969 1 84.94 269 ARG A O 1
ATOM 2068 N N . PRO A 1 270 ? 6.395 17.594 -20.922 1 86.81 270 PRO A N 1
ATOM 2069 C CA . PRO A 1 270 ? 7.523 18.219 -20.25 1 86.81 270 PRO A CA 1
ATOM 2070 C C . PRO A 1 270 ? 7.891 17.531 -18.938 1 86.81 270 PRO A C 1
ATOM 2072 O O . PRO A 1 270 ? 7.008 17.219 -18.125 1 86.81 270 PRO A O 1
ATOM 2075 N N . HIS A 1 271 ? 9.133 17.094 -18.891 1 90.5 271 HIS A N 1
ATOM 2076 C CA . HIS A 1 271 ? 9.594 16.359 -17.719 1 90.5 271 HIS A CA 1
ATOM 2077 C C . HIS A 1 271 ? 10.914 16.938 -17.203 1 90.5 271 HIS A C 1
ATOM 2079 O O . HIS A 1 271 ? 11.633 17.609 -17.953 1 90.5 271 HIS A O 1
ATOM 2085 N N . HIS A 1 272 ? 11.258 16.703 -15.945 1 93.12 272 HIS A N 1
ATOM 2086 C CA . HIS A 1 272 ? 12.414 17.297 -15.281 1 93.12 272 HIS A CA 1
ATOM 2087 C C . HIS A 1 272 ? 13.375 16.219 -14.789 1 93.12 272 HIS A C 1
ATOM 2089 O O . HIS A 1 272 ? 13.859 16.281 -13.656 1 93.12 272 HIS A O 1
ATOM 2095 N N . PHE A 1 273 ? 13.531 15.164 -15.602 1 96.38 273 PHE A N 1
ATOM 2096 C CA . PHE A 1 273 ? 14.5 14.133 -15.266 1 96.38 273 PHE A CA 1
ATOM 2097 C C . PHE A 1 273 ? 15.281 13.703 -16.5 1 96.38 273 PHE A C 1
ATOM 2099 O O . PHE A 1 273 ? 14.906 14.039 -17.625 1 96.38 273 PHE A O 1
ATOM 2106 N N . VAL A 1 274 ? 16.422 13.078 -16.359 1 97.56 274 VAL A N 1
ATOM 2107 C CA . VAL A 1 274 ? 17.219 12.461 -17.406 1 97.56 274 VAL A CA 1
ATOM 2108 C C . VAL A 1 274 ? 17.469 10.984 -17.078 1 97.56 274 VAL A C 1
ATOM 2110 O O . VAL A 1 274 ? 17.438 10.602 -15.898 1 97.56 274 VAL A O 1
ATOM 2113 N N . VAL A 1 275 ? 17.656 10.195 -18.109 1 97.69 275 VAL A N 1
ATOM 2114 C CA . VAL A 1 275 ? 17.922 8.766 -17.953 1 97.69 275 VAL A CA 1
ATOM 2115 C C . VAL A 1 275 ? 19.422 8.508 -18.141 1 97.69 275 VAL A C 1
ATOM 2117 O O . VAL A 1 275 ? 19.984 8.883 -19.172 1 97.69 275 VAL A O 1
ATOM 2120 N N . ALA A 1 276 ? 20.047 7.895 -17.094 1 98.31 276 ALA A N 1
ATOM 2121 C CA . ALA A 1 276 ? 21.453 7.512 -17.25 1 98.31 276 ALA A CA 1
ATOM 2122 C C . ALA A 1 276 ? 21.625 6.551 -18.422 1 98.31 276 ALA A C 1
ATOM 2124 O O . ALA A 1 276 ? 20.812 5.656 -18.641 1 98.31 276 ALA A O 1
ATOM 2125 N N . ASP A 1 277 ? 22.719 6.668 -19.109 1 97.81 277 ASP A N 1
ATOM 2126 C CA . ASP A 1 277 ? 22.812 5.984 -20.406 1 97.81 277 ASP A CA 1
ATOM 2127 C C . ASP A 1 277 ? 23.734 4.766 -20.312 1 97.81 277 ASP A C 1
ATOM 2129 O O . ASP A 1 277 ? 23.797 3.953 -21.234 1 97.81 277 ASP A O 1
ATOM 2133 N N . LYS A 1 278 ? 24.406 4.551 -19.234 1 98 278 LYS A N 1
ATOM 2134 C CA . LYS A 1 278 ? 25.422 3.498 -19.203 1 98 278 LYS A CA 1
ATOM 2135 C C . LYS A 1 278 ? 25 2.363 -18.281 1 98 278 LYS A C 1
ATOM 2137 O O . LYS A 1 278 ? 25.688 1.333 -18.203 1 98 278 LYS A O 1
ATOM 2142 N N . VAL A 1 279 ? 23.938 2.629 -17.516 1 97.75 279 VAL A N 1
ATOM 2143 C CA . VAL A 1 279 ? 23.594 1.616 -16.531 1 97.75 279 VAL A CA 1
ATOM 2144 C C . VAL A 1 279 ? 22.125 1.226 -16.688 1 97.75 279 VAL A C 1
ATOM 2146 O O . VAL A 1 279 ? 21.312 2.023 -17.156 1 97.75 279 VAL A O 1
ATOM 2149 N N . LYS A 1 280 ? 21.781 0.062 -16.344 1 97 280 LYS A N 1
ATOM 2150 C CA . LYS A 1 280 ? 20.438 -0.498 -16.234 1 97 280 LYS A CA 1
ATOM 2151 C C . LYS A 1 280 ? 20.438 -1.774 -15.406 1 97 280 LYS A C 1
ATOM 2153 O O . LYS A 1 280 ? 21.5 -2.346 -15.133 1 97 280 LYS A O 1
ATOM 2158 N N . VAL A 1 281 ? 19.328 -2.164 -14.906 1 96.62 281 VAL A N 1
ATOM 2159 C CA . VAL A 1 281 ? 19.172 -3.438 -14.211 1 96.62 281 VAL A CA 1
ATOM 2160 C C . VAL A 1 281 ? 18.094 -4.277 -14.914 1 96.62 281 VAL A C 1
ATOM 2162 O O . VAL A 1 281 ? 16.922 -3.896 -14.953 1 96.62 281 VAL A O 1
ATOM 2165 N N . THR A 1 282 ? 18.516 -5.367 -15.492 1 96.38 282 THR A N 1
ATOM 2166 C CA . THR A 1 282 ? 17.562 -6.277 -16.125 1 96.38 282 THR A CA 1
ATOM 2167 C C . THR A 1 282 ? 16.906 -7.18 -15.086 1 96.38 282 THR A C 1
ATOM 2169 O O . THR A 1 282 ? 17.594 -7.824 -14.289 1 96.38 282 THR A O 1
ATOM 2172 N N . CYS A 1 283 ? 15.547 -7.172 -15.109 1 96.62 283 CYS A N 1
ATOM 2173 C CA . CYS A 1 283 ? 14.797 -7.875 -14.078 1 96.62 283 CYS A CA 1
ATOM 2174 C C . CYS A 1 283 ? 13.758 -8.805 -14.688 1 96.62 283 CYS A C 1
ATOM 2176 O O . CYS A 1 283 ? 13.383 -8.633 -15.852 1 96.62 283 CYS A O 1
ATOM 2178 N N . ASP A 1 284 ? 13.328 -9.789 -13.852 1 96.62 284 ASP A N 1
ATOM 2179 C CA . ASP A 1 284 ? 12.195 -10.648 -14.188 1 96.62 284 ASP A CA 1
ATOM 2180 C C . ASP A 1 284 ? 11 -10.367 -13.289 1 96.62 284 ASP A C 1
ATOM 2182 O O . ASP A 1 284 ? 11.125 -10.352 -12.062 1 96.62 284 ASP A O 1
ATOM 2186 N N . LEU A 1 285 ? 9.93 -10.086 -13.938 1 97.69 285 LEU A N 1
ATOM 2187 C CA . LEU A 1 285 ? 8.648 -10.219 -13.25 1 97.69 285 LEU A CA 1
ATOM 2188 C C . LEU A 1 285 ? 8.18 -11.664 -13.234 1 97.69 285 LEU A C 1
ATOM 2190 O O . LEU A 1 285 ? 8.062 -12.297 -14.289 1 97.69 285 LEU A O 1
ATOM 2194 N N . SER A 1 286 ? 7.914 -12.203 -12 1 98.25 286 SER A N 1
ATOM 2195 C CA . SER A 1 286 ? 7.531 -13.602 -11.891 1 98.25 286 SER A CA 1
ATOM 2196 C C . SER A 1 286 ? 6.273 -13.773 -11.047 1 98.25 286 SER A C 1
ATOM 2198 O O . SER A 1 286 ? 5.844 -12.836 -10.367 1 98.25 286 SER A O 1
ATOM 2200 N N . PHE A 1 287 ? 5.66 -14.883 -11.219 1 98.62 287 PHE A N 1
ATOM 2201 C CA . PHE A 1 287 ? 4.586 -15.367 -10.352 1 98.62 287 PHE A CA 1
ATOM 2202 C C . PHE A 1 287 ? 5.082 -16.484 -9.445 1 98.62 287 PHE A C 1
ATOM 2204 O O . PHE A 1 287 ? 5.832 -17.359 -9.883 1 98.62 287 PHE A O 1
ATOM 2211 N N . ALA A 1 288 ? 4.707 -16.391 -8.164 1 98.62 288 ALA A N 1
ATOM 2212 C CA . ALA A 1 288 ? 5.367 -17.266 -7.199 1 98.62 288 ALA A CA 1
ATOM 2213 C C . ALA A 1 288 ? 4.344 -18.016 -6.344 1 98.62 288 ALA A C 1
ATOM 2215 O O . ALA A 1 288 ? 3.232 -17.516 -6.129 1 98.62 288 ALA A O 1
ATOM 2216 N N . CYS A 1 289 ? 4.723 -19.141 -5.852 1 97.81 289 CYS A N 1
ATOM 2217 C CA . CYS A 1 289 ? 4.051 -19.922 -4.82 1 97.81 289 CYS A CA 1
ATOM 2218 C C . CYS A 1 289 ? 5.039 -20.812 -4.078 1 97.81 289 CYS A C 1
ATOM 2220 O O . CYS A 1 289 ? 6.23 -20.812 -4.387 1 97.81 289 CYS A O 1
ATOM 2222 N N . LEU A 1 290 ? 4.527 -21.453 -3.057 1 93.5 290 LEU A N 1
ATOM 2223 C CA . LEU A 1 290 ? 5.34 -22.5 -2.438 1 93.5 290 LEU A CA 1
ATOM 2224 C C . LEU A 1 290 ? 5.449 -23.719 -3.35 1 93.5 290 LEU A C 1
ATOM 2226 O O . LEU A 1 290 ? 4.457 -24.156 -3.928 1 93.5 290 LEU A O 1
ATOM 2230 N N . VAL A 1 291 ? 6.672 -24.219 -3.396 1 95.25 291 VAL A N 1
ATOM 2231 C CA . VAL A 1 291 ? 6.891 -25.391 -4.219 1 95.25 291 VAL A CA 1
ATOM 2232 C C . VAL A 1 291 ? 5.961 -26.516 -3.768 1 95.25 291 VAL A C 1
ATOM 2234 O O . VAL A 1 291 ? 5.344 -27.203 -4.594 1 95.25 291 VAL A O 1
ATOM 2237 N N . ALA A 1 292 ? 5.801 -26.672 -2.549 1 89.69 292 ALA A N 1
ATOM 2238 C CA . ALA A 1 292 ? 5.027 -27.766 -1.962 1 89.69 292 ALA A CA 1
ATOM 2239 C C . ALA A 1 292 ? 3.551 -27.641 -2.334 1 89.69 292 ALA A C 1
ATOM 2241 O O . ALA A 1 292 ? 2.811 -28.625 -2.264 1 89.69 292 ALA A O 1
ATOM 2242 N N . ARG A 1 293 ? 3.121 -26.469 -2.766 1 89.81 293 ARG A N 1
ATOM 2243 C CA . ARG A 1 293 ? 1.697 -26.234 -2.996 1 89.81 293 ARG A CA 1
ATOM 2244 C C . ARG A 1 293 ? 1.401 -26.078 -4.484 1 89.81 293 ARG A C 1
ATOM 2246 O O . ARG A 1 293 ? 0.247 -25.891 -4.875 1 89.81 293 ARG A O 1
ATOM 2253 N N . ARG A 1 294 ? 2.398 -26.203 -5.281 1 92.69 294 ARG A N 1
ATOM 2254 C CA . ARG A 1 294 ? 2.262 -25.938 -6.711 1 92.69 294 ARG A CA 1
ATOM 2255 C C . ARG A 1 294 ? 1.233 -26.859 -7.348 1 92.69 294 ARG A C 1
ATOM 2257 O O . ARG A 1 294 ? 0.558 -26.484 -8.305 1 92.69 294 ARG A O 1
ATOM 2264 N N . HIS A 1 295 ? 0.963 -27.984 -6.754 1 88.75 295 HIS A N 1
ATOM 2265 C CA . HIS A 1 295 ? 0.102 -29.016 -7.332 1 88.75 295 HIS A CA 1
ATOM 2266 C C . HIS A 1 295 ? -1.359 -28.766 -6.969 1 88.75 295 HIS A C 1
ATOM 2268 O O . HIS A 1 295 ? -2.256 -29.391 -7.547 1 88.75 295 HIS A O 1
ATOM 2274 N N . GLU A 1 296 ? -1.62 -27.859 -6.004 1 86.81 296 GLU A N 1
ATOM 2275 C CA . GLU A 1 296 ? -2.996 -27.578 -5.609 1 86.81 296 GLU A CA 1
ATOM 2276 C C . GLU A 1 296 ? -3.787 -26.984 -6.77 1 86.81 296 GLU A C 1
ATOM 2278 O O . GLU A 1 296 ? -3.277 -26.125 -7.504 1 86.81 296 GLU A O 1
ATOM 2283 N N . THR A 1 297 ? -4.961 -27.391 -6.922 1 86.12 297 THR A N 1
ATOM 2284 C CA . THR A 1 297 ? -5.805 -27.047 -8.062 1 86.12 297 THR A CA 1
ATOM 2285 C C . THR A 1 297 ? -5.918 -25.531 -8.211 1 86.12 297 THR A C 1
ATOM 2287 O O . THR A 1 297 ? -5.719 -25 -9.305 1 86.12 297 THR A O 1
ATOM 2290 N N . ALA A 1 298 ? -6.199 -24.828 -7.148 1 88.19 298 ALA A N 1
ATOM 2291 C CA . ALA A 1 298 ? -6.375 -23.391 -7.203 1 88.19 298 ALA A CA 1
ATOM 2292 C C . ALA A 1 298 ? -5.082 -22.688 -7.633 1 88.19 298 ALA A C 1
ATOM 2294 O O . ALA A 1 298 ? -5.117 -21.734 -8.414 1 88.19 298 ALA A O 1
ATOM 2295 N N . ILE A 1 299 ? -3.988 -23.188 -7.156 1 93.19 299 ILE A N 1
ATOM 2296 C CA . ILE A 1 299 ? -2.691 -22.594 -7.469 1 93.19 299 ILE A CA 1
ATOM 2297 C C . ILE A 1 299 ? -2.311 -22.922 -8.914 1 93.19 299 ILE A C 1
ATOM 2299 O O . ILE A 1 299 ? -1.834 -22.062 -9.648 1 93.19 299 ILE A O 1
ATOM 2303 N N . ALA A 1 300 ? -2.574 -24.125 -9.312 1 92.56 300 ALA A N 1
ATOM 2304 C CA . ALA A 1 300 ? -2.326 -24.516 -10.695 1 92.56 300 ALA A CA 1
ATOM 2305 C C . ALA A 1 300 ? -3.145 -23.672 -11.664 1 92.56 300 ALA A C 1
ATOM 2307 O O . ALA A 1 300 ? -2.633 -23.234 -12.695 1 92.56 300 ALA A O 1
ATOM 2308 N N . GLN A 1 301 ? -4.344 -23.469 -11.281 1 91.5 301 GLN A N 1
ATOM 2309 C CA . GLN A 1 301 ? -5.215 -22.641 -12.102 1 91.5 301 GLN A CA 1
ATOM 2310 C C . GLN A 1 301 ? -4.711 -21.203 -12.156 1 91.5 301 GLN A C 1
ATOM 2312 O O . GLN A 1 301 ? -4.781 -20.547 -13.195 1 91.5 301 GLN A O 1
ATOM 2317 N N . ALA A 1 302 ? -4.238 -20.703 -11.055 1 95.44 302 ALA A N 1
ATOM 2318 C CA . ALA A 1 302 ? -3.701 -19.359 -11.008 1 95.44 302 ALA A CA 1
ATOM 2319 C C . ALA A 1 302 ? -2.482 -19.219 -11.914 1 95.44 302 ALA A C 1
ATOM 2321 O O . ALA A 1 302 ? -2.352 -18.219 -12.633 1 95.44 302 ALA A O 1
ATOM 2322 N N . PHE A 1 303 ? -1.66 -20.172 -11.883 1 96.69 303 PHE A N 1
ATOM 2323 C CA . PHE A 1 303 ? -0.471 -20.156 -12.727 1 96.69 303 PHE A CA 1
ATOM 2324 C C . PHE A 1 303 ? -0.851 -20.234 -14.203 1 96.69 303 PHE A C 1
ATOM 2326 O O . PHE A 1 303 ? -0.269 -19.547 -15.031 1 96.69 303 PHE A O 1
ATOM 2333 N N . ALA A 1 304 ? -1.823 -21.078 -14.477 1 94.56 304 ALA A N 1
ATOM 2334 C CA . ALA A 1 304 ? -2.289 -21.172 -15.859 1 94.56 304 ALA A CA 1
ATOM 2335 C C . ALA A 1 304 ? -2.895 -19.844 -16.312 1 94.56 304 ALA A C 1
ATOM 2337 O O . ALA A 1 304 ? -2.615 -19.375 -17.422 1 94.56 304 ALA A O 1
ATOM 2338 N N . ALA A 1 305 ? -3.652 -19.266 -15.461 1 94.88 305 ALA A N 1
ATOM 2339 C CA . ALA A 1 305 ? -4.332 -18.016 -15.781 1 94.88 305 ALA A CA 1
ATOM 2340 C C . ALA A 1 305 ? -3.328 -16.891 -16.016 1 94.88 305 ALA A C 1
ATOM 2342 O O . ALA A 1 305 ? -3.455 -16.125 -16.984 1 94.88 305 ALA A O 1
ATOM 2343 N N . VAL A 1 306 ? -2.332 -16.75 -15.164 1 97 306 VAL A N 1
ATOM 2344 C CA . VAL A 1 306 ? -1.389 -15.648 -15.289 1 97 306 VAL A CA 1
ATOM 2345 C C . VAL A 1 306 ? -0.509 -15.852 -16.516 1 97 306 VAL A C 1
ATOM 2347 O O . VAL A 1 306 ? -0.171 -14.891 -17.219 1 97 306 VAL A O 1
ATOM 2350 N N . ARG A 1 307 ? -0.132 -17.047 -16.766 1 96.19 307 ARG A N 1
ATOM 2351 C CA . ARG A 1 307 ? 0.676 -17.312 -17.953 1 96.19 307 ARG A CA 1
ATOM 2352 C C . ARG A 1 307 ? -0.111 -17.031 -19.234 1 96.19 307 ARG A C 1
ATOM 2354 O O . ARG A 1 307 ? 0.435 -16.5 -20.203 1 96.19 307 ARG A O 1
ATOM 2361 N N . ALA A 1 308 ? -1.349 -17.406 -19.219 1 94 308 ALA A N 1
ATOM 2362 C CA . ALA A 1 308 ? -2.207 -17.109 -20.359 1 94 308 ALA A CA 1
ATOM 2363 C C . ALA A 1 308 ? -2.316 -15.602 -20.578 1 94 308 ALA A C 1
ATOM 2365 O O . ALA A 1 308 ? -2.318 -15.141 -21.719 1 94 308 ALA A O 1
ATOM 2366 N N . ALA A 1 309 ? -2.408 -14.859 -19.516 1 94.69 309 ALA A N 1
ATOM 2367 C CA . ALA A 1 309 ? -2.514 -13.406 -19.578 1 94.69 309 ALA A CA 1
ATOM 2368 C C . ALA A 1 309 ? -1.284 -12.797 -20.266 1 94.69 309 ALA A C 1
ATOM 2370 O O . ALA A 1 309 ? -1.357 -11.711 -20.844 1 94.69 309 ALA A O 1
ATOM 2371 N N . TRP A 1 310 ? -0.198 -13.531 -20.203 1 96.19 310 TRP A N 1
ATOM 2372 C CA . TRP A 1 310 ? 1.041 -13.031 -20.797 1 96.19 310 TRP A CA 1
ATOM 2373 C C . TRP A 1 310 ? 1.329 -13.727 -22.125 1 96.19 310 TRP A C 1
ATOM 2375 O O . TRP A 1 310 ? 2.408 -13.555 -22.688 1 96.19 310 TRP A O 1
ATOM 2385 N N . GLY A 1 311 ? 0.394 -14.594 -22.531 1 93.38 311 GLY A N 1
ATOM 2386 C CA . GLY A 1 311 ? 0.46 -15.18 -23.859 1 93.38 311 GLY A CA 1
ATOM 2387 C C . GLY A 1 311 ? 1.216 -16.484 -23.891 1 93.38 311 GLY A C 1
ATOM 2388 O O . GLY A 1 311 ? 1.601 -16.953 -24.969 1 93.38 311 GLY A O 1
ATOM 2389 N N . PHE A 1 312 ? 1.47 -17.078 -22.719 1 90.75 312 PHE A N 1
ATOM 2390 C CA . PHE A 1 312 ? 2.135 -18.375 -22.688 1 90.75 312 PHE A CA 1
ATOM 2391 C C . PHE A 1 312 ? 1.139 -19.5 -22.938 1 90.75 312 PHE A C 1
ATOM 2393 O O . PHE A 1 312 ? 0.007 -19.453 -22.453 1 90.75 312 PHE A O 1
ATOM 2400 N N . LYS A 1 313 ? 1.375 -20.359 -23.812 1 77.69 313 LYS A N 1
ATOM 2401 C CA . LYS A 1 313 ? 0.51 -21.484 -24.125 1 77.69 313 LYS A CA 1
ATOM 2402 C C . LYS A 1 313 ? 0.665 -22.594 -23.078 1 77.69 313 LYS A C 1
ATOM 2404 O O . LYS A 1 313 ? 1.757 -22.812 -22.547 1 77.69 313 LYS A O 1
ATOM 2409 N N . PRO A 1 314 ? -0.578 -23.094 -22.594 1 65.31 314 PRO A N 1
ATOM 2410 C CA . PRO A 1 314 ? -0.461 -24.203 -21.641 1 65.31 314 PRO A CA 1
ATOM 2411 C C . PRO A 1 314 ? 0.423 -25.344 -22.156 1 65.31 314 PRO A C 1
ATOM 2413 O O . PRO A 1 314 ? 0.5 -25.562 -23.359 1 65.31 314 PRO A O 1
ATOM 2416 N N . ALA A 1 315 ? 1.365 -25.75 -21.312 1 51.94 315 ALA A N 1
ATOM 2417 C CA . ALA A 1 315 ? 2.125 -26.922 -21.734 1 51.94 315 ALA A CA 1
ATOM 2418 C C . ALA A 1 315 ? 1.194 -28.078 -22.109 1 51.94 315 ALA A C 1
ATOM 2420 O O . ALA A 1 315 ? 0.328 -28.453 -21.312 1 51.94 315 ALA A O 1
ATOM 2421 N N . VAL A 1 316 ? 0.714 -28.172 -23.266 1 43.75 316 VAL A N 1
ATOM 2422 C CA . VAL A 1 316 ? -0.074 -29.312 -23.734 1 43.75 316 VAL A CA 1
ATOM 2423 C C . VAL A 1 316 ? 0.531 -30.609 -23.188 1 43.75 316 VAL A C 1
ATOM 2425 O O . VAL A 1 316 ? 1.698 -30.906 -23.453 1 43.75 316 VAL A O 1
ATOM 2428 N N . THR A 1 317 ? 0.182 -30.922 -22 1 44.16 317 THR A N 1
ATOM 2429 C CA . THR A 1 317 ? 0.522 -32.281 -21.594 1 44.16 317 THR A CA 1
ATOM 2430 C C . THR A 1 317 ? 0.183 -33.281 -22.688 1 44.16 317 THR A C 1
ATOM 2432 O O . THR A 1 317 ? -0.056 -34.469 -22.406 1 44.16 317 THR A O 1
ATOM 2435 N N . GLY A 1 318 ? 0.09 -32.906 -23.938 1 37.06 318 GLY A N 1
ATOM 2436 C CA . GLY A 1 318 ? -0.343 -33.875 -24.922 1 37.06 318 GLY A CA 1
ATOM 2437 C C . GLY A 1 318 ? 0.467 -35.156 -24.875 1 37.06 318 GLY A C 1
ATOM 2438 O O . GLY A 1 318 ? 0.276 -36.031 -25.719 1 37.06 318 GLY A O 1
ATOM 2439 N N . ALA A 1 319 ? 1.793 -35.125 -24.609 1 39.84 319 ALA A N 1
ATOM 2440 C CA . ALA A 1 319 ? 2.445 -36.281 -25.234 1 39.84 319 ALA A CA 1
ATOM 2441 C C . ALA A 1 319 ? 1.981 -37.594 -24.609 1 39.84 319 ALA A C 1
ATOM 2443 O O . ALA A 1 319 ? 2.266 -37.844 -23.438 1 39.84 319 ALA A O 1
ATOM 2444 N N . GLY A 1 320 ? 0.645 -37.906 -24.797 1 37.91 320 GLY A N 1
ATOM 2445 C CA . GLY A 1 320 ? 0.264 -39.281 -24.516 1 37.91 320 GLY A CA 1
ATOM 2446 C C . GLY A 1 320 ? 1.405 -40.25 -24.703 1 37.91 320 GLY A C 1
ATOM 2447 O O . GLY A 1 320 ? 2.414 -39.938 -25.328 1 37.91 320 GLY A O 1
ATOM 2448 N N . PRO A 1 321 ? 1.561 -41.062 -23.656 1 38.5 321 PRO A N 1
ATOM 2449 C CA . PRO A 1 321 ? 2.643 -42.031 -23.781 1 38.5 321 PRO A CA 1
ATOM 2450 C C . PRO A 1 321 ? 2.799 -42.594 -25.203 1 38.5 321 PRO A C 1
ATOM 2452 O O . PRO A 1 321 ? 1.801 -42.844 -25.875 1 38.5 321 PRO A O 1
ATOM 2455 N N . THR A 1 322 ? 3.568 -41.875 -26 1 38.84 322 THR A N 1
ATOM 2456 C CA . THR A 1 322 ? 3.902 -42.5 -27.281 1 38.84 322 THR A CA 1
ATOM 2457 C C . THR A 1 322 ? 3.957 -44.031 -27.156 1 38.84 322 THR A C 1
ATOM 2459 O O . THR A 1 322 ? 4.742 -44.562 -26.359 1 38.84 322 THR A O 1
ATOM 2462 N N . ARG A 1 323 ? 2.764 -44.719 -27.297 1 38.66 323 ARG A N 1
ATOM 2463 C CA . ARG A 1 323 ? 2.65 -46.156 -27.328 1 38.66 323 ARG A CA 1
ATOM 2464 C C . ARG A 1 323 ? 3.758 -46.781 -28.172 1 38.66 323 ARG A C 1
ATOM 2466 O O . ARG A 1 323 ? 3.844 -46.531 -29.375 1 38.66 323 ARG A O 1
ATOM 2473 N N . THR A 1 324 ? 4.941 -46.875 -27.578 1 37.44 324 THR A N 1
ATOM 2474 C CA . THR A 1 324 ? 5.988 -47.656 -28.219 1 37.44 324 THR A CA 1
ATOM 2475 C C . THR A 1 324 ? 5.398 -48.906 -28.891 1 37.44 324 THR A C 1
ATOM 2477 O O . THR A 1 324 ? 4.797 -49.75 -28.219 1 37.44 324 THR A O 1
ATOM 2480 N N . ARG A 1 325 ? 4.82 -48.719 -30.094 1 36.19 325 ARG A N 1
ATOM 2481 C CA . ARG A 1 325 ? 4.395 -49.844 -30.938 1 36.19 325 ARG A CA 1
ATOM 2482 C C . ARG A 1 325 ? 5.375 -51 -30.859 1 36.19 325 ARG A C 1
ATOM 2484 O O . ARG A 1 325 ? 6.551 -50.844 -31.203 1 36.19 325 ARG A O 1
ATOM 2491 N N . LYS A 1 326 ? 5.176 -51.969 -29.922 1 38.56 326 LYS A N 1
ATOM 2492 C CA . LYS A 1 326 ? 5.84 -53.25 -29.875 1 38.56 326 LYS A CA 1
ATOM 2493 C C . LYS A 1 326 ? 5.879 -53.906 -31.266 1 38.56 326 LYS A C 1
ATOM 2495 O O . LYS A 1 326 ? 4.836 -54.219 -31.828 1 38.56 326 LYS A O 1
ATOM 2500 N N . VAL A 1 327 ? 6.621 -53.344 -32.188 1 36.97 327 VAL A N 1
ATOM 2501 C CA . VAL A 1 327 ? 6.816 -54.094 -33.406 1 36.97 327 VAL A CA 1
ATOM 2502 C C . VAL A 1 327 ? 7.047 -55.594 -33.094 1 36.97 327 VAL A C 1
ATOM 2504 O O . VAL A 1 327 ? 8 -55.938 -32.375 1 36.97 327 VAL A O 1
ATOM 2507 N N . ALA A 1 328 ? 5.996 -56.344 -32.938 1 39.56 328 ALA A N 1
ATOM 2508 C CA . ALA A 1 328 ? 5.969 -57.812 -32.844 1 39.56 328 ALA A CA 1
ATOM 2509 C C . ALA A 1 328 ? 6.988 -58.438 -33.812 1 39.56 328 ALA A C 1
ATOM 2511 O O . ALA A 1 328 ? 6.926 -58.219 -35.031 1 39.56 328 ALA A O 1
ATOM 2512 N N . LYS A 1 329 ? 8.203 -58.625 -33.375 1 34.28 329 LYS A N 1
ATOM 2513 C CA . LYS A 1 329 ? 9.133 -59.531 -34.031 1 34.28 329 LYS A CA 1
ATOM 2514 C C . LYS A 1 329 ? 8.438 -60.812 -34.438 1 34.28 329 LYS A C 1
ATOM 2516 O O . LYS A 1 329 ? 7.801 -61.469 -33.625 1 34.28 329 LYS A O 1
ATOM 2521 N N . ASN A 1 330 ? 7.984 -60.969 -35.594 1 32.78 330 ASN A N 1
ATOM 2522 C CA . ASN A 1 330 ? 7.641 -62.188 -36.344 1 32.78 330 ASN A CA 1
ATOM 2523 C C . ASN A 1 330 ? 8.625 -63.312 -36.031 1 32.78 330 ASN A C 1
ATOM 2525 O O . ASN A 1 330 ? 9.805 -63.219 -36.375 1 32.78 330 ASN A O 1
ATOM 2529 N N . VAL A 1 331 ? 8.836 -63.719 -34.75 1 27.83 331 VAL A N 1
ATOM 2530 C CA . VAL A 1 331 ? 9.148 -65.188 -34.781 1 27.83 331 VAL A CA 1
ATOM 2531 C C . VAL A 1 331 ? 7.879 -65.938 -35.031 1 27.83 331 VAL A C 1
ATOM 2533 O O . VAL A 1 331 ? 6.809 -65.625 -34.531 1 27.83 331 VAL A O 1
ATOM 2536 N N . MET B 1 1 ? -9.375 -11.93 31.625 1 31.59 1 MET B N 1
ATOM 2537 C CA . MET B 1 1 ? -8.633 -10.93 30.875 1 31.59 1 MET B CA 1
ATOM 2538 C C . MET B 1 1 ? -7.859 -11.578 29.734 1 31.59 1 MET B C 1
ATOM 2540 O O . MET B 1 1 ? -6.992 -12.422 29.953 1 31.59 1 MET B O 1
ATOM 2544 N N . SER B 1 2 ? -8.359 -11.828 28.719 1 46.31 2 SER B N 1
ATOM 2545 C CA . SER B 1 2 ? -7.891 -12.609 27.578 1 46.31 2 SER B CA 1
ATOM 2546 C C . SER B 1 2 ? -6.562 -12.078 27.047 1 46.31 2 SER B C 1
ATOM 2548 O O . SER B 1 2 ? -6.453 -10.898 26.703 1 46.31 2 SER B O 1
ATOM 2550 N N . GLU B 1 3 ? -5.465 -12.664 27.562 1 61.06 3 GLU B N 1
ATOM 2551 C CA . GLU B 1 3 ? -4.094 -12.211 27.359 1 61.06 3 GLU B CA 1
ATOM 2552 C C . GLU B 1 3 ? -3.691 -12.312 25.891 1 61.06 3 GLU B C 1
ATOM 2554 O O . GLU B 1 3 ? -4.051 -13.281 25.203 1 61.06 3 GLU B O 1
ATOM 2559 N N . LEU B 1 4 ? -3.5 -11.195 25.328 1 64.56 4 LEU B N 1
ATOM 2560 C CA . LEU B 1 4 ? -2.984 -11.156 23.953 1 64.56 4 LEU B CA 1
ATOM 2561 C C . LEU B 1 4 ? -1.776 -12.07 23.797 1 64.56 4 LEU B C 1
ATOM 2563 O O . LEU B 1 4 ? -1.026 -12.281 24.766 1 64.56 4 LEU B O 1
ATOM 2567 N N . PRO B 1 5 ? -1.751 -12.758 22.719 1 76.5 5 PRO B N 1
ATOM 2568 C CA . PRO B 1 5 ? -0.62 -13.672 22.547 1 76.5 5 PRO B CA 1
ATOM 2569 C C . PRO B 1 5 ? 0.73 -12.961 22.641 1 76.5 5 PRO B C 1
ATOM 2571 O O . PRO B 1 5 ? 0.868 -11.828 22.188 1 76.5 5 PRO B O 1
ATOM 2574 N N . ARG B 1 6 ? 1.635 -13.617 23.375 1 76.38 6 ARG B N 1
ATOM 2575 C CA . ARG B 1 6 ? 3 -13.109 23.469 1 76.38 6 ARG B CA 1
ATOM 2576 C C . ARG B 1 6 ? 3.693 -13.164 22.109 1 76.38 6 ARG B C 1
ATOM 2578 O O . ARG B 1 6 ? 3.514 -14.117 21.359 1 76.38 6 ARG B O 1
ATOM 2585 N N . THR B 1 7 ? 4.48 -12.094 21.812 1 81.88 7 THR B N 1
ATOM 2586 C CA . THR B 1 7 ? 5.203 -12.031 20.547 1 81.88 7 THR B CA 1
ATOM 2587 C C . THR B 1 7 ? 6.066 -13.273 20.359 1 81.88 7 THR B C 1
ATOM 2589 O O . THR B 1 7 ? 6.145 -13.828 19.266 1 81.88 7 THR B O 1
ATOM 2592 N N . GLN B 1 8 ? 6.668 -13.734 21.531 1 82.56 8 GLN B N 1
ATOM 2593 C CA . GLN B 1 8 ? 7.539 -14.906 21.453 1 82.56 8 GLN B CA 1
ATOM 2594 C C . GLN B 1 8 ? 6.746 -16.156 21.109 1 82.56 8 GLN B C 1
ATOM 2596 O O . GLN B 1 8 ? 7.234 -17.031 20.375 1 82.56 8 GLN B O 1
ATOM 2601 N N . ALA B 1 9 ? 5.543 -16.219 21.641 1 86.69 9 ALA B N 1
ATOM 2602 C CA . ALA B 1 9 ? 4.691 -17.375 21.344 1 86.69 9 ALA B CA 1
ATOM 2603 C C . ALA B 1 9 ? 4.305 -17.391 19.859 1 86.69 9 ALA B C 1
ATOM 2605 O O . ALA B 1 9 ? 4.293 -18.453 19.234 1 86.69 9 ALA B O 1
ATOM 2606 N N . LEU B 1 10 ? 4.031 -16.219 19.406 1 86.88 10 LEU B N 1
ATOM 2607 C CA . LEU B 1 10 ? 3.67 -16.109 18 1 86.88 10 LEU B CA 1
ATOM 2608 C C . LEU B 1 10 ? 4.855 -16.453 17.094 1 86.88 10 LEU B C 1
ATOM 2610 O O . LEU B 1 10 ? 4.691 -17.109 16.078 1 86.88 10 LEU B O 1
ATOM 2614 N N . ARG B 1 11 ? 6.051 -16.062 17.516 1 87.12 11 ARG B N 1
ATOM 2615 C CA . ARG B 1 11 ? 7.262 -16.406 16.766 1 87.12 11 ARG B CA 1
ATOM 2616 C C . ARG B 1 11 ? 7.492 -17.906 16.766 1 87.12 11 ARG B C 1
ATOM 2618 O O . ARG B 1 11 ? 7.867 -18.484 15.742 1 87.12 11 ARG B O 1
ATOM 2625 N N . CYS B 1 12 ? 7.312 -18.516 17.922 1 88.81 12 CYS B N 1
ATOM 2626 C CA . CYS B 1 12 ? 7.441 -19.969 18.031 1 88.81 12 CYS B CA 1
ATOM 2627 C C . CYS B 1 12 ? 6.461 -20.672 17.094 1 88.81 12 CYS B C 1
ATOM 2629 O O . CYS B 1 12 ? 6.828 -21.609 16.391 1 88.81 12 CYS B O 1
ATOM 2631 N N . PHE B 1 13 ? 5.176 -20.188 17.078 1 90.81 13 PHE B N 1
ATOM 2632 C CA . PHE B 1 13 ? 4.121 -20.703 16.219 1 90.81 13 PHE B CA 1
ATOM 2633 C C . PHE B 1 13 ? 4.527 -20.641 14.758 1 90.81 13 PHE B C 1
ATOM 2635 O O . PHE B 1 13 ? 4.484 -21.641 14.047 1 90.81 13 PHE B O 1
ATOM 2642 N N . ILE B 1 14 ? 5.066 -19.562 14.414 1 88.31 14 ILE B N 1
ATOM 2643 C CA . ILE B 1 14 ? 5.473 -19.328 13.039 1 88.31 14 ILE B CA 1
ATOM 2644 C C . ILE B 1 14 ? 6.629 -20.25 12.664 1 88.31 14 ILE B C 1
ATOM 2646 O O . ILE B 1 14 ? 6.617 -20.875 11.602 1 88.31 14 ILE B O 1
ATOM 2650 N N . THR B 1 15 ? 7.641 -20.344 13.539 1 88.12 15 THR B N 1
ATOM 2651 C CA . THR B 1 15 ? 8.867 -21.078 13.25 1 88.12 15 THR B CA 1
ATOM 2652 C C . THR B 1 15 ? 8.609 -22.578 13.203 1 88.12 15 THR B C 1
ATOM 2654 O O . THR B 1 15 ? 9.148 -23.281 12.344 1 88.12 15 THR B O 1
ATOM 2657 N N . VAL B 1 16 ? 7.75 -23.031 14.016 1 90.12 16 VAL B N 1
ATOM 2658 C CA . VAL B 1 16 ? 7.414 -24.453 14.008 1 90.12 16 VAL B CA 1
ATOM 2659 C C . VAL B 1 16 ? 6.648 -24.797 12.734 1 90.12 16 VAL B C 1
ATOM 2661 O O . VAL B 1 16 ? 6.871 -25.859 12.133 1 90.12 16 VAL B O 1
ATOM 2664 N N . ALA B 1 17 ? 5.75 -23.938 12.438 1 88.12 17 ALA B N 1
ATOM 2665 C CA . ALA B 1 17 ? 4.992 -24.156 11.203 1 88.12 17 ALA B CA 1
ATOM 2666 C C . ALA B 1 17 ? 5.918 -24.234 9.992 1 88.12 17 ALA B C 1
ATOM 2668 O O . ALA B 1 17 ? 5.691 -25.031 9.086 1 88.12 17 ALA B O 1
ATOM 2669 N N . ARG B 1 18 ? 6.938 -23.422 10.039 1 82.12 18 ARG B N 1
ATOM 2670 C CA . ARG B 1 18 ? 7.891 -23.312 8.938 1 82.12 18 ARG B CA 1
ATOM 2671 C C . ARG B 1 18 ? 8.844 -24.5 8.93 1 82.12 18 ARG B C 1
ATOM 2673 O O . ARG B 1 18 ? 9.094 -25.094 7.879 1 82.12 18 ARG B O 1
ATOM 2680 N N . GLU B 1 19 ? 9.375 -24.922 10.109 1 83.5 19 GLU B N 1
ATOM 2681 C CA . GLU B 1 19 ? 10.445 -25.906 10.234 1 83.5 19 GLU B CA 1
ATOM 2682 C C . GLU B 1 19 ? 9.875 -27.312 10.336 1 83.5 19 GLU B C 1
ATOM 2684 O O . GLU B 1 19 ? 10.586 -28.297 10.094 1 83.5 19 GLU B O 1
ATOM 2689 N N . GLY B 1 20 ? 8.57 -27.359 10.75 1 85.06 20 GLY B N 1
ATOM 2690 C CA . GLY B 1 20 ? 7.883 -28.641 10.789 1 85.06 20 GLY B CA 1
ATOM 2691 C C . GLY B 1 20 ? 8.102 -29.406 12.086 1 85.06 20 GLY B C 1
ATOM 2692 O O . GLY B 1 20 ? 7.391 -30.359 12.383 1 85.06 20 GLY B O 1
ATOM 2693 N N . THR B 1 21 ? 9.234 -29.094 12.75 1 86.19 21 THR B N 1
ATOM 2694 C CA . THR B 1 21 ? 9.477 -29.75 14.023 1 86.19 21 THR B CA 1
ATOM 2695 C C . THR B 1 21 ? 9.867 -28.734 15.094 1 86.19 21 THR B C 1
ATOM 2697 O O . THR B 1 21 ? 10.398 -27.672 14.781 1 86.19 21 THR B O 1
ATOM 2700 N N . VAL B 1 22 ? 9.586 -29.062 16.359 1 89.94 22 VAL B N 1
ATOM 2701 C CA . VAL B 1 22 ? 9.914 -28.219 17.5 1 89.94 22 VAL B CA 1
ATOM 2702 C C . VAL B 1 22 ? 11.43 -28.125 17.656 1 89.94 22 VAL B C 1
ATOM 2704 O O . VAL B 1 22 ? 11.961 -27.062 17.984 1 89.94 22 VAL B O 1
ATOM 2707 N N . SER B 1 23 ? 12.086 -29.234 17.375 1 89.25 23 SER B N 1
ATOM 2708 C CA . SER B 1 23 ? 13.539 -29.266 17.516 1 89.25 23 SER B CA 1
ATOM 2709 C C . SER B 1 23 ? 14.211 -28.297 16.562 1 89.25 23 SER B C 1
ATOM 2711 O O . SER B 1 23 ? 15.086 -27.531 16.953 1 89.25 23 SER B O 1
ATOM 2713 N N . ARG B 1 24 ? 13.898 -28.328 15.367 1 88.19 24 ARG B N 1
ATOM 2714 C CA . ARG B 1 24 ? 14.461 -27.422 14.359 1 88.19 24 ARG B CA 1
ATOM 2715 C C . ARG B 1 24 ? 14.094 -25.969 14.656 1 88.19 24 ARG B C 1
ATOM 2717 O O . ARG B 1 24 ? 14.922 -25.078 14.492 1 88.19 24 ARG B O 1
ATOM 2724 N N . ALA B 1 25 ? 12.852 -25.844 15.047 1 90.94 25 ALA B N 1
ATOM 2725 C CA . ALA B 1 25 ? 12.422 -24.484 15.422 1 90.94 25 ALA B CA 1
ATOM 2726 C C . ALA B 1 25 ? 13.258 -23.953 16.578 1 90.94 25 ALA B C 1
ATOM 2728 O O . ALA B 1 25 ? 13.633 -22.781 16.578 1 90.94 25 ALA B O 1
ATOM 2729 N N . ALA B 1 26 ? 13.523 -24.781 17.562 1 90.75 26 ALA B N 1
ATOM 2730 C CA . ALA B 1 26 ? 14.328 -24.391 18.719 1 90.75 26 ALA B CA 1
ATOM 2731 C C . ALA B 1 26 ? 15.719 -23.938 18.281 1 90.75 26 ALA B C 1
ATOM 2733 O O . ALA B 1 26 ? 16.219 -22.922 18.766 1 90.75 26 ALA B O 1
ATOM 2734 N N . THR B 1 27 ? 16.281 -24.594 17.328 1 85.06 27 THR B N 1
ATOM 2735 C CA . THR B 1 27 ? 17.609 -24.266 16.797 1 85.06 27 THR B CA 1
ATOM 2736 C C . THR B 1 27 ? 17.578 -22.906 16.094 1 85.06 27 THR B C 1
ATOM 2738 O O . THR B 1 27 ? 18.438 -22.047 16.359 1 85.06 27 THR B O 1
ATOM 2741 N N . VAL B 1 28 ? 16.547 -22.688 15.352 1 83.75 28 VAL B N 1
ATOM 2742 C CA . VAL B 1 28 ? 16.422 -21.469 14.562 1 83.75 28 VAL B CA 1
ATOM 2743 C C . VAL B 1 28 ? 16.219 -20.266 15.5 1 83.75 28 VAL B C 1
ATOM 2745 O O . VAL B 1 28 ? 16.75 -19.188 15.266 1 83.75 28 VAL B O 1
ATOM 2748 N N . LEU B 1 29 ? 15.484 -20.484 16.578 1 85.62 29 LEU B N 1
ATOM 2749 C CA . LEU B 1 29 ? 15.094 -19.406 17.469 1 85.62 29 LEU B CA 1
ATOM 2750 C C . LEU B 1 29 ? 16.109 -19.234 18.594 1 85.62 29 LEU B C 1
ATOM 2752 O O . LEU B 1 29 ? 16.047 -18.281 19.359 1 85.62 29 LEU B O 1
ATOM 2756 N N . GLY B 1 30 ? 17.078 -20.188 18.719 1 88.44 30 GLY B N 1
ATOM 2757 C CA . GLY B 1 30 ? 18.016 -20.156 19.828 1 88.44 30 GLY B CA 1
ATOM 2758 C C . GLY B 1 30 ? 17.391 -20.438 21.172 1 88.44 30 GLY B C 1
ATOM 2759 O O . GLY B 1 30 ? 17.719 -19.797 22.172 1 88.44 30 GLY B O 1
ATOM 2760 N N . LEU B 1 31 ? 16.344 -21.188 21.141 1 87.38 31 LEU B N 1
ATOM 2761 C CA . LEU B 1 31 ? 15.633 -21.609 22.344 1 87.38 31 LEU B CA 1
ATOM 2762 C C . LEU B 1 31 ? 15.797 -23.109 22.578 1 87.38 31 LEU B C 1
ATOM 2764 O O . LEU B 1 31 ? 16.297 -23.828 21.703 1 87.38 31 LEU B O 1
ATOM 2768 N N . THR B 1 32 ? 15.555 -23.516 23.781 1 89.38 32 THR B N 1
ATOM 2769 C CA . THR B 1 32 ? 15.531 -24.953 24.047 1 89.38 32 THR B CA 1
ATOM 2770 C C . THR B 1 32 ? 14.227 -25.562 23.562 1 89.38 32 THR B C 1
ATOM 2772 O O . THR B 1 32 ? 13.211 -24.875 23.422 1 89.38 32 THR B O 1
ATOM 2775 N N . GLN B 1 33 ? 14.281 -26.781 23.172 1 89.5 33 GLN B N 1
ATOM 2776 C CA . GLN B 1 33 ? 13.109 -27.5 22.688 1 89.5 33 GLN B CA 1
ATOM 2777 C C . GLN B 1 33 ? 11.953 -27.391 23.672 1 89.5 33 GLN B C 1
ATOM 2779 O O . GLN B 1 33 ? 10.812 -27.125 23.281 1 89.5 33 GLN B O 1
ATOM 2784 N N . PRO B 1 34 ? 12.156 -27.547 24.984 1 91.31 34 PRO B N 1
ATOM 2785 C CA . PRO B 1 34 ? 11.047 -27.391 25.938 1 91.31 34 PRO B CA 1
ATOM 2786 C C . PRO B 1 34 ? 10.461 -25.984 25.938 1 91.31 34 PRO B C 1
ATOM 2788 O O . PRO B 1 34 ? 9.25 -25.812 26.094 1 91.31 34 PRO B O 1
ATOM 2791 N N . ALA B 1 35 ? 11.266 -25 25.766 1 90.69 35 ALA B N 1
ATOM 2792 C CA . ALA B 1 35 ? 10.812 -23.609 25.734 1 90.69 35 ALA B CA 1
ATOM 2793 C C . ALA B 1 35 ? 9.867 -23.359 24.562 1 90.69 35 ALA B C 1
ATOM 2795 O O . ALA B 1 35 ? 8.828 -22.719 24.719 1 90.69 35 ALA B O 1
ATOM 2796 N N . VAL B 1 36 ? 10.211 -23.875 23.438 1 92.25 36 VAL B N 1
ATOM 2797 C CA . VAL B 1 36 ? 9.375 -23.719 22.25 1 92.25 36 VAL B CA 1
ATOM 2798 C C . VAL B 1 36 ? 8.047 -24.438 22.453 1 92.25 36 VAL B C 1
ATOM 2800 O O . VAL B 1 36 ? 6.984 -23.891 22.141 1 92.25 36 VAL B O 1
ATOM 2803 N N . SER B 1 37 ? 8.125 -25.594 22.984 1 90.38 37 SER B N 1
ATOM 2804 C CA . SER B 1 37 ? 6.93 -26.406 23.219 1 90.38 37 SER B CA 1
ATOM 2805 C C . SER B 1 37 ? 5.98 -25.703 24.203 1 90.38 37 SER B C 1
ATOM 2807 O O . SER B 1 37 ? 4.766 -25.688 23.984 1 90.38 37 SER B O 1
ATOM 2809 N N . LEU B 1 38 ? 6.574 -25.141 25.219 1 89.75 38 LEU B N 1
ATOM 2810 C CA . LEU B 1 38 ? 5.789 -24.438 26.234 1 89.75 38 LEU B CA 1
ATOM 2811 C C . LEU B 1 38 ? 5.094 -23.219 25.609 1 89.75 38 LEU B C 1
ATOM 2813 O O . LEU B 1 38 ? 3.936 -22.938 25.922 1 89.75 38 LEU B O 1
ATOM 2817 N N . GLN B 1 39 ? 5.766 -22.484 24.766 1 90.81 39 GLN B N 1
ATOM 2818 C CA . GLN B 1 39 ? 5.195 -21.312 24.109 1 90.81 39 GLN B CA 1
ATOM 2819 C C . GLN B 1 39 ? 4.023 -21.703 23.219 1 90.81 39 GLN B C 1
ATOM 2821 O O . GLN B 1 39 ? 2.996 -21.031 23.188 1 90.81 39 GLN B O 1
ATOM 2826 N N . LEU B 1 40 ? 4.129 -22.766 22.516 1 89.5 40 LEU B N 1
ATOM 2827 C CA . LEU B 1 40 ? 3.076 -23.25 21.625 1 89.5 40 LEU B CA 1
ATOM 2828 C C . LEU B 1 40 ? 1.85 -23.688 22.422 1 89.5 40 LEU B C 1
ATOM 2830 O O . LEU B 1 40 ? 0.719 -23.359 22.062 1 89.5 40 LEU B O 1
ATOM 2834 N N . LYS B 1 41 ? 2.135 -24.406 23.438 1 87.75 41 LYS B N 1
ATOM 2835 C CA . LYS B 1 41 ? 1.054 -24.859 24.297 1 87.75 41 LYS B CA 1
ATOM 2836 C C . LYS B 1 41 ? 0.301 -23.672 24.906 1 87.75 41 LYS B C 1
ATOM 2838 O O . LYS B 1 41 ? -0.931 -23.672 24.938 1 87.75 41 LYS B O 1
ATOM 2843 N N . ALA B 1 42 ? 1.037 -22.75 25.328 1 85.44 42 ALA B N 1
ATOM 2844 C CA . ALA B 1 42 ? 0.443 -21.562 25.922 1 85.44 42 ALA B CA 1
ATOM 2845 C C . ALA B 1 42 ? -0.424 -20.828 24.906 1 85.44 42 ALA B C 1
ATOM 2847 O O . ALA B 1 42 ? -1.498 -20.312 25.234 1 85.44 42 ALA B O 1
ATOM 2848 N N . LEU B 1 43 ? 0.03 -20.766 23.703 1 87 43 LEU B N 1
ATOM 2849 C CA . LEU B 1 43 ? -0.707 -20.094 22.625 1 87 43 LEU B CA 1
ATOM 2850 C C . LEU B 1 43 ? -2.008 -20.844 22.328 1 87 43 LEU B C 1
ATOM 2852 O O . LEU B 1 43 ? -3.061 -20.219 22.188 1 87 43 LEU B O 1
ATOM 2856 N N . GLU B 1 44 ? -1.925 -22.125 22.25 1 86.06 44 GLU B N 1
ATOM 2857 C CA . GLU B 1 44 ? -3.107 -22.938 21.984 1 86.06 44 GLU B CA 1
ATOM 2858 C C . GLU B 1 44 ?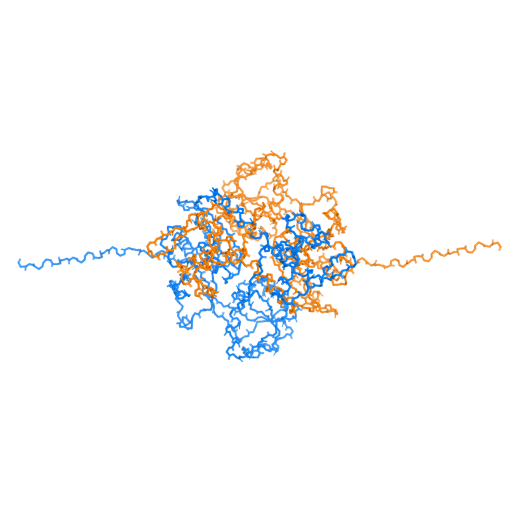 -4.109 -22.828 23.141 1 86.06 44 GLU B C 1
ATOM 2860 O O . GLU B 1 44 ? -5.316 -22.734 22.906 1 86.06 44 GLU B O 1
ATOM 2865 N N . GLU B 1 45 ? -3.574 -22.844 24.359 1 81.5 45 GLU B N 1
ATOM 2866 C CA . GLU B 1 45 ? -4.426 -22.703 25.531 1 81.5 45 GLU B CA 1
ATOM 2867 C C . GLU B 1 45 ? -5.113 -21.328 25.562 1 81.5 45 GLU B C 1
ATOM 2869 O O . GLU B 1 45 ? -6.309 -21.234 25.844 1 81.5 45 GLU B O 1
ATOM 2874 N N . SER B 1 46 ? -4.348 -20.375 25.219 1 78.38 46 SER B N 1
ATOM 2875 C CA . SER B 1 46 ? -4.895 -19.031 25.281 1 78.38 46 SER B CA 1
ATOM 2876 C C . SER B 1 46 ? -5.938 -18.797 24.188 1 78.38 46 SER B C 1
ATOM 2878 O O . SER B 1 46 ? -6.871 -18.016 24.359 1 78.38 46 SER B O 1
ATOM 2880 N N . THR B 1 47 ? -5.738 -19.469 23.047 1 77.44 47 THR B N 1
ATOM 2881 C CA . THR B 1 47 ? -6.66 -19.297 21.922 1 77.44 47 THR B CA 1
ATOM 2882 C C . THR B 1 47 ? -7.781 -20.328 21.984 1 77.44 47 THR B C 1
ATOM 2884 O O . THR B 1 47 ? -8.812 -20.188 21.344 1 77.44 47 THR B O 1
ATOM 2887 N N . GLY B 1 48 ? -7.551 -21.391 22.719 1 78.81 48 GLY B N 1
ATOM 2888 C CA . GLY B 1 48 ? -8.484 -22.5 22.797 1 78.81 48 GLY B CA 1
ATOM 2889 C C . GLY B 1 48 ? -8.5 -23.344 21.531 1 78.81 48 GLY B C 1
ATOM 2890 O O . GLY B 1 48 ? -9.461 -24.062 21.266 1 78.81 48 GLY B O 1
ATOM 2891 N N . LEU B 1 49 ? -7.547 -23.109 20.609 1 81.38 49 LEU B N 1
ATOM 2892 C CA . LEU B 1 49 ? -7.461 -23.812 19.344 1 81.38 49 LEU B CA 1
ATOM 2893 C C . LEU B 1 49 ? -6.195 -24.656 19.266 1 81.38 49 LEU B C 1
ATOM 2895 O O . LEU B 1 49 ? -5.141 -24.25 19.766 1 81.38 49 LEU B O 1
ATOM 2899 N N . GLN B 1 50 ? -6.406 -25.797 18.828 1 85.12 50 GLN B N 1
ATOM 2900 C CA . GLN B 1 50 ? -5.227 -26.578 18.453 1 85.12 50 GLN B CA 1
ATOM 2901 C C . GLN B 1 50 ? -4.633 -26.094 17.141 1 85.12 50 GLN B C 1
ATOM 2903 O O . GLN B 1 50 ? -5.324 -26.031 16.125 1 85.12 50 GLN B O 1
ATOM 2908 N N . LEU B 1 51 ? -3.395 -25.703 17.234 1 88.44 51 LEU B N 1
ATOM 2909 C CA . LEU B 1 51 ? -2.801 -25.078 16.047 1 88.44 51 LEU B CA 1
ATOM 2910 C C . LEU B 1 51 ? -2.02 -26.094 15.227 1 88.44 51 LEU B C 1
ATOM 2912 O O . LEU B 1 51 ? -1.803 -25.906 14.031 1 88.44 51 LEU B O 1
ATOM 2916 N N . PHE B 1 52 ? -1.569 -27.188 15.914 1 89.81 52 PHE B N 1
ATOM 2917 C CA . PHE B 1 52 ? -0.796 -28.219 15.234 1 89.81 52 PHE B CA 1
ATOM 2918 C C . PHE B 1 52 ? -1.348 -29.609 15.547 1 89.81 52 PHE B C 1
ATOM 2920 O O . PHE B 1 52 ? -1.872 -29.828 16.641 1 89.81 52 PHE B O 1
ATOM 2927 N N . ASN B 1 53 ? -1.314 -30.438 14.547 1 84.81 53 ASN B N 1
ATOM 2928 C CA . ASN B 1 53 ? -1.45 -31.875 14.758 1 84.81 53 ASN B CA 1
ATOM 2929 C C . ASN B 1 53 ? -0.09 -32.562 14.844 1 84.81 53 ASN B C 1
ATOM 2931 O O . ASN B 1 53 ? 0.821 -32.25 14.078 1 84.81 53 ASN B O 1
ATOM 2935 N N . ARG B 1 54 ? 0.041 -33.375 15.859 1 79.38 54 ARG B N 1
ATOM 2936 C CA . ARG B 1 54 ? 1.264 -34.156 15.953 1 79.38 54 ARG B CA 1
ATOM 2937 C C . ARG B 1 54 ? 1.236 -35.344 14.977 1 79.38 54 ARG B C 1
ATOM 2939 O O . ARG B 1 54 ? 0.237 -36.062 14.891 1 79.38 54 ARG B O 1
ATOM 2946 N N . THR B 1 55 ? 2.133 -35.344 14.102 1 77.38 55 THR B N 1
ATOM 2947 C CA . THR B 1 55 ? 2.303 -36.438 13.141 1 77.38 55 THR B CA 1
ATOM 2948 C C . THR B 1 55 ? 3.602 -37.188 13.406 1 77.38 55 THR B C 1
ATOM 2950 O O . THR B 1 55 ? 4.469 -36.719 14.133 1 77.38 55 THR B O 1
ATOM 2953 N N . PRO B 1 56 ? 3.742 -38.375 12.961 1 74.19 56 PRO B N 1
ATOM 2954 C CA . PRO B 1 56 ? 4.996 -39.125 13.141 1 74.19 56 PRO B CA 1
ATOM 2955 C C . PRO B 1 56 ? 6.215 -38.312 12.648 1 74.19 56 PRO B C 1
ATOM 2957 O O . PRO B 1 56 ? 7.32 -38.531 13.156 1 74.19 56 PRO B O 1
ATOM 2960 N N . ASN B 1 57 ? 6.004 -37.375 11.703 1 74.38 57 ASN B N 1
ATOM 2961 C CA . ASN B 1 57 ? 7.109 -36.625 11.094 1 74.38 57 ASN B CA 1
ATOM 2962 C C . ASN B 1 57 ? 7.238 -35.219 11.68 1 74.38 57 ASN B C 1
ATOM 2964 O O . ASN B 1 57 ? 8.047 -34.406 11.211 1 74.38 57 ASN B O 1
ATOM 2968 N N . GLY B 1 58 ? 6.426 -34.969 12.664 1 81.94 58 GLY B N 1
ATOM 2969 C CA . GLY B 1 58 ? 6.547 -33.656 13.273 1 81.94 58 GLY B CA 1
ATOM 2970 C C . GLY B 1 58 ? 5.207 -33 13.5 1 81.94 58 GLY B C 1
ATOM 2971 O O . GLY B 1 58 ? 4.27 -33.594 14 1 81.94 58 GLY B O 1
ATOM 2972 N N . PHE B 1 59 ? 5.188 -31.672 13.227 1 84.62 59 PHE B N 1
ATOM 2973 C CA . PHE B 1 59 ? 4 -30.859 13.469 1 84.62 59 PHE B CA 1
ATOM 2974 C C . PHE B 1 59 ? 3.4 -30.375 12.156 1 84.62 59 PHE B C 1
ATOM 2976 O O . PHE B 1 59 ? 4.117 -29.875 11.289 1 84.62 59 PHE B O 1
ATOM 2983 N N . ALA B 1 60 ? 2.131 -30.719 11.945 1 83.94 60 ALA B N 1
ATOM 2984 C CA . ALA B 1 60 ? 1.381 -30.203 10.805 1 83.94 60 ALA B CA 1
ATOM 2985 C C . ALA B 1 60 ? 0.305 -29.219 11.258 1 83.94 60 ALA B C 1
ATOM 2987 O O . ALA B 1 60 ? -0.354 -29.438 12.273 1 83.94 60 ALA B O 1
ATOM 2988 N N . LEU B 1 61 ? 0.158 -28.141 10.539 1 85.38 61 LEU B N 1
ATOM 2989 C CA . LEU B 1 61 ? -0.83 -27.141 10.898 1 85.38 61 LEU B CA 1
ATOM 2990 C C . LEU B 1 61 ? -2.24 -27.719 10.867 1 85.38 61 LEU B C 1
ATOM 2992 O O . LEU B 1 61 ? -2.572 -28.5 9.969 1 85.38 61 LEU B O 1
ATOM 2996 N N . THR B 1 62 ? -3.07 -27.406 11.922 1 81.81 62 THR B N 1
ATOM 2997 C CA . THR B 1 62 ? -4.512 -27.609 11.859 1 81.81 62 THR B CA 1
ATOM 2998 C C . THR B 1 62 ? -5.172 -26.562 10.977 1 81.81 62 THR B C 1
ATOM 3000 O O . THR B 1 62 ? -4.5 -25.641 10.484 1 81.81 62 THR B O 1
ATOM 3003 N N . GLU B 1 63 ? -6.395 -26.766 10.727 1 71.88 63 GLU B N 1
ATOM 3004 C CA . GLU B 1 63 ? -7.156 -25.75 10.008 1 71.88 63 GLU B CA 1
ATOM 3005 C C . GLU B 1 63 ? -7.082 -24.406 10.719 1 71.88 63 GLU B C 1
ATOM 3007 O O . GLU B 1 63 ? -6.887 -23.359 10.078 1 71.88 63 GLU B O 1
ATOM 3012 N N . ALA B 1 64 ? -7.23 -24.469 12 1 77.06 64 ALA B N 1
ATOM 3013 C CA . ALA B 1 64 ? -7.129 -23.266 12.812 1 77.06 64 ALA B CA 1
ATOM 3014 C C . ALA B 1 64 ? -5.73 -22.656 12.719 1 77.06 64 ALA B C 1
ATOM 3016 O O . ALA B 1 64 ? -5.582 -21.438 12.617 1 77.06 64 ALA B O 1
ATOM 3017 N N . GLY B 1 65 ? -4.723 -23.516 12.789 1 84.5 65 GLY B N 1
ATOM 3018 C CA . GLY B 1 65 ? -3.352 -23.047 12.656 1 84.5 65 GLY B CA 1
ATOM 3019 C C . GLY B 1 65 ? -3.086 -22.344 11.344 1 84.5 65 GLY B C 1
ATOM 3020 O O . GLY B 1 65 ? -2.467 -21.281 11.32 1 84.5 65 GLY B O 1
ATOM 3021 N N . ALA B 1 66 ? -3.582 -22.922 10.328 1 75.81 66 ALA B N 1
ATOM 3022 C CA . ALA B 1 66 ? -3.395 -22.375 8.992 1 75.81 66 ALA B CA 1
ATOM 3023 C C . ALA B 1 66 ? -4.086 -21.016 8.859 1 75.81 66 ALA B C 1
ATOM 3025 O O . ALA B 1 66 ? -3.549 -20.094 8.242 1 75.81 66 ALA B O 1
ATOM 3026 N N . ALA B 1 67 ? -5.23 -20.906 9.477 1 71.62 67 ALA B N 1
ATOM 3027 C CA . ALA B 1 67 ? -6.008 -19.672 9.422 1 71.62 67 ALA B CA 1
ATOM 3028 C C . ALA B 1 67 ? -5.344 -18.562 10.234 1 71.62 67 ALA B C 1
ATOM 3030 O O . ALA B 1 67 ? -5.418 -17.391 9.867 1 71.62 67 ALA B O 1
ATOM 3031 N N . LEU B 1 68 ? -4.605 -18.953 11.297 1 80.38 68 LEU B N 1
ATOM 3032 C CA . LEU B 1 68 ? -4.082 -17.969 12.234 1 80.38 68 LEU B CA 1
ATOM 3033 C C . LEU B 1 68 ? -2.646 -17.594 11.883 1 80.38 68 LEU B C 1
ATOM 3035 O O . LEU B 1 68 ? -2.141 -16.562 12.336 1 80.38 68 LEU B O 1
ATOM 3039 N N . LEU B 1 69 ? -2.062 -18.469 11.102 1 81.06 69 LEU B N 1
ATOM 3040 C CA . LEU B 1 69 ? -0.647 -18.281 10.797 1 81.06 69 LEU B CA 1
ATOM 3041 C C . LEU B 1 69 ? -0.406 -16.922 10.156 1 81.06 69 LEU B C 1
ATOM 3043 O O . LEU B 1 69 ? 0.478 -16.172 10.586 1 81.06 69 LEU B O 1
ATOM 3047 N N . PRO B 1 70 ? -1.297 -16.5 9.234 1 70.25 70 PRO B N 1
ATOM 3048 C CA . PRO B 1 70 ? -1.073 -15.172 8.664 1 70.25 70 PRO B CA 1
ATOM 3049 C C . PRO B 1 70 ? -1.219 -14.055 9.695 1 70.25 70 PRO B C 1
ATOM 3051 O O . PRO B 1 70 ? -0.493 -13.062 9.633 1 70.25 70 PRO B O 1
ATOM 3054 N N . LEU B 1 71 ? -2.049 -14.25 10.656 1 73.69 71 LEU B N 1
ATOM 3055 C CA . LEU B 1 71 ? -2.26 -13.25 11.695 1 73.69 71 LEU B CA 1
ATOM 3056 C C . LEU B 1 71 ? -1.076 -13.211 12.656 1 73.69 71 LEU B C 1
ATOM 3058 O O . LEU B 1 71 ? -0.704 -12.141 13.148 1 73.69 71 LEU B O 1
ATOM 3062 N N . ALA B 1 72 ? -0.53 -14.359 12.938 1 81.31 72 ALA B N 1
ATOM 3063 C CA . ALA B 1 72 ? 0.689 -14.406 13.734 1 81.31 72 ALA B CA 1
ATOM 3064 C C . ALA B 1 72 ? 1.821 -13.641 13.062 1 81.31 72 ALA B C 1
ATOM 3066 O O . ALA B 1 72 ? 2.535 -12.875 13.703 1 81.31 72 ALA B O 1
ATOM 3067 N N . HIS B 1 73 ? 1.928 -13.844 11.789 1 75.25 73 HIS B N 1
ATOM 3068 C CA . HIS B 1 73 ? 2.934 -13.125 11.016 1 75.25 73 HIS B CA 1
ATOM 3069 C C . HIS B 1 73 ? 2.717 -11.617 11.109 1 75.25 73 HIS B C 1
ATOM 3071 O O . HIS B 1 73 ? 3.668 -10.859 11.32 1 75.25 73 HIS B O 1
ATOM 3077 N N . LYS B 1 74 ? 1.467 -11.234 10.938 1 69.44 74 LYS B N 1
ATOM 3078 C CA . LYS B 1 74 ? 1.148 -9.812 11.016 1 69.44 74 LYS B CA 1
ATOM 3079 C C . LYS B 1 74 ? 1.545 -9.234 12.367 1 69.44 74 LYS B C 1
ATOM 3081 O O . LYS B 1 74 ? 2.109 -8.141 12.438 1 69.44 74 LYS B O 1
ATOM 3086 N N . ALA B 1 75 ? 1.242 -9.969 13.469 1 73.81 75 ALA B N 1
ATOM 3087 C CA . ALA B 1 75 ? 1.537 -9.5 14.82 1 73.81 75 ALA B CA 1
ATOM 3088 C C . ALA B 1 75 ? 3.043 -9.391 15.047 1 73.81 75 ALA B C 1
ATOM 3090 O O . ALA B 1 75 ? 3.523 -8.398 15.594 1 73.81 75 ALA B O 1
ATOM 3091 N N . VAL B 1 76 ? 3.783 -10.359 14.539 1 75.94 76 VAL B N 1
ATOM 3092 C CA . VAL B 1 76 ? 5.23 -10.367 14.711 1 75.94 76 VAL B CA 1
ATOM 3093 C C . VAL B 1 76 ? 5.859 -9.281 13.836 1 75.94 76 VAL B C 1
ATOM 3095 O O . VAL B 1 76 ? 6.781 -8.578 14.273 1 75.94 76 VAL B O 1
ATOM 3098 N N . ALA B 1 77 ? 5.348 -9.133 12.672 1 69.31 77 ALA B N 1
ATOM 3099 C CA . ALA B 1 77 ? 5.84 -8.086 11.781 1 69.31 77 ALA B CA 1
ATOM 3100 C C . ALA B 1 77 ? 5.605 -6.703 12.391 1 69.31 77 ALA B C 1
ATOM 3102 O O . ALA B 1 77 ? 6.48 -5.836 12.328 1 69.31 77 ALA B O 1
ATOM 3103 N N . ALA B 1 78 ? 4.449 -6.547 12.977 1 66.69 78 ALA B N 1
ATOM 3104 C CA . ALA B 1 78 ? 4.145 -5.27 13.609 1 66.69 78 ALA B CA 1
ATOM 3105 C C . ALA B 1 78 ? 5.098 -4.992 14.773 1 66.69 78 ALA B C 1
ATOM 3107 O O . ALA B 1 78 ? 5.547 -3.859 14.961 1 66.69 78 ALA B O 1
ATOM 3108 N N . ALA B 1 79 ? 5.391 -6.008 15.523 1 67.62 79 ALA B N 1
ATOM 3109 C CA . ALA B 1 79 ? 6.359 -5.879 16.609 1 67.62 79 ALA B CA 1
ATOM 3110 C C . ALA B 1 79 ? 7.754 -5.578 16.062 1 67.62 79 ALA B C 1
ATOM 3112 O O . ALA B 1 79 ? 8.5 -4.793 16.641 1 67.62 79 ALA B O 1
ATOM 3113 N N . SER B 1 80 ? 8.031 -6.133 14.906 1 66.94 80 SER B N 1
ATOM 3114 C CA . SER B 1 80 ? 9.305 -5.875 14.242 1 66.94 80 SER B CA 1
ATOM 3115 C C . SER B 1 80 ? 9.375 -4.445 13.719 1 66.94 80 SER B C 1
ATOM 3117 O O . SER B 1 80 ? 10.398 -3.779 13.844 1 66.94 80 SER B O 1
ATOM 3119 N N . ASP B 1 81 ? 8.312 -4.066 13.109 1 61.5 81 ASP B N 1
ATOM 3120 C CA . ASP B 1 81 ? 8.242 -2.689 12.633 1 61.5 81 ASP B CA 1
ATOM 3121 C C . ASP B 1 81 ? 8.461 -1.701 13.781 1 61.5 81 ASP B C 1
ATOM 3123 O O . ASP B 1 81 ? 9.117 -0.675 13.602 1 61.5 81 ASP B O 1
ATOM 3127 N N . PHE B 1 82 ? 7.875 -1.995 14.891 1 60.44 82 PHE B N 1
ATOM 3128 C CA . PHE B 1 82 ? 8.094 -1.194 16.094 1 60.44 82 PHE B CA 1
ATOM 3129 C C . PHE B 1 82 ? 9.586 -1.082 16.391 1 60.44 82 PHE B C 1
ATOM 3131 O O . PHE B 1 82 ? 10.094 0.017 16.609 1 60.44 82 PHE B O 1
ATOM 3138 N N . ARG B 1 83 ? 10.148 -2.217 16.281 1 59.59 83 ARG B N 1
ATOM 3139 C CA . ARG B 1 83 ? 11.578 -2.244 16.578 1 59.59 83 ARG B CA 1
ATOM 3140 C C . ARG B 1 83 ? 12.375 -1.501 15.508 1 59.59 83 ARG B C 1
ATOM 3142 O O . ARG B 1 83 ? 13.281 -0.725 15.828 1 59.59 83 ARG B O 1
ATOM 3149 N N . THR B 1 84 ? 12.031 -1.71 14.305 1 56.41 84 THR B N 1
ATOM 3150 C CA . THR B 1 84 ? 12.727 -1.06 13.195 1 56.41 84 THR B CA 1
ATOM 3151 C C . THR B 1 84 ? 12.539 0.453 13.258 1 56.41 84 THR B C 1
ATOM 3153 O O . THR B 1 84 ? 13.5 1.21 13.078 1 56.41 84 THR B O 1
ATOM 3156 N N . THR B 1 85 ? 11.359 0.797 13.398 1 53.66 85 THR B N 1
ATOM 3157 C CA . THR B 1 85 ? 11.102 2.229 13.508 1 53.66 85 THR B CA 1
ATOM 3158 C C . THR B 1 85 ? 11.82 2.818 14.711 1 53.66 85 THR B C 1
ATOM 3160 O O . THR B 1 85 ? 12.344 3.932 14.648 1 53.66 85 THR B O 1
ATOM 3163 N N . ALA B 1 86 ? 11.719 2.068 15.773 1 54 86 ALA B N 1
ATOM 3164 C CA . ALA B 1 86 ? 12.477 2.502 16.938 1 54 86 ALA B CA 1
ATOM 3165 C C . ALA B 1 86 ? 13.953 2.695 16.594 1 54 86 ALA B C 1
ATOM 3167 O O . ALA B 1 86 ? 14.57 3.674 17.031 1 54 86 ALA B O 1
ATOM 3168 N N . GLU B 1 87 ? 14.312 1.788 15.766 1 51.59 87 GLU B N 1
ATOM 3169 C CA . GLU B 1 87 ? 15.703 1.9 15.32 1 51.59 87 GLU B CA 1
ATOM 3170 C C . GLU B 1 87 ? 15.883 3.086 14.383 1 51.59 87 GLU B C 1
ATOM 3172 O O . GLU B 1 87 ? 16.875 3.816 14.477 1 51.59 87 GLU B O 1
ATOM 3177 N N . GLN B 1 88 ? 14.945 3.1 13.422 1 46.84 88 GLN B N 1
ATOM 3178 C CA . GLN B 1 88 ? 14.984 4.215 12.484 1 46.84 88 GLN B CA 1
ATOM 3179 C C . GLN B 1 88 ? 14.844 5.551 13.211 1 46.84 88 GLN B C 1
ATOM 3181 O O . GLN B 1 88 ? 15.484 6.535 12.844 1 46.84 88 GLN B O 1
ATOM 3186 N N . LEU B 1 89 ? 13.781 5.535 13.953 1 47.41 89 LEU B N 1
ATOM 3187 C CA . LEU B 1 89 ? 13.641 6.75 14.75 1 47.41 89 LEU B CA 1
ATOM 3188 C C . LEU B 1 89 ? 14.969 7.113 15.414 1 47.41 89 LEU B C 1
ATOM 3190 O O . LEU B 1 89 ? 15.289 8.297 15.555 1 47.41 89 LEU B O 1
ATOM 3194 N N . LYS B 1 90 ? 15.5 6.02 15.758 1 44.81 90 LYS B N 1
ATOM 3195 C CA . LYS B 1 90 ? 16.844 6.336 16.25 1 44.81 90 LYS B CA 1
ATOM 3196 C C . LYS B 1 90 ? 17.656 7.062 15.188 1 44.81 90 LYS B C 1
ATOM 3198 O O . LYS B 1 90 ? 18.453 7.953 15.5 1 44.81 90 LYS B O 1
ATOM 3203 N N . GLU B 1 91 ? 17.344 6.52 14.008 1 42.12 91 GLU B N 1
ATOM 3204 C CA . GLU B 1 91 ? 18.062 7.172 12.922 1 42.12 91 GLU B CA 1
ATOM 3205 C C . GLU B 1 91 ? 17.391 8.469 12.508 1 42.12 91 GLU B C 1
ATOM 3207 O O . GLU B 1 91 ? 18.062 9.414 12.078 1 42.12 91 GLU B O 1
ATOM 3212 N N . ALA B 1 92 ? 16.031 8.391 12.305 1 44.47 92 ALA B N 1
ATOM 3213 C CA . ALA B 1 92 ? 15.32 9.617 11.93 1 44.47 92 ALA B CA 1
ATOM 3214 C C . ALA B 1 92 ? 15.422 10.664 13.039 1 44.47 92 ALA B C 1
ATOM 3216 O O . ALA B 1 92 ? 14.625 11.609 13.078 1 44.47 92 ALA B O 1
ATOM 3217 N N . GLN B 1 93 ? 16.047 10.523 13.961 1 42.72 93 GLN B N 1
ATOM 3218 C CA . GLN B 1 93 ? 16.141 11.695 14.82 1 42.72 93 GLN B CA 1
ATOM 3219 C C . GLN B 1 93 ? 15.938 12.984 14.023 1 42.72 93 GLN B C 1
ATOM 3221 O O . GLN B 1 93 ? 15.578 14.016 14.578 1 42.72 93 GLN B O 1
ATOM 3226 N N . ARG B 1 94 ? 16.609 13.281 12.938 1 46.28 94 ARG B N 1
ATOM 3227 C CA . ARG B 1 94 ? 16.484 14.695 12.57 1 46.28 94 ARG B CA 1
ATOM 3228 C C . ARG B 1 94 ? 15.102 14.984 11.992 1 46.28 94 ARG B C 1
ATOM 3230 O O . ARG B 1 94 ? 14.273 14.078 11.859 1 46.28 94 ARG B O 1
ATOM 3237 N N . GLY B 1 95 ? 14.734 16.234 11.195 1 61.81 95 GLY B N 1
ATOM 3238 C CA . GLY B 1 95 ? 13.953 17.219 10.453 1 61.81 95 GLY B CA 1
ATOM 3239 C C . GLY B 1 95 ? 13.117 16.594 9.352 1 61.81 95 GLY B C 1
ATOM 3240 O O . GLY B 1 95 ? 12.75 17.266 8.383 1 61.81 95 GLY B O 1
ATOM 3241 N N . THR B 1 96 ? 12.648 15.258 9.492 1 80.44 96 THR B N 1
ATOM 3242 C CA . THR B 1 96 ? 11.938 14.656 8.367 1 80.44 96 THR B CA 1
ATOM 3243 C C . THR B 1 96 ? 10.43 14.742 8.57 1 80.44 96 THR B C 1
ATOM 3245 O O . THR B 1 96 ? 9.922 14.406 9.648 1 80.44 96 THR B O 1
ATOM 3248 N N . LEU B 1 97 ? 9.688 15.305 7.617 1 90.69 97 LEU B N 1
ATOM 3249 C CA . LEU B 1 97 ? 8.234 15.391 7.609 1 90.69 97 LEU B CA 1
ATOM 3250 C C . LEU B 1 97 ? 7.613 14.07 7.16 1 90.69 97 LEU B C 1
ATOM 3252 O O . LEU B 1 97 ? 7.871 13.602 6.047 1 90.69 97 LEU B O 1
ATOM 3256 N N . ARG B 1 98 ? 6.836 13.453 8.008 1 91.06 98 ARG B N 1
ATOM 3257 C CA . ARG B 1 98 ? 6.164 12.195 7.688 1 91.06 98 ARG B CA 1
ATOM 3258 C C . ARG B 1 98 ? 4.781 12.453 7.098 1 91.06 98 ARG B C 1
ATOM 3260 O O . ARG B 1 98 ? 3.9 12.984 7.773 1 91.06 98 ARG B O 1
ATOM 3267 N N . VAL B 1 99 ? 4.617 11.953 5.883 1 95.38 99 VAL B N 1
ATOM 3268 C CA . VAL B 1 99 ? 3.4 12.25 5.137 1 95.38 99 VAL B CA 1
ATOM 3269 C C . VAL B 1 99 ? 2.695 10.953 4.758 1 95.38 99 VAL B C 1
ATOM 3271 O O . VAL B 1 99 ? 3.291 10.078 4.125 1 95.38 99 VAL B O 1
ATOM 3274 N N . GLY B 1 100 ? 1.448 10.766 5.191 1 96.5 100 GLY B N 1
ATOM 3275 C CA . GLY B 1 100 ? 0.604 9.695 4.684 1 96.5 100 GLY B CA 1
ATOM 3276 C C . GLY B 1 100 ? -0.072 10.039 3.371 1 96.5 100 GLY B C 1
ATOM 3277 O O . GLY B 1 100 ? -0.735 11.078 3.26 1 96.5 100 GLY B O 1
ATOM 3278 N N . THR B 1 101 ? 0.095 9.172 2.383 1 95.38 101 THR B N 1
ATOM 3279 C CA . THR B 1 101 ? -0.544 9.406 1.094 1 95.38 101 THR B CA 1
ATOM 3280 C C . THR B 1 101 ? -1.589 8.336 0.804 1 95.38 101 THR B C 1
ATOM 3282 O O . THR B 1 101 ? -1.618 7.297 1.465 1 95.38 101 THR B O 1
ATOM 3285 N N . ILE B 1 102 ? -2.48 8.672 -0.08 1 95 102 ILE B N 1
ATOM 3286 C CA . ILE B 1 102 ? -3.535 7.777 -0.538 1 95 102 ILE B CA 1
ATOM 3287 C C . ILE B 1 102 ? -3.721 7.93 -2.047 1 95 102 ILE B C 1
ATOM 3289 O O . ILE B 1 102 ? -3.15 8.836 -2.662 1 95 102 ILE B O 1
ATOM 3293 N N . LEU B 1 103 ? -4.465 7.051 -2.648 1 92.88 103 LEU B N 1
ATOM 3294 C CA . LEU B 1 103 ? -4.77 7.152 -4.07 1 92.88 103 LEU B CA 1
ATOM 3295 C C . LEU B 1 103 ? -3.494 7.312 -4.891 1 92.88 103 LEU B C 1
ATOM 3297 O O . LEU B 1 103 ? -2.412 6.918 -4.449 1 92.88 103 LEU B O 1
ATOM 3301 N N . ASP B 1 104 ? -3.58 7.66 -6.125 1 91.62 104 ASP B N 1
ATOM 3302 C CA . ASP B 1 104 ? -2.406 7.789 -6.984 1 91.62 104 ASP B CA 1
ATOM 3303 C C . ASP B 1 104 ? -1.78 9.18 -6.855 1 91.62 104 ASP B C 1
ATOM 3305 O O . ASP B 1 104 ? -2.482 10.156 -6.609 1 91.62 104 ASP B O 1
ATOM 3309 N N . PRO B 1 105 ? -0.464 9.25 -7.027 1 91.94 105 PRO B N 1
ATOM 3310 C CA . PRO B 1 105 ? 0.269 10.508 -6.852 1 91.94 105 PRO B CA 1
ATOM 3311 C C . PRO B 1 105 ? -0.217 11.617 -7.785 1 91.94 105 PRO B C 1
ATOM 3313 O O . PRO B 1 105 ? -0.199 12.789 -7.418 1 91.94 105 PRO B O 1
ATOM 3316 N N . GLU B 1 106 ? -0.629 11.266 -8.93 1 88.88 106 GLU B N 1
ATOM 3317 C CA . GLU B 1 106 ? -1.105 12.281 -9.859 1 88.88 106 GLU B CA 1
ATOM 3318 C C . GLU B 1 106 ? -2.371 12.953 -9.344 1 88.88 106 GLU B C 1
ATOM 3320 O O . GLU B 1 106 ? -2.488 14.18 -9.398 1 88.88 106 GLU B O 1
ATOM 3325 N N . PHE B 1 107 ? -3.244 12.203 -8.82 1 93.19 107 PHE B N 1
ATOM 3326 C CA . PHE B 1 107 ? -4.512 12.719 -8.328 1 93.19 107 PHE B CA 1
ATOM 3327 C C . PHE B 1 107 ? -4.293 13.617 -7.117 1 93.19 107 PHE B C 1
ATOM 3329 O O . PHE B 1 107 ? -4.973 14.633 -6.957 1 93.19 107 PHE B O 1
ATOM 3336 N N . THR B 1 108 ? -3.352 13.273 -6.27 1 95.81 108 THR B N 1
ATOM 3337 C CA . THR B 1 108 ? -3.096 14.039 -5.051 1 95.81 108 THR B CA 1
ATOM 3338 C C . THR B 1 108 ? -2.139 15.195 -5.324 1 95.81 108 THR B C 1
ATOM 3340 O O . THR B 1 108 ? -1.804 15.953 -4.414 1 95.81 108 THR B O 1
ATOM 3343 N N . ARG B 1 109 ? -1.596 15.266 -6.5 1 95.5 109 ARG B N 1
ATOM 3344 C CA . ARG B 1 109 ? -0.594 16.266 -6.867 1 95.5 109 ARG B CA 1
ATOM 3345 C C . ARG B 1 109 ? 0.619 16.188 -5.945 1 95.5 109 ARG B C 1
ATOM 3347 O O . ARG B 1 109 ? 1.088 17.203 -5.438 1 95.5 109 ARG B O 1
ATOM 3354 N N . LEU B 1 110 ? 1.021 14.961 -5.742 1 94.69 110 LEU B N 1
ATOM 3355 C CA . LEU B 1 110 ? 2.133 14.703 -4.832 1 94.69 110 LEU B CA 1
ATOM 3356 C C . LEU B 1 110 ? 3.422 15.328 -5.359 1 94.69 110 LEU B C 1
ATOM 3358 O O . LEU B 1 110 ? 4.223 15.859 -4.59 1 94.69 110 LEU B O 1
ATOM 3362 N N . GLY B 1 111 ? 3.641 15.312 -6.617 1 92.44 111 GLY B N 1
ATOM 3363 C CA . GLY B 1 111 ? 4.844 15.852 -7.238 1 92.44 111 GLY B CA 1
ATOM 3364 C C . GLY B 1 111 ? 5.098 17.312 -6.891 1 92.44 111 GLY B C 1
ATOM 3365 O O . GLY B 1 111 ? 6.09 17.625 -6.238 1 92.44 111 GLY B O 1
ATOM 3366 N N . PRO B 1 112 ? 4.172 18.141 -7.301 1 93.44 112 PRO B N 1
ATOM 3367 C CA . PRO B 1 112 ? 4.316 19.562 -6.961 1 93.44 112 PRO B CA 1
ATOM 3368 C C . PRO B 1 112 ? 4.48 19.797 -5.457 1 93.44 112 PRO B C 1
ATOM 3370 O O . PRO B 1 112 ? 5.242 20.672 -5.047 1 93.44 112 PRO B O 1
ATOM 3373 N N . PHE B 1 113 ? 3.836 19.031 -4.625 1 95.31 113 PHE B N 1
ATOM 3374 C CA . PHE B 1 113 ? 3.922 19.141 -3.174 1 95.31 113 PHE B CA 1
ATOM 3375 C C . PHE B 1 113 ? 5.34 18.859 -2.693 1 95.31 113 PHE B C 1
ATOM 3377 O O . PHE B 1 113 ? 5.934 19.672 -1.982 1 95.31 113 PHE B O 1
ATOM 3384 N N . VAL B 1 114 ? 5.895 17.719 -3.162 1 93 114 VAL B N 1
ATOM 3385 C CA . VAL B 1 114 ? 7.23 17.344 -2.707 1 93 114 VAL B CA 1
ATOM 3386 C C . VAL B 1 114 ? 8.266 18.312 -3.275 1 93 114 VAL B C 1
ATOM 3388 O O . VAL B 1 114 ? 9.25 18.641 -2.605 1 93 114 VAL B O 1
ATOM 3391 N N . ARG B 1 115 ? 8.055 18.734 -4.445 1 90.5 115 ARG B N 1
ATOM 3392 C CA . A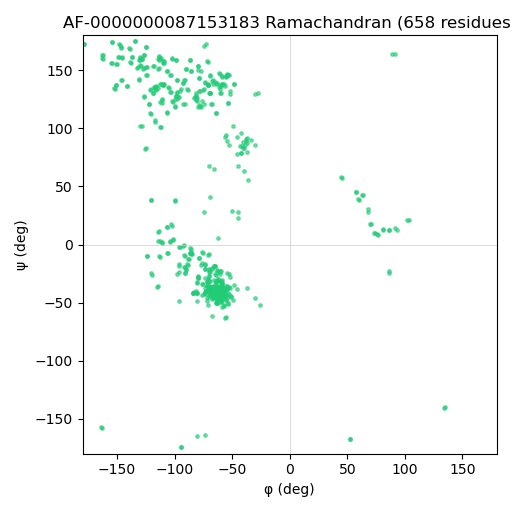RG B 1 115 ? 8.961 19.703 -5.051 1 90.5 115 ARG B CA 1
ATOM 3393 C C . ARG B 1 115 ? 8.992 21 -4.254 1 90.5 115 ARG B C 1
ATOM 3395 O O . ARG B 1 115 ? 10.055 21.578 -4.031 1 90.5 115 ARG B O 1
ATOM 3402 N N . SER B 1 116 ? 7.828 21.406 -3.896 1 91.5 116 SER B N 1
ATOM 3403 C CA . SER B 1 116 ? 7.719 22.641 -3.117 1 91.5 116 SER B CA 1
ATOM 3404 C C . SER B 1 116 ? 8.477 22.531 -1.801 1 91.5 116 SER B C 1
ATOM 3406 O O . SER B 1 116 ? 9.172 23.469 -1.396 1 91.5 116 SER B O 1
ATOM 3408 N N . LEU B 1 117 ? 8.391 21.422 -1.159 1 90 117 LEU B N 1
ATOM 3409 C CA . LEU B 1 117 ? 9.07 21.234 0.116 1 90 117 LEU B CA 1
ATOM 3410 C C . LEU B 1 117 ? 10.578 21.125 -0.083 1 90 117 LEU B C 1
ATOM 3412 O O . LEU B 1 117 ? 11.352 21.625 0.731 1 90 117 LEU B O 1
ATOM 3416 N N . ALA B 1 118 ? 10.953 20.516 -1.148 1 84 118 ALA B N 1
ATOM 3417 C CA . ALA B 1 118 ? 12.367 20.312 -1.433 1 84 118 ALA B CA 1
ATOM 3418 C C . ALA B 1 118 ? 13.055 21.625 -1.777 1 84 118 ALA B C 1
ATOM 3420 O O . ALA B 1 118 ? 14.25 21.797 -1.507 1 84 118 ALA B O 1
ATOM 3421 N N . THR B 1 119 ? 12.344 22.453 -2.33 1 82.12 119 THR B N 1
ATOM 3422 C CA . THR B 1 119 ? 12.93 23.703 -2.812 1 82.12 119 THR B CA 1
ATOM 3423 C C . THR B 1 119 ? 12.75 24.812 -1.788 1 82.12 119 THR B C 1
ATOM 3425 O O . THR B 1 119 ? 13.211 25.938 -1.996 1 82.12 119 THR B O 1
ATOM 3428 N N . SER B 1 120 ? 12.094 24.438 -0.756 1 81.62 120 SER B N 1
ATOM 3429 C CA . SER B 1 120 ? 11.938 25.422 0.308 1 81.62 120 SER B CA 1
ATOM 3430 C C . SER B 1 120 ? 13.25 25.672 1.034 1 81.62 120 SER B C 1
ATOM 3432 O O . SER B 1 120 ? 14.156 24.844 0.994 1 81.62 120 SER B O 1
ATOM 3434 N N . PRO B 1 121 ? 13.375 26.828 1.675 1 77.44 121 PRO B N 1
ATOM 3435 C CA . PRO B 1 121 ? 14.617 27.141 2.387 1 77.44 121 PRO B CA 1
ATOM 3436 C C . PRO B 1 121 ? 14.953 26.125 3.477 1 77.44 121 PRO B C 1
ATOM 3438 O O . PRO B 1 121 ? 16.125 25.891 3.75 1 77.44 121 PRO B O 1
ATOM 3441 N N . GLN B 1 122 ? 14.023 25.547 4.059 1 76.62 122 GLN B N 1
ATOM 3442 C CA . GLN B 1 122 ? 14.234 24.625 5.164 1 76.62 122 GLN B CA 1
ATOM 3443 C C . GLN B 1 122 ? 14.672 23.25 4.648 1 76.62 122 GLN B C 1
ATOM 3445 O O . GLN B 1 122 ? 15.195 22.438 5.41 1 76.62 122 GLN B O 1
ATOM 3450 N N . ARG B 1 123 ? 14.57 23 3.367 1 75.75 123 ARG B N 1
ATOM 3451 C CA . ARG B 1 123 ? 14.922 21.75 2.73 1 75.75 123 ARG B CA 1
ATOM 3452 C C . ARG B 1 123 ? 14.383 20.562 3.523 1 75.75 123 ARG B C 1
ATOM 3454 O O . ARG B 1 123 ? 15.141 19.672 3.908 1 75.75 123 ARG B O 1
ATOM 3461 N N . THR B 1 124 ? 13.164 20.484 3.756 1 79.88 124 THR B N 1
ATOM 3462 C CA . THR B 1 124 ? 12.492 19.469 4.555 1 79.88 124 THR B CA 1
ATOM 3463 C C . THR B 1 124 ? 12.555 18.094 3.865 1 79.88 124 THR B C 1
ATOM 3465 O O . THR B 1 124 ? 12.18 17.969 2.697 1 79.88 124 THR B O 1
ATOM 3468 N N . GLU B 1 125 ? 13.125 17.188 4.535 1 82.5 125 GLU B N 1
ATOM 3469 C CA . GLU B 1 125 ? 13.078 15.797 4.066 1 82.5 125 GLU B CA 1
ATOM 3470 C C . GLU B 1 125 ? 11.688 15.195 4.277 1 82.5 125 GLU B C 1
ATOM 3472 O O . GLU B 1 125 ? 11.055 15.43 5.309 1 82.5 125 GLU B O 1
ATOM 3477 N N . VAL B 1 126 ? 11.305 14.438 3.242 1 89.25 126 VAL B N 1
ATOM 3478 C CA . VAL B 1 126 ? 9.938 13.938 3.281 1 89.25 126 VAL B CA 1
ATOM 3479 C C . VAL B 1 126 ? 9.945 12.414 3.293 1 89.25 126 VAL B C 1
ATOM 3481 O O . VAL B 1 126 ? 10.68 11.781 2.529 1 89.25 126 VAL B O 1
ATOM 3484 N N . PHE B 1 127 ? 9.234 11.906 4.184 1 89.19 127 PHE B N 1
ATOM 3485 C CA . PHE B 1 127 ? 8.93 10.484 4.281 1 89.19 127 PHE B CA 1
ATOM 3486 C C . PHE B 1 127 ? 7.488 10.211 3.871 1 89.19 127 PHE B C 1
ATOM 3488 O O . PHE B 1 127 ? 6.555 10.641 4.547 1 89.19 127 PHE B O 1
ATOM 3495 N N . LEU B 1 128 ? 7.375 9.477 2.738 1 91.94 128 LEU B N 1
ATOM 3496 C CA . LEU B 1 128 ? 6.039 9.18 2.236 1 91.94 128 LEU B CA 1
ATOM 3497 C C . LEU B 1 128 ? 5.656 7.734 2.543 1 91.94 128 LEU B C 1
ATOM 3499 O O . LEU B 1 128 ? 6.41 6.809 2.236 1 91.94 128 LEU B O 1
ATOM 3503 N N . ARG B 1 129 ? 4.48 7.594 3.078 1 89.81 129 ARG B N 1
ATOM 3504 C CA . ARG B 1 129 ? 3.889 6.277 3.277 1 89.81 129 ARG B CA 1
ATOM 3505 C C . ARG B 1 129 ? 2.498 6.199 2.654 1 89.81 129 ARG B C 1
ATOM 3507 O O . ARG B 1 129 ? 1.624 7.008 2.977 1 89.81 129 ARG B O 1
ATOM 3514 N N . HIS B 1 130 ? 2.377 5.16 1.841 1 91.12 130 HIS B N 1
ATOM 3515 C CA . HIS B 1 130 ? 1.095 4.996 1.165 1 91.12 130 HIS B CA 1
ATOM 3516 C C . HIS B 1 130 ? 0.158 4.102 1.972 1 91.12 130 HIS B C 1
ATOM 3518 O O . HIS B 1 130 ? 0.59 3.1 2.543 1 91.12 130 HIS B O 1
ATOM 3524 N N . GLY B 1 131 ? -1.142 4.473 1.97 1 89.56 131 GLY B N 1
ATOM 3525 C CA . GLY B 1 131 ? -2.172 3.699 2.646 1 89.56 131 GLY B CA 1
ATOM 3526 C C . GLY B 1 131 ? -3.576 4.059 2.199 1 89.56 131 GLY B C 1
ATOM 3527 O O . GLY B 1 131 ? -3.787 4.449 1.049 1 89.56 131 GLY B O 1
ATOM 3528 N N . VAL B 1 132 ? -4.48 3.723 3.129 1 90.12 132 VAL B N 1
ATOM 3529 C CA . VAL B 1 132 ? -5.871 4.094 2.902 1 90.12 132 VAL B CA 1
ATOM 3530 C C . VAL B 1 132 ? -6.281 5.195 3.879 1 90.12 132 VAL B C 1
ATOM 3532 O O . VAL B 1 132 ? -5.664 5.355 4.934 1 90.12 132 VAL B O 1
ATOM 3535 N N . SER B 1 133 ? -7.27 5.906 3.529 1 92.69 133 SER B N 1
ATOM 3536 C CA . SER B 1 133 ? -7.621 7.172 4.16 1 92.69 133 SER B CA 1
ATOM 3537 C C . SER B 1 133 ? -7.754 7.02 5.672 1 92.69 133 SER B C 1
ATOM 3539 O O . SER B 1 133 ? -7.125 7.762 6.43 1 92.69 133 SER B O 1
ATOM 3541 N N . ASP B 1 134 ? -8.508 6.066 6.137 1 91.5 134 ASP B N 1
ATOM 3542 C CA . ASP B 1 134 ? -8.789 5.973 7.562 1 91.5 134 ASP B CA 1
ATOM 3543 C C . ASP B 1 134 ? -7.559 5.523 8.344 1 91.5 134 ASP B C 1
ATOM 3545 O O . ASP B 1 134 ? -7.355 5.938 9.484 1 91.5 134 ASP B O 1
ATOM 3549 N N . ASP B 1 135 ? -6.812 4.746 7.699 1 88.38 135 ASP B N 1
ATOM 3550 C CA . ASP B 1 135 ? -5.559 4.359 8.336 1 88.38 135 ASP B CA 1
ATOM 3551 C C . ASP B 1 135 ? -4.609 5.547 8.445 1 88.38 135 ASP B C 1
ATOM 3553 O O . ASP B 1 135 ? -3.936 5.723 9.461 1 88.38 135 ASP B O 1
ATOM 3557 N N . VAL B 1 136 ? -4.535 6.332 7.434 1 94.19 136 VAL B N 1
ATOM 3558 C CA . VAL B 1 136 ? -3.689 7.52 7.441 1 94.19 136 VAL B CA 1
ATOM 3559 C C . VAL B 1 136 ? -4.117 8.453 8.578 1 94.19 136 VAL B C 1
ATOM 3561 O O . VAL B 1 136 ? -3.285 8.914 9.352 1 94.19 136 VAL B O 1
ATOM 3564 N N . LEU B 1 137 ? -5.387 8.648 8.672 1 93.75 137 LEU B N 1
ATOM 3565 C CA . LEU B 1 137 ? -5.887 9.523 9.719 1 93.75 137 LEU B CA 1
ATOM 3566 C C . LEU B 1 137 ? -5.562 8.961 11.102 1 93.75 137 LEU B C 1
ATOM 3568 O O . LEU B 1 137 ? -5.133 9.695 11.992 1 93.75 137 LEU B O 1
ATOM 3572 N N . ALA B 1 138 ? -5.75 7.695 11.227 1 87.06 138 ALA B N 1
ATOM 3573 C CA . ALA B 1 138 ? -5.457 7.039 12.5 1 87.06 138 ALA B CA 1
ATOM 3574 C C . ALA B 1 138 ? -3.977 7.16 12.844 1 87.06 138 ALA B C 1
ATOM 3576 O O . ALA B 1 138 ? -3.619 7.375 14.008 1 87.06 138 ALA B O 1
ATOM 3577 N N . GLN B 1 139 ? -3.143 7.016 11.875 1 86.5 139 GLN B N 1
ATOM 3578 C CA . GLN B 1 139 ? -1.702 7.117 12.078 1 86.5 139 GLN B CA 1
ATOM 3579 C C . GLN B 1 139 ? -1.303 8.539 12.461 1 86.5 139 GLN B C 1
ATOM 3581 O O . GLN B 1 139 ? -0.388 8.742 13.266 1 86.5 139 GLN B O 1
ATOM 3586 N N . ILE B 1 140 ? -1.945 9.539 11.906 1 90 140 ILE B N 1
ATOM 3587 C CA . ILE B 1 140 ? -1.75 10.922 12.328 1 90 140 ILE B CA 1
ATOM 3588 C C . ILE B 1 140 ? -2.158 11.086 13.789 1 90 140 ILE B C 1
ATOM 3590 O O . ILE B 1 140 ? -1.425 11.672 14.586 1 90 140 ILE B O 1
ATOM 3594 N N . GLY B 1 141 ? -3.283 10.5 14.047 1 85.44 141 GLY B N 1
ATOM 3595 C CA . GLY B 1 141 ? -3.783 10.578 15.406 1 85.44 141 GLY B CA 1
ATOM 3596 C C . GLY B 1 141 ? -2.836 9.969 16.422 1 85.44 141 GLY B C 1
ATOM 3597 O O . GLY B 1 141 ? -2.732 10.461 17.547 1 85.44 141 GLY B O 1
ATOM 3598 N N . ARG B 1 142 ? -2.164 9.008 15.961 1 78.69 142 ARG B N 1
ATOM 3599 C CA . ARG B 1 142 ? -1.255 8.297 16.859 1 78.69 142 ARG B CA 1
ATOM 3600 C C . ARG B 1 142 ? 0.146 8.898 16.797 1 78.69 142 ARG B C 1
ATOM 3602 O O . ARG B 1 142 ? 1.068 8.398 17.453 1 78.69 142 ARG B O 1
ATOM 3609 N N . GLY B 1 143 ? 0.281 9.859 15.992 1 80.75 143 GLY B N 1
ATOM 3610 C CA . GLY B 1 143 ? 1.56 10.547 15.898 1 80.75 143 GLY B CA 1
ATOM 3611 C C . GLY B 1 143 ? 2.562 9.82 15.023 1 80.75 143 GLY B C 1
ATOM 3612 O O . GLY B 1 143 ? 3.746 10.172 15.008 1 80.75 143 GLY B O 1
ATOM 3613 N N . GLU B 1 144 ? 2.113 8.875 14.281 1 79.81 144 GLU B N 1
ATOM 3614 C CA . GLU B 1 144 ? 2.977 8.125 13.375 1 79.81 144 GLU B CA 1
ATOM 3615 C C . GLU B 1 144 ? 3.236 8.906 12.094 1 79.81 144 GLU B C 1
ATOM 3617 O O . GLU B 1 144 ? 4.258 8.703 11.43 1 79.81 144 GLU B O 1
ATOM 3622 N N . LEU B 1 145 ? 2.346 9.688 11.797 1 89.12 145 LEU B N 1
ATOM 3623 C CA . LEU B 1 145 ? 2.424 10.625 10.672 1 89.12 145 LEU B CA 1
ATOM 3624 C C . LEU B 1 145 ? 2.188 12.055 11.148 1 89.12 145 LEU B C 1
ATOM 3626 O O . LEU B 1 145 ? 1.486 12.281 12.133 1 89.12 145 LEU B O 1
ATOM 3630 N N . ASP B 1 146 ? 2.879 12.938 10.484 1 92.12 146 ASP B N 1
ATOM 3631 C CA . ASP B 1 146 ? 2.701 14.344 10.812 1 92.12 146 ASP B CA 1
ATOM 3632 C C . ASP B 1 146 ? 1.497 14.93 10.07 1 92.12 146 ASP B C 1
ATOM 3634 O O . ASP B 1 146 ? 0.739 15.719 10.641 1 92.12 146 ASP B O 1
ATOM 3638 N N . VAL B 1 147 ? 1.394 14.547 8.836 1 97 147 VAL B N 1
ATOM 3639 C CA . VAL B 1 147 ? 0.334 15.023 7.953 1 97 147 VAL B CA 1
ATOM 3640 C C . VAL B 1 147 ? -0.063 13.914 6.977 1 97 147 VAL B C 1
ATOM 3642 O O . VAL B 1 147 ? 0.606 12.883 6.895 1 97 147 VAL B O 1
ATOM 3645 N N . GLY B 1 148 ? -1.166 14.156 6.27 1 98.44 148 GLY B N 1
ATOM 3646 C CA . GLY B 1 148 ? -1.537 13.18 5.254 1 98.44 148 GLY B CA 1
ATOM 3647 C C . GLY B 1 148 ? -2.793 13.562 4.492 1 98.44 148 GLY B C 1
ATOM 3648 O O . GLY B 1 148 ? -3.447 14.555 4.82 1 98.44 148 GLY B O 1
ATOM 3649 N N . TYR B 1 149 ? -3.043 12.82 3.52 1 98.44 149 TYR B N 1
ATOM 3650 C CA . TYR B 1 149 ? -4.238 13 2.703 1 98.44 149 TYR B CA 1
ATOM 3651 C C . TYR B 1 149 ? -5.402 12.195 3.254 1 98.44 149 TYR B C 1
ATOM 3653 O O . TYR B 1 149 ? -5.207 11.133 3.854 1 98.44 149 TYR B O 1
ATOM 3661 N N . TYR B 1 150 ? -6.594 12.695 3.014 1 98 150 TYR B N 1
ATOM 3662 C CA . TYR B 1 150 ? -7.805 12.094 3.559 1 98 150 TYR B CA 1
ATOM 3663 C C . TYR B 1 150 ? -9 12.344 2.645 1 98 150 TYR B C 1
ATOM 3665 O O . TYR B 1 150 ? -9.141 13.438 2.09 1 98 150 TYR B O 1
ATOM 3673 N N . VAL B 1 151 ? -9.797 11.32 2.453 1 96.81 151 VAL B N 1
ATOM 3674 C CA . VAL B 1 151 ? -11 11.453 1.636 1 96.81 151 VAL B CA 1
ATOM 3675 C C . VAL B 1 151 ? -12.234 11.219 2.498 1 96.81 151 VAL B C 1
ATOM 3677 O O . VAL B 1 151 ? -12.281 10.281 3.293 1 96.81 151 VAL B O 1
ATOM 3680 N N . ASP B 1 152 ? -13.148 12.031 2.377 1 94.75 152 ASP B N 1
ATOM 3681 C CA . ASP B 1 152 ? -14.453 11.859 3.008 1 94.75 152 ASP B CA 1
ATOM 3682 C C . ASP B 1 152 ? -15.562 12.477 2.156 1 94.75 152 ASP B C 1
ATOM 3684 O O . ASP B 1 152 ? -15.289 13.242 1.232 1 94.75 152 ASP B O 1
ATOM 3688 N N . ALA B 1 153 ? -16.797 12.031 2.455 1 93.06 153 ALA B N 1
ATOM 3689 C CA . ALA B 1 153 ? -17.938 12.633 1.775 1 93.06 153 ALA B CA 1
ATOM 3690 C C . ALA B 1 153 ? -18 14.133 2.031 1 93.06 153 ALA B C 1
ATOM 3692 O O . ALA B 1 153 ? -17.75 14.594 3.148 1 93.06 153 ALA B O 1
ATOM 3693 N N . THR B 1 154 ? -18.312 14.852 0.963 1 91.06 154 THR B N 1
ATOM 3694 C CA . THR B 1 154 ? -18.562 16.281 1.144 1 91.06 154 THR B CA 1
ATOM 3695 C C . THR B 1 154 ? -19.734 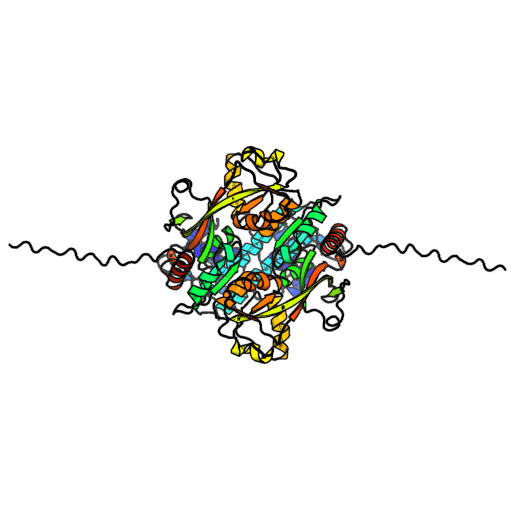16.516 2.088 1 91.06 154 THR B C 1
ATOM 3697 O O . THR B 1 154 ? -20.797 15.898 1.928 1 91.06 154 THR B O 1
ATOM 3700 N N . PRO B 1 155 ? -19.469 17.344 3.01 1 88.81 155 PRO B N 1
ATOM 3701 C CA . PRO B 1 155 ? -20.594 17.625 3.906 1 88.81 155 PRO B CA 1
ATOM 3702 C C . PRO B 1 155 ? -21.844 18.094 3.158 1 88.81 155 PRO B C 1
ATOM 3704 O O . PRO B 1 155 ? -21.734 18.844 2.176 1 88.81 155 PRO B O 1
ATOM 3707 N N . ALA B 1 156 ? -22.969 17.703 3.688 1 87.94 156 ALA B N 1
ATOM 3708 C CA . ALA B 1 156 ? -24.234 17.969 3.021 1 87.94 156 ALA B CA 1
ATOM 3709 C C . ALA B 1 156 ? -24.422 19.469 2.805 1 87.94 156 ALA B C 1
ATOM 3711 O O . ALA B 1 156 ? -24.953 19.891 1.769 1 87.94 156 ALA B O 1
ATOM 3712 N N . ASP B 1 157 ? -23.984 20.25 3.775 1 88.25 157 ASP B N 1
ATOM 3713 C CA . ASP B 1 157 ? -24.188 21.688 3.721 1 88.25 157 ASP B CA 1
ATOM 3714 C C . ASP B 1 157 ? -23.234 22.344 2.732 1 88.25 157 ASP B C 1
ATOM 3716 O O . ASP B 1 157 ? -23.359 23.531 2.432 1 88.25 157 ASP B O 1
ATOM 3720 N N . GLN B 1 158 ? -22.328 21.641 2.207 1 87.38 158 GLN B N 1
ATOM 3721 C CA . GLN B 1 158 ? -21.328 22.203 1.298 1 87.38 158 GLN B CA 1
ATOM 3722 C C . GLN B 1 158 ? -21.516 21.656 -0.116 1 87.38 158 GLN B C 1
ATOM 3724 O O . GLN B 1 158 ? -20.734 21.984 -1.016 1 87.38 158 GLN B O 1
ATOM 3729 N N . LEU B 1 159 ? -22.5 20.859 -0.373 1 84.44 159 LEU B N 1
ATOM 3730 C CA . LEU B 1 159 ? -22.719 20.234 -1.671 1 84.44 159 LEU B CA 1
ATOM 3731 C C . LEU B 1 159 ? -23.078 21.281 -2.723 1 84.44 159 LEU B C 1
ATOM 3733 O O . LEU B 1 159 ? -22.656 21.188 -3.875 1 84.44 159 LEU B O 1
ATOM 3737 N N . ALA B 1 160 ? -23.844 22.25 -2.271 1 85.12 160 ALA B N 1
ATOM 3738 C CA . ALA B 1 160 ? -24.281 23.281 -3.209 1 85.12 160 ALA B CA 1
ATOM 3739 C C . ALA B 1 160 ? -23.203 24.328 -3.412 1 85.12 160 ALA B C 1
ATOM 3741 O O . ALA B 1 160 ? -22.984 24.797 -4.531 1 85.12 160 ALA B O 1
ATOM 3742 N N . HIS B 1 161 ? -22.562 24.672 -2.326 1 87.12 161 HIS B N 1
ATOM 3743 C CA . HIS B 1 161 ? -21.453 25.625 -2.346 1 87.12 161 HIS B CA 1
ATOM 3744 C C . HIS B 1 161 ? -20.25 25.078 -1.603 1 87.12 161 HIS B C 1
ATOM 3746 O O . HIS B 1 161 ? -20.156 25.188 -0.377 1 87.12 161 HIS B O 1
ATOM 3752 N N . HIS B 1 162 ? -19.375 24.641 -2.404 1 87.38 162 HIS B N 1
ATOM 3753 C CA . HIS B 1 162 ? -18.219 23.984 -1.806 1 87.38 162 HIS B CA 1
ATOM 3754 C C . HIS B 1 162 ? -17.266 25.016 -1.183 1 87.38 162 HIS B C 1
ATOM 3756 O O . HIS B 1 162 ? -17.031 26.078 -1.759 1 87.38 162 HIS B O 1
ATOM 3762 N N . SER B 1 163 ? -16.875 24.672 0.022 1 89.75 163 SER B N 1
ATOM 3763 C CA . SER B 1 163 ? -15.906 25.5 0.716 1 89.75 163 SER B CA 1
ATOM 3764 C C . SER B 1 163 ? -14.555 24.797 0.828 1 89.75 163 SER B C 1
ATOM 3766 O O . SER B 1 163 ? -14.5 23.594 1.094 1 89.75 163 SER B O 1
ATOM 3768 N N . PHE B 1 164 ? -13.531 25.562 0.596 1 93.62 164 PHE B N 1
ATOM 3769 C CA . PHE B 1 164 ? -12.195 25 0.737 1 93.62 164 PHE B CA 1
ATOM 3770 C C . PHE B 1 164 ? -11.516 25.516 1.999 1 93.62 164 PHE B C 1
ATOM 3772 O O . PHE B 1 164 ? -10.297 25.406 2.148 1 93.62 164 PHE B O 1
ATOM 3779 N N . ALA B 1 165 ? -12.352 26.094 2.865 1 93.56 165 ALA B N 1
ATOM 3780 C CA . ALA B 1 165 ? -11.836 26.531 4.156 1 93.56 165 ALA B CA 1
ATOM 3781 C C . ALA B 1 165 ? -11.461 25.344 5.035 1 93.56 165 ALA B C 1
ATOM 3783 O O . ALA B 1 165 ? -12.117 24.297 4.984 1 93.56 165 ALA B O 1
ATOM 3784 N N . GLU B 1 166 ? -10.414 25.578 5.801 1 95.5 166 GLU B N 1
ATOM 3785 C CA . GLU B 1 166 ? -10.047 24.531 6.742 1 95.5 166 GLU B CA 1
ATOM 3786 C C . GLU B 1 166 ? -11.172 24.266 7.742 1 95.5 166 GLU B C 1
ATOM 3788 O O . GLU B 1 166 ? -11.898 25.188 8.117 1 95.5 166 GLU B O 1
ATOM 3793 N N . ARG B 1 167 ? -11.281 23.016 8.164 1 94.75 167 ARG B N 1
ATOM 3794 C CA . ARG B 1 167 ? -12.266 22.609 9.156 1 94.75 167 ARG B CA 1
ATOM 3795 C C . ARG B 1 167 ? -11.727 21.5 10.047 1 94.75 167 ARG B C 1
ATOM 3797 O O . ARG B 1 167 ? -10.734 20.844 9.695 1 94.75 167 ARG B O 1
ATOM 3804 N N . SER B 1 168 ? -12.359 21.344 11.188 1 95.56 168 SER B N 1
ATOM 3805 C CA . SER B 1 168 ? -11.93 20.281 12.102 1 95.56 168 SER B CA 1
ATOM 3806 C C . SER B 1 168 ? -12.922 19.125 12.109 1 95.56 168 SER B C 1
ATOM 3808 O O . SER B 1 168 ? -14.117 19.328 11.891 1 95.56 168 SER B O 1
ATOM 3810 N N . ILE B 1 169 ? -12.391 17.906 12.344 1 94.69 169 ILE B N 1
ATOM 3811 C CA . ILE B 1 169 ? -13.227 16.719 12.516 1 94.69 169 ILE B CA 1
ATOM 3812 C C . ILE B 1 169 ? -12.742 15.922 13.711 1 94.69 169 ILE B C 1
ATOM 3814 O O . ILE B 1 169 ? -11.758 16.297 14.359 1 94.69 169 ILE B O 1
ATOM 3818 N N . GLY B 1 170 ? -13.531 14.82 14.031 1 93.69 170 GLY B N 1
ATOM 3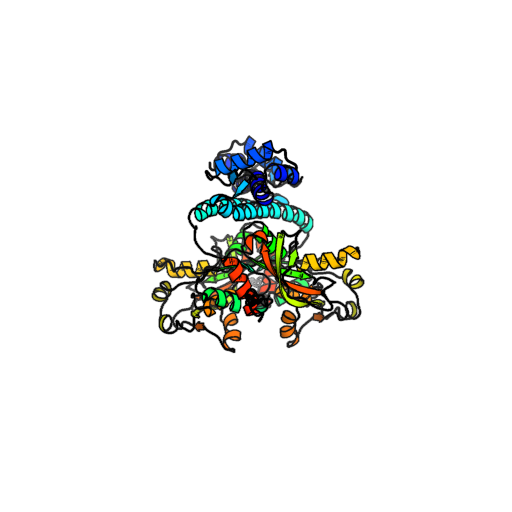819 C CA . GLY B 1 170 ? -13.148 13.977 15.156 1 93.69 170 GLY B CA 1
ATOM 3820 C C . GLY B 1 170 ? -13.172 14.711 16.484 1 93.69 170 GLY B C 1
ATOM 3821 O O . GLY B 1 170 ? -12.203 14.648 17.25 1 93.69 170 GLY B O 1
ATOM 3822 N N . ASP B 1 171 ? -14.172 15.5 16.703 1 91.75 171 ASP B N 1
ATOM 3823 C CA . ASP B 1 171 ? -14.359 16.281 17.922 1 91.75 171 ASP B CA 1
ATOM 3824 C C . ASP B 1 171 ? -13.203 17.234 18.156 1 91.75 171 ASP B C 1
ATOM 3826 O O . ASP B 1 171 ? -12.648 17.312 19.25 1 91.75 171 ASP B O 1
ATOM 3830 N N . GLY B 1 172 ? -12.734 17.812 17.016 1 93.88 172 GLY B N 1
ATOM 3831 C CA . GLY B 1 172 ? -11.711 18.844 17.078 1 93.88 172 GLY B CA 1
ATOM 3832 C C . GLY B 1 172 ? -10.297 18.281 17.109 1 93.88 172 GLY B C 1
ATOM 3833 O O . GLY B 1 172 ? -9.344 19 17.391 1 93.88 172 GLY B O 1
ATOM 3834 N N . ARG B 1 173 ? -10.203 17.078 16.844 1 92.19 173 ARG B N 1
ATOM 3835 C CA . ARG B 1 173 ? -8.906 16.422 16.969 1 92.19 173 ARG B CA 1
ATOM 3836 C C . ARG B 1 173 ? -8.047 16.641 15.727 1 92.19 173 ARG B C 1
ATOM 3838 O O . ARG B 1 173 ? -6.836 16.844 15.828 1 92.19 173 ARG B O 1
ATOM 3845 N N . TYR B 1 174 ? -8.727 16.547 14.609 1 97.19 174 TYR B N 1
ATOM 3846 C CA . TYR B 1 174 ? -8.008 16.641 13.344 1 97.19 174 TYR B CA 1
ATOM 3847 C C . TYR B 1 174 ? -8.375 17.906 12.602 1 97.19 174 TYR B C 1
ATOM 3849 O O . TYR B 1 174 ? -9.539 18.312 12.594 1 97.19 174 TYR B O 1
ATOM 3857 N N . GLN B 1 175 ? -7.41 18.547 12.039 1 97.5 175 GLN B N 1
ATOM 3858 C CA . GLN B 1 175 ? -7.609 19.688 11.133 1 97.5 175 GLN B CA 1
ATOM 3859 C C . GLN B 1 175 ? -7.543 19.234 9.68 1 97.5 175 GLN B C 1
ATOM 3861 O O . GLN B 1 175 ? -6.613 18.531 9.281 1 97.5 175 GLN B O 1
ATOM 3866 N N . LEU B 1 176 ? -8.531 19.641 8.883 1 97.38 176 LEU B N 1
ATOM 3867 C CA . LEU B 1 176 ? -8.594 19.297 7.469 1 97.38 176 LEU B CA 1
ATOM 3868 C C . LEU B 1 176 ? -8.523 20.531 6.594 1 97.38 176 LEU B C 1
ATOM 3870 O O . LEU B 1 176 ? -9.133 21.562 6.918 1 97.38 176 LEU B O 1
ATOM 3874 N N . ALA B 1 177 ? -7.758 20.5 5.574 1 97.75 177 ALA B N 1
ATOM 3875 C CA . ALA B 1 177 ? -7.785 21.469 4.484 1 97.75 177 ALA B CA 1
ATOM 3876 C C . ALA B 1 177 ? -8.281 20.828 3.191 1 97.75 177 ALA B C 1
ATOM 3878 O O . ALA B 1 177 ? -7.531 20.125 2.514 1 97.75 177 ALA B O 1
ATOM 3879 N N . PRO B 1 178 ? -9.57 21.062 2.838 1 97 178 PRO B N 1
ATOM 3880 C CA . PRO B 1 178 ? -10.055 20.531 1.562 1 97 178 PRO B CA 1
ATOM 3881 C C . PRO B 1 178 ? -9.281 21.078 0.364 1 97 178 PRO B C 1
ATOM 3883 O O . PRO B 1 178 ? -8.93 22.25 0.332 1 97 178 PRO B O 1
ATOM 3886 N N . LEU B 1 179 ? -8.984 20.203 -0.54 1 97.62 179 LEU B N 1
ATOM 3887 C CA . LEU B 1 179 ? -8.156 20.547 -1.685 1 97.62 179 LEU B CA 1
ATOM 3888 C C . LEU B 1 179 ? -8.945 20.438 -2.986 1 97.62 179 LEU B C 1
ATOM 3890 O O . LEU B 1 179 ? -8.68 21.156 -3.947 1 97.62 179 LEU B O 1
ATOM 3894 N N . LEU B 1 180 ? -9.812 19.469 -3.072 1 96.19 180 LEU B N 1
ATOM 3895 C CA . LEU B 1 180 ? -10.555 19.156 -4.289 1 96.19 180 LEU B CA 1
ATOM 3896 C C . LEU B 1 180 ? -11.898 18.516 -3.961 1 96.19 180 LEU B C 1
ATOM 3898 O O . LEU B 1 180 ? -11.984 17.672 -3.076 1 96.19 180 LEU B O 1
ATOM 3902 N N . CYS B 1 181 ? -12.867 18.969 -4.59 1 95.94 181 CYS B N 1
ATOM 3903 C CA . CYS B 1 181 ? -14.164 18.297 -4.609 1 95.94 181 CYS B CA 1
ATOM 3904 C C . CYS B 1 181 ? -14.344 17.469 -5.879 1 95.94 181 CYS B C 1
ATOM 3906 O O . CYS B 1 181 ? -14.07 17.969 -6.98 1 95.94 181 CYS B O 1
ATOM 3908 N N . TYR B 1 182 ? -14.688 16.219 -5.715 1 95.38 182 TYR B N 1
ATOM 3909 C CA . TYR B 1 182 ? -14.812 15.336 -6.863 1 95.38 182 TYR B CA 1
ATOM 3910 C C . TYR B 1 182 ? -15.898 14.289 -6.629 1 95.38 182 TYR B C 1
ATOM 3912 O O . TYR B 1 182 ? -16.406 14.156 -5.512 1 95.38 182 TYR B O 1
ATOM 3920 N N . ASP B 1 183 ? -16.203 13.531 -7.715 1 96 183 ASP B N 1
ATOM 3921 C CA . ASP B 1 183 ? -17.266 12.539 -7.617 1 96 183 ASP B CA 1
ATOM 3922 C C . ASP B 1 183 ? -16.703 11.125 -7.812 1 96 183 ASP B C 1
ATOM 3924 O O . ASP B 1 183 ? -15.852 10.898 -8.672 1 96 183 ASP B O 1
ATOM 3928 N N . TYR B 1 184 ? -17.203 10.242 -6.891 1 97.06 184 TYR B N 1
ATOM 3929 C CA . TYR B 1 184 ? -17.156 8.812 -7.203 1 97.06 184 TYR B CA 1
ATOM 3930 C C . TYR B 1 184 ? -18.422 8.383 -7.957 1 97.06 184 TYR B C 1
ATOM 3932 O O . TYR B 1 184 ? -19.531 8.719 -7.559 1 97.06 184 TYR B O 1
ATOM 3940 N N . ARG B 1 185 ? -18.156 7.629 -9.023 1 97.62 185 ARG B N 1
ATOM 3941 C CA . ARG B 1 185 ? -19.25 6.988 -9.766 1 97.62 185 ARG B CA 1
ATOM 3942 C C . ARG B 1 185 ? -19.344 5.508 -9.406 1 97.62 185 ARG B C 1
ATOM 3944 O O . ARG B 1 185 ? -18.438 4.941 -8.805 1 97.62 185 ARG B O 1
ATOM 3951 N N . VAL B 1 186 ? -20.516 4.977 -9.695 1 98.38 186 VAL B N 1
ATOM 3952 C CA . VAL B 1 186 ? -20.656 3.529 -9.594 1 98.38 186 VAL B CA 1
ATOM 3953 C C . VAL B 1 186 ? -20.469 2.891 -10.969 1 98.38 186 VAL B C 1
ATOM 3955 O O . VAL B 1 186 ? -21.125 3.283 -11.938 1 98.38 186 VAL B O 1
ATOM 3958 N N . ILE B 1 187 ? -19.562 1.94 -11 1 98.19 187 ILE B N 1
ATOM 3959 C CA . ILE B 1 187 ? -19.344 1.226 -12.25 1 98.19 187 ILE B CA 1
ATOM 3960 C C . ILE B 1 187 ? -19.781 -0.23 -12.094 1 98.19 187 ILE B C 1
ATOM 3962 O O . ILE B 1 187 ? -19.719 -0.79 -11 1 98.19 187 ILE B O 1
ATOM 3966 N N . ALA B 1 188 ? -20.188 -0.792 -13.219 1 98.5 188 ALA B N 1
ATOM 3967 C CA . ALA B 1 188 ? -20.672 -2.166 -13.297 1 98.5 188 ALA B CA 1
ATOM 3968 C C . ALA B 1 188 ? -20.141 -2.867 -14.539 1 98.5 188 ALA B C 1
ATOM 3970 O O . ALA B 1 188 ? -19.719 -2.213 -15.5 1 98.5 188 ALA B O 1
ATOM 3971 N N . PRO B 1 189 ? -20.125 -4.215 -14.43 1 97.06 189 PRO B N 1
ATOM 3972 C CA . PRO B 1 189 ? -19.828 -4.926 -15.672 1 97.06 189 PRO B CA 1
ATOM 3973 C C . PRO B 1 189 ? -20.75 -4.516 -16.812 1 97.06 189 PRO B C 1
ATOM 3975 O O . PRO B 1 189 ? -21.938 -4.262 -16.594 1 97.06 189 PRO B O 1
ATOM 3978 N N . ILE B 1 190 ? -20.203 -4.516 -18 1 95.94 190 ILE B N 1
ATOM 3979 C CA . ILE B 1 190 ? -20.953 -4.027 -19.156 1 95.94 190 ILE B CA 1
ATOM 3980 C C . ILE B 1 190 ? -22.219 -4.852 -19.328 1 95.94 190 ILE B C 1
ATOM 3982 O O . ILE B 1 190 ? -23.266 -4.324 -19.734 1 95.94 190 ILE B O 1
ATOM 3986 N N . GLY B 1 191 ? -22.156 -6.113 -18.984 1 96 191 GLY B N 1
ATOM 3987 C CA . GLY B 1 191 ? -23.312 -6.996 -19.109 1 96 191 GLY B CA 1
ATOM 3988 C C . GLY B 1 191 ? -24.406 -6.691 -18.094 1 96 191 GLY B C 1
ATOM 3989 O O . GLY B 1 191 ? -25.5 -7.262 -18.172 1 96 191 GLY B O 1
ATOM 3990 N N . TRP B 1 192 ? -24.172 -5.84 -17.125 1 97.62 192 TRP B N 1
ATOM 3991 C CA . TRP B 1 192 ? -25.141 -5.508 -16.078 1 97.62 192 TRP B CA 1
ATOM 3992 C C . TRP B 1 192 ? -25.797 -4.156 -16.359 1 97.62 192 TRP B C 1
ATOM 3994 O O . TRP B 1 192 ? -26.375 -3.553 -15.453 1 97.62 192 TRP B O 1
ATOM 4004 N N . SER B 1 193 ? -25.703 -3.627 -17.562 1 97.5 193 SER B N 1
ATOM 4005 C CA . SER B 1 193 ? -26.234 -2.309 -17.906 1 97.5 193 SER B CA 1
ATOM 4006 C C . SER B 1 193 ? -27.703 -2.176 -17.516 1 97.5 193 SER B C 1
ATOM 4008 O O . SER B 1 193 ? -28.094 -1.185 -16.906 1 97.5 193 SER B O 1
ATOM 4010 N N . ASP B 1 194 ? -28.438 -3.15 -17.766 1 96.81 194 ASP B N 1
ATOM 4011 C CA . ASP B 1 194 ? -29.875 -3.109 -17.484 1 96.81 194 ASP B CA 1
ATOM 4012 C C . ASP B 1 194 ? -30.141 -3.139 -15.977 1 96.81 194 ASP B C 1
ATOM 4014 O O . ASP B 1 194 ? -31.203 -2.717 -15.516 1 96.81 194 ASP B O 1
ATOM 4018 N N . ARG B 1 195 ? -29.188 -3.605 -15.258 1 97.44 195 ARG B N 1
ATOM 4019 C CA . ARG B 1 195 ? -29.359 -3.762 -13.812 1 97.44 195 ARG B CA 1
ATOM 4020 C C . ARG B 1 195 ? -28.953 -2.488 -13.078 1 97.44 195 ARG B C 1
ATOM 4022 O O . ARG B 1 195 ? -29.328 -2.293 -11.914 1 97.44 195 ARG B O 1
ATOM 4029 N N . VAL B 1 196 ? -28.219 -1.63 -13.766 1 98.06 196 VAL B N 1
ATOM 4030 C CA . VAL B 1 196 ? -27.672 -0.519 -12.992 1 98.06 196 VAL B CA 1
ATOM 4031 C C . VAL B 1 196 ? -28.188 0.804 -13.562 1 98.06 196 VAL B C 1
ATOM 4033 O O . VAL B 1 196 ? -28.25 1.809 -12.852 1 98.06 196 VAL B O 1
ATOM 4036 N N . MET B 1 197 ? -28.562 0.897 -14.859 1 98.25 197 MET B N 1
ATOM 4037 C CA . MET B 1 197 ? -29.047 2.135 -15.461 1 98.25 197 MET B CA 1
ATOM 4038 C C . MET B 1 197 ? -30.422 2.504 -14.914 1 98.25 197 MET B C 1
ATOM 4040 O O . MET B 1 197 ? -31.312 1.656 -14.836 1 98.25 197 MET B O 1
ATOM 4044 N N . GLY B 1 198 ? -30.516 3.773 -14.5 1 98 198 GLY B N 1
ATOM 4045 C CA . GLY B 1 198 ? -31.766 4.258 -13.953 1 98 198 GLY B CA 1
ATOM 4046 C C . GLY B 1 198 ? -32.031 3.785 -12.531 1 98 198 GLY B C 1
ATOM 4047 O O . GLY B 1 198 ? -33.125 3.986 -11.992 1 98 198 GLY B O 1
ATOM 4048 N N . LYS B 1 199 ? -31.062 3.162 -11.891 1 98.19 199 LYS B N 1
ATOM 4049 C CA . LYS B 1 199 ? -31.266 2.582 -10.57 1 98.19 199 LYS B CA 1
ATOM 4050 C C . LYS B 1 199 ? -30.641 3.457 -9.484 1 98.19 199 LYS B C 1
ATOM 4052 O O . LYS B 1 199 ? -29.594 4.086 -9.711 1 98.19 199 LYS B O 1
ATOM 4057 N N . GLY B 1 200 ? -31.312 3.445 -8.367 1 98 200 GLY B N 1
ATOM 4058 C CA . GLY B 1 200 ? -30.781 4.148 -7.207 1 98 200 GLY B CA 1
ATOM 4059 C C . GLY B 1 200 ? -29.969 3.254 -6.277 1 98 200 GLY B C 1
ATOM 4060 O O . GLY B 1 200 ? -29.719 2.09 -6.598 1 98 200 GLY B O 1
ATOM 4061 N N . TRP B 1 201 ? -29.578 3.814 -5.172 1 97.75 201 TRP B N 1
ATOM 4062 C CA . TRP B 1 201 ? -28.719 3.129 -4.223 1 97.75 201 TRP B CA 1
ATOM 4063 C C . TRP B 1 201 ? -29.391 1.883 -3.664 1 97.75 201 TRP B C 1
ATOM 4065 O O . TRP B 1 201 ? -28.734 0.86 -3.439 1 97.75 201 TRP B O 1
ATOM 4075 N N . ALA B 1 202 ? -30.641 1.938 -3.426 1 97 202 ALA B N 1
ATOM 4076 C CA . ALA B 1 202 ? -31.375 0.809 -2.85 1 97 202 ALA B CA 1
ATOM 4077 C C . ALA B 1 202 ? -31.328 -0.405 -3.771 1 97 202 ALA B C 1
ATOM 4079 O O . ALA B 1 202 ? -31.094 -1.528 -3.318 1 97 202 ALA B O 1
ATOM 4080 N N . GLU B 1 203 ? -31.516 -0.166 -5.031 1 97.44 203 GLU B N 1
ATOM 4081 C CA . GLU B 1 203 ? -31.469 -1.251 -6.008 1 97.44 203 GLU B CA 1
ATOM 4082 C C . GLU B 1 203 ? -30.047 -1.786 -6.164 1 97.44 203 GLU B C 1
ATOM 4084 O O . GLU B 1 203 ? -29.844 -2.996 -6.289 1 97.44 203 GLU B O 1
ATOM 4089 N N . LEU B 1 204 ? -29.125 -0.913 -6.141 1 98.06 204 LEU B N 1
ATOM 4090 C CA . LEU B 1 204 ? -27.734 -1.304 -6.352 1 98.06 204 LEU B CA 1
ATOM 4091 C C . LEU B 1 204 ? -27.219 -2.115 -5.172 1 98.06 204 LEU B C 1
ATOM 4093 O O . LEU B 1 204 ? -26.266 -2.885 -5.32 1 98.06 204 LEU B O 1
ATOM 4097 N N . ALA B 1 205 ? -27.828 -1.961 -3.99 1 96.69 205 ALA B N 1
ATOM 4098 C CA . ALA B 1 205 ? -27.406 -2.686 -2.791 1 96.69 205 ALA B CA 1
ATOM 4099 C C . ALA B 1 205 ? -27.625 -4.188 -2.953 1 96.69 205 ALA B C 1
ATOM 4101 O O . ALA B 1 205 ? -27.016 -4.992 -2.254 1 96.69 205 ALA B O 1
ATOM 4102 N N . ASP B 1 206 ? -28.453 -4.562 -3.898 1 95.81 206 ASP B N 1
ATOM 4103 C CA . ASP B 1 206 ? -28.797 -5.965 -4.086 1 95.81 206 ASP B CA 1
ATOM 4104 C C . ASP B 1 206 ? -27.781 -6.68 -4.961 1 95.81 206 ASP B C 1
ATOM 4106 O O . ASP B 1 206 ? -27.812 -7.906 -5.094 1 95.81 206 ASP B O 1
ATOM 4110 N N . LEU B 1 207 ? -26.906 -5.926 -5.512 1 97 207 LEU B N 1
ATOM 4111 C CA . LEU B 1 207 ? -25.906 -6.488 -6.398 1 97 207 LEU B CA 1
ATOM 4112 C C . LEU B 1 207 ? -24.578 -6.707 -5.66 1 97 207 LEU B C 1
ATOM 4114 O O . LEU B 1 207 ? -24.359 -6.105 -4.609 1 97 207 LEU B O 1
ATOM 4118 N N . PRO B 1 208 ? -23.703 -7.605 -6.199 1 95.88 208 PRO B N 1
ATOM 4119 C CA . PRO B 1 208 ? -22.406 -7.82 -5.559 1 95.88 208 PRO B CA 1
ATOM 4120 C C . PRO B 1 208 ? -21.453 -6.633 -5.719 1 95.88 208 PRO B C 1
ATOM 4122 O O . PRO B 1 208 ? -21.422 -6.008 -6.785 1 95.88 208 PRO B O 1
ATOM 4125 N N . TRP B 1 209 ? -20.781 -6.309 -4.613 1 96.31 209 TRP B N 1
ATOM 4126 C CA . TRP B 1 209 ? -19.828 -5.195 -4.602 1 96.31 209 TRP B CA 1
ATOM 4127 C C . TRP B 1 209 ? -18.422 -5.68 -4.285 1 96.31 209 TRP B C 1
ATOM 4129 O O . TRP B 1 209 ? -18.234 -6.727 -3.66 1 96.31 209 TRP B O 1
ATOM 4139 N N . ILE B 1 210 ? -17.469 -4.926 -4.766 1 94.5 210 ILE B N 1
ATOM 4140 C CA . ILE B 1 210 ? -16.078 -5.168 -4.406 1 94.5 210 ILE B CA 1
ATOM 4141 C C . ILE B 1 210 ? -15.859 -4.871 -2.924 1 94.5 210 ILE B C 1
ATOM 4143 O O . ILE B 1 210 ? -16.453 -3.938 -2.381 1 94.5 210 ILE B O 1
ATOM 4147 N N . ALA B 1 211 ? -15.039 -5.723 -2.32 1 90.75 211 ALA B N 1
ATOM 4148 C CA . ALA B 1 211 ? -14.617 -5.453 -0.948 1 90.75 211 ALA B CA 1
ATOM 4149 C C . ALA B 1 211 ? -13.305 -4.676 -0.92 1 90.75 211 ALA B C 1
ATOM 4151 O O . ALA B 1 211 ? -12.406 -4.938 -1.721 1 90.75 211 ALA B O 1
ATOM 4152 N N . THR B 1 212 ? -13.219 -3.715 -0.033 1 90.19 212 THR B N 1
ATOM 4153 C CA . THR B 1 212 ? -12.016 -2.941 0.244 1 90.19 212 THR B CA 1
ATOM 4154 C C . THR B 1 212 ? -11.656 -3.006 1.727 1 90.19 212 THR B C 1
ATOM 4156 O O . THR B 1 212 ? -12.43 -3.525 2.533 1 90.19 212 THR B O 1
ATOM 4159 N N . PRO B 1 213 ? -10.477 -2.514 2.047 1 84.31 213 PRO B N 1
ATOM 4160 C CA . PRO B 1 213 ? -10.133 -2.545 3.471 1 84.31 213 PRO B CA 1
ATOM 4161 C C . PRO B 1 213 ? -11.18 -1.865 4.344 1 84.31 213 PRO B C 1
ATOM 4163 O O . PRO B 1 213 ? -11.781 -0.866 3.936 1 84.31 213 PRO B O 1
ATOM 4166 N N . THR B 1 214 ? -11.312 -2.43 5.508 1 81.75 214 THR B N 1
ATOM 4167 C CA . THR B 1 214 ? -12.367 -1.959 6.406 1 81.75 214 THR B CA 1
ATOM 4168 C C . THR B 1 214 ? -12.117 -0.509 6.812 1 81.75 214 THR B C 1
ATOM 4170 O O . THR B 1 214 ? -13.062 0.255 7.008 1 81.75 214 THR B O 1
ATOM 4173 N N . HIS B 1 215 ? -10.875 -0.125 6.895 1 82.31 215 HIS B N 1
ATOM 4174 C CA . HIS B 1 215 ? -10.523 1.233 7.297 1 82.31 215 HIS B CA 1
ATOM 4175 C C . HIS B 1 215 ? -10.195 2.1 6.086 1 82.31 215 HIS B C 1
ATOM 4177 O O . HIS B 1 215 ? -9.258 2.9 6.125 1 82.31 215 HIS B O 1
ATOM 4183 N N . SER B 1 216 ? -10.938 1.908 5.023 1 88.88 216 SER B N 1
ATOM 4184 C CA . SER B 1 216 ? -10.719 2.703 3.816 1 88.88 216 SER B CA 1
ATOM 4185 C C . SER B 1 216 ? -11.875 3.672 3.58 1 88.88 216 SER B C 1
ATOM 4187 O O . SER B 1 216 ? -12.984 3.461 4.078 1 88.88 216 SER B O 1
ATOM 4189 N N . GLY B 1 217 ? -11.562 4.73 2.848 1 92.5 217 GLY B N 1
ATOM 4190 C CA . GLY B 1 217 ? -12.594 5.68 2.441 1 92.5 217 GLY B CA 1
ATOM 4191 C C . GLY B 1 217 ? -13.711 5.039 1.641 1 92.5 217 GLY B C 1
ATOM 4192 O O . GLY B 1 217 ? -14.883 5.324 1.87 1 92.5 217 GLY B O 1
ATOM 4193 N N . HIS B 1 218 ? -13.367 4.121 0.771 1 92.69 218 HIS B N 1
ATOM 4194 C CA . HIS B 1 218 ? -14.352 3.438 -0.051 1 92.69 218 HIS B CA 1
ATOM 4195 C C . HIS B 1 218 ? -15.352 2.674 0.813 1 92.69 218 HIS B C 1
ATOM 4197 O O . HIS B 1 218 ? -16.562 2.77 0.6 1 92.69 218 HIS B O 1
ATOM 4203 N N . ARG B 1 219 ? -14.828 1.951 1.741 1 91.5 219 ARG B N 1
ATOM 4204 C CA . ARG B 1 219 ? -15.672 1.168 2.635 1 91.5 219 ARG B CA 1
ATOM 4205 C C . ARG B 1 219 ? -16.578 2.072 3.457 1 91.5 219 ARG B C 1
ATOM 4207 O O . ARG B 1 219 ? -17.797 1.84 3.533 1 91.5 219 ARG B O 1
ATOM 4214 N N . ARG B 1 220 ? -16.031 3.051 4.027 1 92.94 220 ARG B N 1
ATOM 4215 C CA . ARG B 1 220 ? -16.781 3.977 4.867 1 92.94 220 ARG B CA 1
ATOM 4216 C C . ARG B 1 220 ? -17.875 4.672 4.07 1 92.94 220 ARG B C 1
ATOM 4218 O O . ARG B 1 220 ? -19.031 4.75 4.523 1 92.94 220 ARG B O 1
ATOM 4225 N N . LEU B 1 221 ? -17.594 5.18 2.908 1 95.25 221 LEU B N 1
ATOM 4226 C CA . LEU B 1 221 ? -18.562 5.879 2.066 1 95.25 221 LEU B CA 1
ATOM 4227 C C . LEU B 1 221 ? -19.75 4.98 1.735 1 95.25 221 LEU B C 1
ATOM 4229 O O . LEU B 1 221 ? -20.891 5.398 1.856 1 95.25 221 LEU B O 1
ATOM 4233 N N . LEU B 1 222 ? -19.453 3.744 1.379 1 95.62 222 LEU B N 1
ATOM 4234 C CA . LEU B 1 222 ? -20.516 2.814 1.01 1 95.62 222 LEU B CA 1
ATOM 4235 C C . LEU B 1 222 ? -21.328 2.402 2.234 1 95.62 222 LEU B C 1
ATOM 4237 O O . LEU B 1 222 ? -22.547 2.295 2.164 1 95.62 222 LEU B O 1
ATOM 4241 N N . ASP B 1 223 ? -20.625 2.188 3.316 1 93.62 223 ASP B N 1
ATOM 4242 C CA . ASP B 1 223 ? -21.344 1.848 4.543 1 93.62 223 ASP B CA 1
ATOM 4243 C C . ASP B 1 223 ? -22.281 2.975 4.961 1 93.62 223 ASP B C 1
ATOM 4245 O O . ASP B 1 223 ? -23.422 2.721 5.371 1 93.62 223 ASP B O 1
ATOM 4249 N N . ASP B 1 224 ? -21.812 4.184 4.883 1 94.38 224 ASP B N 1
ATOM 4250 C CA . ASP B 1 224 ? -22.609 5.348 5.246 1 94.38 224 ASP B CA 1
ATOM 4251 C C . ASP B 1 224 ? -23.828 5.473 4.355 1 94.38 224 ASP B C 1
ATOM 4253 O O . ASP B 1 224 ? -24.875 5.977 4.785 1 94.38 224 ASP B O 1
ATOM 4257 N N . ILE B 1 225 ? -23.75 5.016 3.133 1 95.44 225 ILE B N 1
ATOM 4258 C CA . ILE B 1 225 ? -24.844 5.098 2.168 1 95.44 225 ILE B CA 1
ATOM 4259 C C . ILE B 1 225 ? -25.844 3.971 2.422 1 95.44 225 ILE B C 1
ATOM 4261 O O . ILE B 1 225 ? -27.062 4.191 2.402 1 95.44 225 ILE B O 1
ATOM 4265 N N . PHE B 1 226 ? -25.359 2.773 2.707 1 95.5 226 PHE B N 1
ATOM 4266 C CA . PHE B 1 226 ? -26.219 1.595 2.723 1 95.5 226 PHE B CA 1
ATOM 4267 C C . PHE B 1 226 ? -26.797 1.369 4.109 1 95.5 226 PHE B C 1
ATOM 4269 O O . PHE B 1 226 ? -27.875 0.794 4.25 1 95.5 226 PHE B O 1
ATOM 4276 N N . ALA B 1 227 ? -26.125 1.86 5.098 1 92.75 227 ALA B N 1
ATOM 4277 C CA . ALA B 1 227 ? -26.562 1.623 6.469 1 92.75 227 ALA B CA 1
ATOM 4278 C C . ALA B 1 227 ? -27.969 2.174 6.695 1 92.75 227 ALA B C 1
ATOM 4280 O O . ALA B 1 227 ? -28.859 1.457 7.16 1 92.75 227 ALA B O 1
ATOM 4281 N N . PRO B 1 228 ? -28.25 3.412 6.324 1 93.31 228 PRO B N 1
ATOM 4282 C CA . PRO B 1 228 ? -29.594 3.963 6.516 1 93.31 228 PRO B CA 1
ATOM 4283 C C . PRO B 1 228 ? -30.656 3.211 5.715 1 93.31 228 PRO B C 1
ATOM 4285 O O . PRO B 1 228 ? -31.844 3.303 6.023 1 93.31 228 PRO B O 1
ATOM 4288 N N . LEU B 1 229 ? -30.203 2.529 4.66 1 93.69 229 LEU B N 1
ATOM 4289 C CA . LEU B 1 229 ? -31.125 1.77 3.82 1 93.69 229 LEU B CA 1
ATOM 4290 C C . LEU B 1 229 ? -31.344 0.371 4.387 1 93.69 229 LEU B C 1
ATOM 4292 O O . LEU B 1 229 ? -32.188 -0.387 3.871 1 93.69 229 LEU B O 1
ATOM 4296 N N . GLY B 1 230 ? -30.562 0.059 5.414 1 92.56 230 GLY B N 1
ATOM 4297 C CA . GLY B 1 230 ? -30.625 -1.272 5.992 1 92.56 230 GLY B CA 1
ATOM 4298 C C . GLY B 1 230 ? -30.062 -2.35 5.094 1 92.56 230 GLY B C 1
ATOM 4299 O O . GLY B 1 230 ? -30.422 -3.52 5.199 1 92.56 230 GLY B O 1
ATOM 4300 N N . ALA B 1 231 ? -29.312 -1.956 4.156 1 89.19 231 ALA B N 1
ATOM 4301 C CA . ALA B 1 231 ? -28.766 -2.889 3.178 1 89.19 231 ALA B CA 1
ATOM 4302 C C . ALA B 1 231 ? -27.344 -3.285 3.543 1 89.19 231 ALA B C 1
ATOM 4304 O O . ALA B 1 231 ? -26.562 -2.465 4.051 1 89.19 231 ALA B O 1
ATOM 4305 N N . LEU B 1 232 ? -27.031 -4.574 3.307 1 87.88 232 LEU B N 1
ATOM 4306 C CA . LEU B 1 232 ? -25.672 -5.121 3.441 1 87.88 232 LEU B CA 1
ATOM 4307 C C . LEU B 1 232 ? -25.234 -5.816 2.158 1 87.88 232 LEU B C 1
ATOM 4309 O O . LEU B 1 232 ? -25.297 -7.043 2.061 1 87.88 232 LEU B O 1
ATOM 4313 N N . PRO B 1 233 ? -24.781 -4.973 1.272 1 90.69 233 PRO B N 1
ATOM 4314 C CA . PRO B 1 233 ? -24.406 -5.586 -0.004 1 90.69 233 PRO B CA 1
ATOM 4315 C C . PRO B 1 233 ? -23.391 -6.707 0.159 1 90.69 233 PRO B C 1
ATOM 4317 O O . PRO B 1 233 ? -22.484 -6.613 1 1 90.69 233 PRO B O 1
ATOM 4320 N N . LYS B 1 234 ? -23.562 -7.691 -0.686 1 89.62 234 LYS B N 1
ATOM 4321 C CA . LYS B 1 234 ? -22.609 -8.789 -0.721 1 89.62 234 LYS B CA 1
ATOM 4322 C C . LYS B 1 234 ? -21.266 -8.328 -1.286 1 89.62 234 LYS B C 1
ATOM 4324 O O . LYS B 1 234 ? -21.219 -7.66 -2.324 1 89.62 234 LYS B O 1
ATOM 4329 N N . ARG B 1 235 ? -20.25 -8.648 -0.593 1 87.94 235 ARG B N 1
ATOM 4330 C CA . ARG B 1 235 ? -18.906 -8.344 -1.056 1 87.94 235 ARG B CA 1
ATOM 4331 C C . ARG B 1 235 ? -18.25 -9.57 -1.686 1 87.94 235 ARG B C 1
ATOM 4333 O O . ARG B 1 235 ? -18.156 -10.625 -1.054 1 87.94 235 ARG B O 1
ATOM 4340 N N . VAL B 1 236 ? -17.938 -9.312 -3.008 1 84.69 236 VAL B N 1
ATOM 4341 C CA . VAL B 1 236 ? -17.359 -10.414 -3.758 1 84.69 236 VAL B CA 1
ATOM 4342 C C . VAL B 1 236 ? -15.945 -10.047 -4.211 1 84.69 236 VAL B C 1
ATOM 4344 O O . VAL B 1 236 ? -15.703 -8.922 -4.648 1 84.69 236 VAL B O 1
ATOM 4347 N N . ALA B 1 237 ? -14.914 -10.508 -3.682 1 87 237 ALA B N 1
ATOM 4348 C CA . ALA B 1 237 ? -13.508 -10.242 -3.992 1 87 237 ALA B CA 1
ATOM 4349 C C . ALA B 1 237 ? -12.969 -9.086 -3.156 1 87 237 ALA B C 1
ATOM 4351 O O . ALA B 1 237 ? -13.742 -8.266 -2.654 1 87 237 ALA B O 1
ATOM 4352 N N . TYR B 1 238 ? -11.734 -8.969 -3.107 1 90.44 238 TYR B N 1
ATOM 4353 C CA . TYR B 1 238 ? -11.102 -7.973 -2.256 1 90.44 238 TYR B CA 1
ATOM 4354 C C . TYR B 1 238 ? -9.891 -7.355 -2.945 1 90.44 238 TYR B C 1
ATOM 4356 O O . TYR B 1 238 ? -9.117 -8.055 -3.602 1 90.44 238 TYR B O 1
ATOM 4364 N N . THR B 1 239 ? -9.812 -6.023 -2.824 1 91.5 239 THR B N 1
ATOM 4365 C CA . THR B 1 239 ? -8.602 -5.332 -3.254 1 91.5 239 THR B CA 1
ATOM 4366 C C . THR B 1 239 ? -8.375 -4.07 -2.43 1 91.5 239 THR B C 1
ATOM 4368 O O . THR B 1 239 ? -9.328 -3.484 -1.909 1 91.5 239 THR B O 1
ATOM 4371 N N . ASP B 1 240 ? -7.164 -3.668 -2.354 1 87.38 240 ASP B N 1
ATOM 4372 C CA . ASP B 1 240 ? -6.828 -2.428 -1.661 1 87.38 240 ASP B CA 1
ATOM 4373 C C . ASP B 1 240 ? -6.293 -1.382 -2.637 1 87.38 240 ASP B C 1
ATOM 4375 O O . ASP B 1 240 ? -5.746 -0.358 -2.219 1 87.38 240 ASP B O 1
ATOM 4379 N N . GLN B 1 241 ? -6.426 -1.627 -3.955 1 88.25 241 GLN B N 1
ATOM 4380 C CA . GLN B 1 241 ? -5.992 -0.701 -4.996 1 88.25 241 GLN B CA 1
ATOM 4381 C C . GLN B 1 241 ? -7.16 -0.3 -5.895 1 88.25 241 GLN B C 1
ATOM 4383 O O . GLN B 1 241 ? -7.887 -1.158 -6.398 1 88.25 241 GLN B O 1
ATOM 4388 N N . GLU B 1 242 ? -7.258 0.957 -6.133 1 88.06 242 GLU B N 1
ATOM 4389 C CA . GLU B 1 242 ? -8.391 1.439 -6.918 1 88.06 242 GLU B CA 1
ATOM 4390 C C . GLU B 1 242 ? -8.312 0.943 -8.359 1 88.06 242 GLU B C 1
ATOM 4392 O O . GLU B 1 242 ? -9.328 0.579 -8.953 1 88.06 242 GLU B O 1
ATOM 4397 N N . GLU B 1 243 ? -7.113 0.942 -8.898 1 87.06 243 GLU B N 1
ATOM 4398 C CA . GLU B 1 243 ? -6.969 0.493 -10.281 1 87.06 243 GLU B CA 1
ATOM 4399 C C . GLU B 1 243 ? -7.449 -0.946 -10.445 1 87.06 243 GLU B C 1
ATOM 4401 O O . GLU B 1 243 ? -8.031 -1.298 -11.477 1 87.06 243 GLU B O 1
ATOM 4406 N N . SER B 1 244 ? -7.211 -1.728 -9.422 1 92.25 244 SER B N 1
ATOM 4407 C CA . SER B 1 244 ? -7.617 -3.127 -9.477 1 92.25 244 SER B CA 1
ATOM 4408 C C . SER B 1 244 ? -9.133 -3.268 -9.336 1 92.25 244 SER B C 1
ATOM 4410 O O . SER B 1 244 ? -9.703 -4.293 -9.727 1 92.25 244 SER B O 1
ATOM 4412 N N . MET B 1 245 ? -9.75 -2.256 -8.781 1 94.38 245 MET B N 1
ATOM 4413 C CA . MET B 1 245 ? -11.203 -2.291 -8.633 1 94.38 245 MET B CA 1
ATOM 4414 C C . MET B 1 245 ? -11.883 -2.307 -10 1 94.38 245 MET B C 1
ATOM 4416 O O . MET B 1 245 ? -12.828 -3.064 -10.219 1 94.38 245 MET B O 1
ATOM 4420 N N . VAL B 1 246 ? -11.391 -1.523 -10.883 1 94 246 VAL B N 1
ATOM 4421 C CA . VAL B 1 246 ? -11.961 -1.464 -12.219 1 94 246 VAL B CA 1
ATOM 4422 C C . VAL B 1 246 ? -11.75 -2.801 -12.93 1 94 246 VAL B C 1
ATOM 4424 O O . VAL B 1 246 ? -12.648 -3.289 -13.617 1 94 246 VAL B O 1
ATOM 4427 N N . ASP B 1 247 ? -10.602 -3.393 -12.727 1 92.62 247 ASP B N 1
ATOM 4428 C CA . ASP B 1 247 ? -10.305 -4.691 -13.312 1 92.62 247 ASP B CA 1
ATOM 4429 C C . ASP B 1 247 ? -11.312 -5.746 -12.859 1 92.62 247 ASP B C 1
ATOM 4431 O O . ASP B 1 247 ? -11.766 -6.566 -13.656 1 92.62 247 ASP B O 1
ATOM 4435 N N . PHE B 1 248 ? -11.633 -5.707 -11.602 1 93.56 248 PHE B N 1
ATOM 4436 C CA . PHE B 1 248 ? -12.602 -6.656 -11.062 1 93.56 248 PHE B CA 1
ATOM 4437 C C . PHE B 1 248 ? -13.977 -6.434 -11.68 1 93.56 248 PHE B C 1
ATOM 4439 O O . PHE B 1 248 ? -14.68 -7.391 -12.008 1 93.56 248 PHE B O 1
ATOM 4446 N N . VAL B 1 249 ? -14.344 -5.191 -11.859 1 96.38 249 VAL B N 1
ATOM 4447 C CA . VAL B 1 249 ? -15.633 -4.883 -12.469 1 96.38 249 VAL B CA 1
ATOM 4448 C C . VAL B 1 249 ? -15.656 -5.414 -13.906 1 96.38 249 VAL B C 1
ATOM 4450 O O . VAL B 1 249 ? -16.625 -6.07 -14.312 1 96.38 249 VAL B O 1
ATOM 4453 N N . GLU B 1 250 ? -14.609 -5.215 -14.602 1 93.56 250 GLU B N 1
ATOM 4454 C CA . GLU B 1 250 ? -14.539 -5.637 -15.992 1 93.56 250 GLU B CA 1
ATOM 4455 C C . GLU B 1 250 ? -14.555 -7.16 -16.109 1 93.56 250 GLU B C 1
ATOM 4457 O O . GLU B 1 250 ? -14.906 -7.703 -17.156 1 93.56 250 GLU B O 1
ATOM 4462 N N . SER B 1 251 ? -14.195 -7.785 -15.016 1 90.62 251 SER B N 1
ATOM 4463 C CA . SER B 1 251 ? -14.203 -9.242 -15.008 1 90.62 251 SER B CA 1
ATOM 4464 C C . SER B 1 251 ? -15.617 -9.797 -14.883 1 90.62 251 SER B C 1
ATOM 4466 O O . SER B 1 251 ? -15.844 -10.992 -15.086 1 90.62 251 SER B O 1
ATOM 4468 N N . GLY B 1 252 ? -16.547 -8.945 -14.477 1 92.38 252 GLY B N 1
ATOM 4469 C CA . GLY B 1 252 ? -17.953 -9.328 -14.562 1 92.38 252 GLY B CA 1
ATOM 4470 C C . GLY B 1 252 ? -18.531 -9.75 -13.227 1 92.38 252 GLY B C 1
ATOM 4471 O O . GLY B 1 252 ? -19.625 -10.336 -13.18 1 92.38 252 GLY B O 1
ATOM 4472 N N . ILE B 1 253 ? -17.891 -9.328 -12.078 1 91 253 ILE B N 1
ATOM 4473 C CA . ILE B 1 253 ? -18.297 -10.07 -10.891 1 91 253 ILE B CA 1
ATOM 4474 C C . ILE B 1 253 ? -18.812 -9.102 -9.828 1 91 253 ILE B C 1
ATOM 4476 O O . ILE B 1 253 ? -19.406 -9.516 -8.844 1 91 253 ILE B O 1
ATOM 4480 N N . CYS B 1 254 ? -18.641 -7.781 -10.023 1 95.88 254 CYS B N 1
ATOM 4481 C CA . CYS B 1 254 ? -19.031 -6.91 -8.914 1 95.88 254 CYS B CA 1
ATOM 4482 C C . CYS B 1 254 ? -19.188 -5.473 -9.383 1 95.88 254 CYS B C 1
ATOM 4484 O O . CYS B 1 254 ? -18.781 -5.121 -10.492 1 95.88 254 CYS B O 1
ATOM 4486 N N . LEU B 1 255 ? -19.875 -4.668 -8.547 1 98.12 255 LEU B N 1
ATOM 4487 C CA . LEU B 1 255 ? -19.891 -3.213 -8.633 1 98.12 255 LEU B CA 1
ATOM 4488 C C . LEU B 1 255 ? -18.719 -2.605 -7.863 1 98.12 255 LEU B C 1
ATOM 4490 O O . LEU B 1 255 ? -18.156 -3.246 -6.973 1 98.12 255 LEU B O 1
ATOM 4494 N N . SER B 1 256 ? -18.375 -1.354 -8.234 1 97.94 256 SER B N 1
ATOM 4495 C CA . SER B 1 256 ? -17.344 -0.608 -7.512 1 97.94 256 SER B CA 1
ATOM 4496 C C . SER B 1 256 ? -17.547 0.896 -7.66 1 97.94 256 SER B C 1
ATOM 4498 O O . SER B 1 256 ? -18.25 1.347 -8.57 1 97.94 256 SER B O 1
ATOM 4500 N N . LEU B 1 257 ? -17.031 1.63 -6.73 1 97.38 257 LEU B N 1
ATOM 4501 C CA . LEU B 1 257 ? -16.844 3.064 -6.91 1 97.38 257 LEU B CA 1
ATOM 4502 C C . LEU B 1 257 ? -15.602 3.34 -7.758 1 97.38 257 LEU B C 1
ATOM 4504 O O . LEU B 1 257 ? -14.602 2.631 -7.652 1 97.38 257 LEU B O 1
ATOM 4508 N N . ALA B 1 258 ? -15.688 4.34 -8.586 1 96.31 258 ALA B N 1
ATOM 4509 C CA . ALA B 1 258 ? -14.547 4.781 -9.375 1 96.31 258 ALA B CA 1
ATOM 4510 C C . ALA B 1 258 ? -14.57 6.293 -9.578 1 96.31 258 ALA B C 1
ATOM 4512 O O . ALA B 1 258 ? -15.633 6.879 -9.797 1 96.31 258 ALA B O 1
ATOM 4513 N N . ARG B 1 259 ? -13.375 6.875 -9.523 1 95.38 259 ARG B N 1
ATOM 4514 C CA . ARG B 1 259 ? -13.242 8.305 -9.797 1 95.38 259 ARG B CA 1
ATOM 4515 C C . ARG B 1 259 ? -13.234 8.578 -11.297 1 95.38 259 ARG B C 1
ATOM 4517 O O . ARG B 1 259 ? -12.742 7.754 -12.078 1 95.38 259 ARG B O 1
ATOM 4524 N N . ASP B 1 260 ? -13.648 9.773 -11.664 1 91.38 260 ASP B N 1
ATOM 4525 C CA . ASP B 1 260 ? -13.711 10.156 -13.07 1 91.38 260 ASP B CA 1
ATOM 4526 C C . ASP B 1 260 ? -12.32 10.109 -13.711 1 91.38 260 ASP B C 1
ATOM 4528 O O . ASP B 1 260 ? -12.18 9.688 -14.859 1 91.38 260 ASP B O 1
ATOM 4532 N N . ASN B 1 261 ? -11.359 10.5 -12.961 1 89.25 261 ASN B N 1
ATOM 4533 C CA . ASN B 1 261 ? -10.016 10.555 -13.523 1 89.25 261 ASN B CA 1
ATOM 4534 C C . ASN B 1 261 ? -9.453 9.164 -13.781 1 89.25 261 ASN B C 1
ATOM 4536 O O . ASN B 1 261 ? -8.562 8.992 -14.617 1 89.25 261 ASN B O 1
ATOM 4540 N N . VAL B 1 262 ? -9.867 8.188 -13.07 1 89.56 262 VAL B N 1
ATOM 4541 C CA . VAL B 1 262 ? -9.469 6.809 -13.305 1 89.56 262 VAL B CA 1
ATOM 4542 C C . VAL B 1 262 ? -10.219 6.25 -14.508 1 89.56 262 VAL B C 1
ATOM 4544 O O . VAL B 1 262 ? -9.664 5.473 -15.289 1 89.56 262 VAL B O 1
ATOM 4547 N N . LEU B 1 263 ? -11.43 6.66 -14.719 1 91.19 263 LEU B N 1
ATOM 4548 C CA . LEU B 1 263 ? -12.305 6.133 -15.766 1 91.19 263 LEU B CA 1
ATOM 4549 C C . LEU B 1 263 ? -11.977 6.762 -17.109 1 91.19 263 LEU B C 1
ATOM 4551 O O . LEU B 1 263 ? -12.102 6.109 -18.156 1 91.19 263 LEU B O 1
ATOM 4555 N N . ALA B 1 264 ? -11.555 7.977 -17.156 1 88.5 264 ALA B N 1
ATOM 4556 C CA . ALA B 1 264 ? -11.398 8.75 -18.391 1 88.5 264 ALA B CA 1
ATOM 4557 C C . ALA B 1 264 ? -10.469 8.047 -19.375 1 88.5 264 ALA B C 1
ATOM 4559 O O . ALA B 1 264 ? -10.844 7.801 -20.516 1 88.5 264 ALA B O 1
ATOM 4560 N N . PRO B 1 265 ? -9.266 7.68 -18.891 1 84.44 265 PRO B N 1
ATOM 4561 C CA . PRO B 1 265 ? -8.391 7 -19.844 1 84.44 265 PRO B CA 1
ATOM 4562 C C . PRO B 1 265 ? -8.945 5.652 -20.297 1 84.44 265 PRO B C 1
ATOM 4564 O O . PRO B 1 265 ? -8.641 5.203 -21.406 1 84.44 265 PRO B O 1
ATOM 4567 N N . ARG B 1 266 ? -9.734 5.055 -19.516 1 86.88 266 ARG B N 1
ATOM 4568 C CA . ARG B 1 266 ? -10.289 3.746 -19.844 1 86.88 266 ARG B CA 1
ATOM 4569 C C . ARG B 1 266 ? -11.461 3.875 -20.828 1 86.88 266 ARG B C 1
ATOM 4571 O O . ARG B 1 266 ? -11.719 2.965 -21.609 1 86.88 266 ARG B O 1
ATOM 4578 N N . LEU B 1 267 ? -12.109 4.992 -20.734 1 88.12 267 LEU B N 1
ATOM 4579 C CA . LEU B 1 267 ? -13.273 5.227 -21.578 1 88.12 267 LEU B CA 1
ATOM 4580 C C . LEU B 1 267 ? -12.836 5.508 -23.016 1 88.12 267 LEU B C 1
ATOM 4582 O O . LEU B 1 267 ? -13.641 5.395 -23.953 1 88.12 267 LEU B O 1
ATOM 4586 N N . SER B 1 268 ? -11.547 5.844 -23.172 1 86.62 268 SER B N 1
ATOM 4587 C CA . SER B 1 268 ? -11.031 6.152 -24.5 1 86.62 268 SER B CA 1
ATOM 4588 C C . SER B 1 268 ? -10.586 4.887 -25.234 1 86.62 268 SER B C 1
ATOM 4590 O O . SER B 1 268 ? -10.188 4.941 -26.391 1 86.62 268 SER B O 1
ATOM 4592 N N . ARG B 1 269 ? -10.656 3.748 -24.562 1 85.06 269 ARG B N 1
ATOM 4593 C CA . ARG B 1 269 ? -10.312 2.447 -25.125 1 85.06 269 ARG B CA 1
ATOM 4594 C C . ARG B 1 269 ? -11.453 1.452 -24.938 1 85.06 269 ARG B C 1
ATOM 4596 O O . ARG B 1 269 ? -12.422 1.73 -24.219 1 85.06 269 ARG B O 1
ATOM 4603 N N . PRO B 1 270 ? -11.336 0.405 -25.734 1 86.81 270 PRO B N 1
ATOM 4604 C CA . PRO B 1 270 ? -12.359 -0.611 -25.484 1 86.81 270 PRO B CA 1
ATOM 4605 C C . PRO B 1 270 ? -12.406 -1.029 -24.016 1 86.81 270 PRO B C 1
ATOM 4607 O O . PRO B 1 270 ? -11.367 -1.285 -23.406 1 86.81 270 PRO B O 1
ATOM 4610 N N . HIS B 1 271 ? -13.586 -0.837 -23.438 1 90.5 271 HIS B N 1
ATOM 4611 C CA . HIS B 1 271 ? -13.75 -1.146 -22.031 1 90.5 271 HIS B CA 1
ATOM 4612 C C . HIS B 1 271 ? -14.992 -2.006 -21.797 1 90.5 271 HIS B C 1
ATOM 4614 O O . HIS B 1 271 ? -15.883 -2.059 -22.641 1 90.5 271 HIS B O 1
ATOM 4620 N N . HIS B 1 272 ? -15.062 -2.717 -20.688 1 93.19 272 HIS B N 1
ATOM 4621 C CA . HIS B 1 272 ? -16.109 -3.684 -20.391 1 93.19 272 HIS B CA 1
ATOM 4622 C C . HIS B 1 272 ? -16.859 -3.305 -19.109 1 93.19 272 HIS B C 1
ATOM 4624 O O . HIS B 1 272 ? -17.125 -4.16 -18.266 1 93.19 272 HIS B O 1
ATOM 4630 N N . PHE B 1 273 ? -17.078 -2.002 -18.938 1 96.44 273 PHE B N 1
ATOM 4631 C CA . PHE B 1 273 ? -17.891 -1.548 -17.812 1 96.44 273 PHE B CA 1
ATOM 4632 C C . PHE B 1 273 ? -18.859 -0.457 -18.234 1 96.44 273 PHE B C 1
ATOM 4634 O O . PHE B 1 273 ? -18.75 0.089 -19.344 1 96.44 273 PHE B O 1
ATOM 4641 N N . VAL B 1 274 ? -19.891 -0.184 -17.484 1 97.56 274 VAL B N 1
ATOM 4642 C CA . VAL B 1 274 ? -20.828 0.917 -17.656 1 97.56 274 VAL B CA 1
ATOM 4643 C C . VAL B 1 274 ? -20.891 1.743 -16.359 1 97.56 274 VAL B C 1
ATOM 4645 O O . VAL B 1 274 ? -20.609 1.234 -15.281 1 97.56 274 VAL B O 1
ATOM 4648 N N . VAL B 1 275 ? -21.219 2.996 -16.516 1 97.69 275 VAL B N 1
ATOM 4649 C CA . VAL B 1 275 ? -21.344 3.912 -15.391 1 97.69 275 VAL B CA 1
ATOM 4650 C C . VAL B 1 275 ? -22.812 4.121 -15.062 1 97.69 275 VAL B C 1
ATOM 4652 O O . VAL B 1 275 ? -23.609 4.5 -15.93 1 97.69 275 VAL B O 1
ATOM 4655 N N . ALA B 1 276 ? -23.188 3.82 -13.773 1 98.31 276 ALA B N 1
ATOM 4656 C CA . ALA B 1 276 ? -24.547 4.09 -13.344 1 98.31 276 ALA B CA 1
ATOM 4657 C C . ALA B 1 276 ? -24.891 5.574 -13.484 1 98.31 276 ALA B C 1
ATOM 4659 O O . ALA B 1 276 ? -24.047 6.434 -13.195 1 98.31 276 ALA B O 1
ATOM 4660 N N . ASP B 1 277 ? -26.094 5.871 -13.836 1 97.81 277 ASP B N 1
ATOM 4661 C CA . ASP B 1 277 ? -26.391 7.234 -14.266 1 97.81 277 ASP B CA 1
ATOM 4662 C C . ASP B 1 277 ? -27.172 7.988 -13.195 1 97.81 277 ASP B C 1
ATOM 4664 O O . ASP B 1 277 ? -27.375 9.203 -13.297 1 97.81 277 ASP B O 1
ATOM 4668 N N . LYS B 1 278 ? -27.594 7.363 -12.148 1 98 278 LYS B N 1
ATOM 4669 C CA . LYS B 1 278 ? -28.5 8.031 -11.219 1 98 278 LYS B CA 1
ATOM 4670 C C . LYS B 1 278 ? -27.828 8.25 -9.867 1 98 278 LYS B C 1
ATOM 4672 O O . LYS B 1 278 ? -28.406 8.898 -8.977 1 98 278 LYS B O 1
ATOM 4677 N N . VAL B 1 279 ? -26.656 7.629 -9.727 1 97.81 279 VAL B N 1
ATOM 4678 C CA . VAL B 1 279 ? -26.047 7.723 -8.406 1 97.81 279 VAL B CA 1
ATOM 4679 C C . VAL B 1 279 ? -24.609 8.227 -8.539 1 97.81 279 VAL B C 1
ATOM 4681 O O . VAL B 1 279 ? -23.969 8.031 -9.57 1 97.81 279 VAL B O 1
ATOM 4684 N N . LYS B 1 280 ? -24.125 8.875 -7.574 1 97 280 LYS B N 1
ATOM 4685 C CA . LYS B 1 280 ? -22.75 9.32 -7.379 1 97 280 LYS B CA 1
ATOM 4686 C C . LYS B 1 280 ? -22.484 9.68 -5.918 1 97 280 LYS B C 1
ATOM 4688 O O . LYS B 1 280 ? -23.422 9.836 -5.137 1 97 280 LYS B O 1
ATOM 4693 N N . VAL B 1 281 ? -21.281 9.703 -5.512 1 96.56 281 VAL B N 1
ATOM 4694 C CA . VAL B 1 281 ? -20.875 10.172 -4.188 1 96.56 281 VAL B CA 1
ATOM 4695 C C . VAL B 1 281 ? -19.906 11.344 -4.32 1 96.56 281 VAL B C 1
ATOM 4697 O O . VAL B 1 281 ? -18.797 11.188 -4.84 1 96.56 281 VAL B O 1
ATOM 4700 N N . THR B 1 282 ? -20.344 12.5 -3.91 1 96.38 282 THR B N 1
ATOM 4701 C CA . THR B 1 282 ? -19.469 13.672 -3.92 1 96.38 282 THR B CA 1
ATOM 4702 C C . THR B 1 282 ? -18.547 13.672 -2.703 1 96.38 282 THR B C 1
ATOM 4704 O O . THR B 1 282 ? -19.016 13.547 -1.567 1 96.38 282 THR B O 1
ATOM 4707 N N . CYS B 1 283 ? -17.219 13.781 -2.998 1 96.5 283 CYS B N 1
ATOM 4708 C CA . CYS B 1 283 ? -16.234 13.641 -1.936 1 96.5 283 CYS B CA 1
ATOM 4709 C C . CYS B 1 283 ? -15.258 14.812 -1.94 1 96.5 283 CYS B C 1
ATOM 4711 O O . CYS B 1 283 ? -15.125 15.516 -2.947 1 96.5 283 CYS B O 1
ATOM 4713 N N . ASP B 1 284 ? -14.594 15 -0.754 1 96.62 284 ASP B N 1
ATOM 4714 C CA . ASP B 1 284 ? -13.492 15.953 -0.62 1 96.62 284 ASP B CA 1
ATOM 4715 C C . ASP B 1 284 ? -12.172 15.219 -0.414 1 96.62 284 ASP B C 1
ATOM 4717 O O . ASP B 1 284 ? -12.047 14.375 0.471 1 96.62 284 ASP B O 1
ATOM 4721 N N . LEU B 1 285 ? -11.273 15.539 -1.282 1 97.69 285 LEU B N 1
ATOM 4722 C CA . LEU B 1 285 ? -9.875 15.266 -0.96 1 97.69 285 LEU B CA 1
ATOM 4723 C C . LEU B 1 285 ? -9.297 16.344 -0.055 1 97.69 285 LEU B C 1
ATOM 4725 O O . LEU B 1 285 ? -9.344 17.531 -0.392 1 97.69 285 LEU B O 1
ATOM 4729 N N . SER B 1 286 ? -8.758 15.922 1.132 1 98.25 286 SER B N 1
ATOM 4730 C CA . SER B 1 286 ? -8.258 16.906 2.092 1 98.25 286 SER B CA 1
ATOM 4731 C C . SER B 1 286 ? -6.848 16.547 2.555 1 98.25 286 SER B C 1
ATOM 4733 O O . SER B 1 286 ? -6.367 15.438 2.314 1 98.25 286 SER B O 1
ATOM 4735 N N . PHE B 1 287 ? -6.207 17.516 3.074 1 98.62 287 PHE B N 1
ATOM 4736 C CA . PHE B 1 287 ? -4.953 17.359 3.803 1 98.62 287 PHE B CA 1
ATOM 4737 C C . PHE B 1 287 ? -5.172 17.516 5.301 1 98.62 287 PHE B C 1
ATOM 4739 O O . PHE B 1 287 ? -5.926 18.391 5.734 1 98.62 287 PHE B O 1
ATOM 4746 N N . ALA B 1 288 ? -4.562 16.625 6.074 1 98.62 288 ALA B N 1
ATOM 4747 C CA . ALA B 1 288 ? -4.953 16.562 7.48 1 98.62 288 ALA B CA 1
ATOM 4748 C C . ALA B 1 288 ? -3.729 16.594 8.391 1 98.62 288 ALA B C 1
ATOM 4750 O O . ALA B 1 288 ? -2.637 16.188 7.992 1 98.62 288 ALA B O 1
ATOM 4751 N N . CYS B 1 289 ? -3.898 17.047 9.594 1 97.94 289 CYS B N 1
ATOM 4752 C CA . CYS B 1 289 ? -2.98 16.969 10.719 1 97.94 289 CYS B CA 1
ATOM 4753 C C . CYS B 1 289 ? -3.734 17.031 12.039 1 97.94 289 CYS B C 1
ATOM 4755 O O . CYS B 1 289 ? -4.961 17.156 12.055 1 97.94 289 CYS B O 1
ATOM 4757 N N . LEU B 1 290 ? -2.988 16.844 13.102 1 93.75 290 LEU B N 1
ATOM 4758 C CA . LEU B 1 290 ? -3.582 17.109 14.406 1 93.75 290 LEU B CA 1
ATOM 4759 C C . LEU B 1 290 ? -3.777 18.609 14.609 1 93.75 290 LEU B C 1
ATOM 4761 O O . LEU B 1 290 ? -2.885 19.406 14.305 1 93.75 290 LEU B O 1
ATOM 4765 N N . VAL B 1 291 ? -4.934 18.922 15.156 1 95.56 291 VAL B N 1
ATOM 4766 C CA . VAL B 1 291 ? -5.219 20.328 15.422 1 95.56 291 VAL B CA 1
ATOM 4767 C C . VAL B 1 291 ? -4.137 20.906 16.328 1 95.56 291 VAL B C 1
ATOM 4769 O O . VAL B 1 291 ? -3.641 22.016 16.078 1 95.56 291 VAL B O 1
ATOM 4772 N N . ALA B 1 292 ? -3.734 20.203 17.25 1 90.56 292 ALA B N 1
ATOM 4773 C CA . ALA B 1 292 ? -2.777 20.656 18.266 1 90.56 292 ALA B CA 1
ATOM 4774 C C . ALA B 1 292 ? -1.417 20.938 17.641 1 90.56 292 ALA B C 1
ATOM 4776 O O . ALA B 1 292 ? -0.603 21.672 18.203 1 90.56 292 ALA B O 1
ATOM 4777 N N . ARG B 1 293 ? -1.168 20.406 16.438 1 90.19 293 ARG B N 1
ATOM 4778 C CA . ARG B 1 293 ? 0.163 20.516 15.844 1 90.19 293 ARG B CA 1
ATOM 4779 C C . ARG B 1 293 ? 0.149 21.438 14.625 1 90.19 293 ARG B C 1
ATOM 4781 O O . ARG B 1 293 ? 1.187 21.656 14 1 90.19 293 ARG B O 1
ATOM 4788 N N . ARG B 1 294 ? -0.968 21.984 14.336 1 92.88 294 ARG B N 1
ATOM 4789 C CA . ARG B 1 294 ? -1.135 22.781 13.125 1 92.88 294 ARG B CA 1
ATOM 4790 C C . ARG B 1 294 ? -0.181 23.969 13.109 1 92.88 294 ARG B C 1
ATOM 4792 O O . ARG B 1 294 ? 0.263 24.391 12.039 1 92.88 294 ARG B O 1
ATOM 4799 N N . HIS B 1 295 ? 0.293 24.406 14.234 1 89.25 295 HIS B N 1
ATOM 4800 C CA . HIS B 1 295 ? 1.101 25.609 14.359 1 89.25 295 HIS B CA 1
ATOM 4801 C C . HIS B 1 295 ? 2.582 25.297 14.172 1 89.25 295 HIS B C 1
ATOM 4803 O O . HIS B 1 295 ? 3.395 26.219 14.008 1 89.25 295 HIS B O 1
ATOM 4809 N N . GLU B 1 296 ? 2.949 24.016 14.18 1 86.88 296 GLU B N 1
ATOM 4810 C CA . GLU B 1 296 ? 4.348 23.656 13.984 1 86.88 296 GLU B CA 1
ATOM 4811 C C . GLU B 1 296 ? 4.844 24.062 12.602 1 86.88 296 GLU B C 1
ATOM 4813 O O . GLU B 1 296 ? 4.133 23.906 11.609 1 86.88 296 GLU B O 1
ATOM 4818 N N . THR B 1 297 ? 6 24.562 12.547 1 86.25 297 THR B N 1
ATOM 4819 C CA . THR B 1 297 ? 6.57 25.156 11.336 1 86.25 297 THR B CA 1
ATOM 4820 C C . THR B 1 297 ? 6.535 24.156 10.18 1 86.25 297 THR B C 1
ATOM 4822 O O . THR B 1 297 ? 6.082 24.484 9.086 1 86.25 297 THR B O 1
ATOM 4825 N N . ALA B 1 298 ? 6.961 22.953 10.406 1 88.44 298 ALA B N 1
ATOM 4826 C CA . ALA B 1 298 ? 7.012 21.938 9.352 1 88.44 298 ALA B CA 1
ATOM 4827 C C . ALA B 1 298 ? 5.613 21.625 8.828 1 88.44 298 ALA B C 1
ATOM 4829 O O . ALA B 1 298 ? 5.418 21.453 7.621 1 88.44 298 ALA B O 1
ATOM 4830 N N . ILE B 1 299 ? 4.668 21.578 9.719 1 93.19 299 ILE B N 1
ATOM 4831 C CA . ILE B 1 299 ? 3.295 21.25 9.352 1 93.19 299 ILE B CA 1
ATOM 4832 C C . ILE B 1 299 ? 2.664 22.438 8.633 1 93.19 299 ILE B C 1
ATOM 4834 O O . ILE B 1 299 ? 1.989 22.266 7.609 1 93.19 299 ILE B O 1
ATOM 4838 N N . ALA B 1 300 ? 2.939 23.594 9.125 1 92.62 300 ALA B N 1
ATOM 4839 C CA . ALA B 1 300 ? 2.455 24.812 8.461 1 92.62 300 ALA B CA 1
ATOM 4840 C C . ALA B 1 300 ? 3 24.906 7.039 1 92.62 300 ALA B C 1
ATOM 4842 O O . ALA B 1 300 ? 2.268 25.25 6.109 1 92.62 300 ALA B O 1
ATOM 4843 N N . GLN B 1 301 ? 4.227 24.594 6.934 1 91.56 301 GLN B N 1
ATOM 4844 C CA . GLN B 1 301 ? 4.855 24.625 5.617 1 91.56 301 GLN B CA 1
ATOM 4845 C C . GLN B 1 301 ? 4.246 23.562 4.699 1 91.56 301 GLN B C 1
ATOM 4847 O O . GLN B 1 301 ? 4.059 23.812 3.506 1 91.56 301 GLN B O 1
ATOM 4852 N N . ALA B 1 302 ? 3.963 22.438 5.234 1 95.56 302 ALA B N 1
ATOM 4853 C CA . ALA B 1 302 ? 3.344 21.359 4.449 1 95.56 302 ALA B CA 1
ATOM 4854 C C . ALA B 1 302 ? 1.964 21.781 3.949 1 95.56 302 ALA B C 1
ATOM 4856 O O . ALA B 1 302 ? 1.62 21.547 2.789 1 95.56 302 ALA B O 1
ATOM 4857 N N . PHE B 1 303 ? 1.238 22.406 4.793 1 96.75 303 PHE B N 1
ATOM 4858 C CA . PHE B 1 303 ? -0.09 22.875 4.414 1 96.75 303 PHE B CA 1
ATOM 4859 C C . PHE B 1 303 ? 0.002 23.953 3.352 1 96.75 303 PHE B C 1
ATOM 4861 O O . PHE B 1 303 ? -0.782 23.969 2.4 1 96.75 303 PHE B O 1
ATOM 4868 N N . ALA B 1 304 ? 0.963 24.844 3.539 1 94.62 304 ALA B N 1
ATOM 4869 C CA . ALA B 1 304 ? 1.158 25.875 2.531 1 94.62 304 ALA B CA 1
ATOM 4870 C C . ALA B 1 304 ? 1.557 25.266 1.188 1 94.62 304 ALA B C 1
ATOM 4872 O O . ALA B 1 304 ? 1.033 25.672 0.144 1 94.62 304 ALA B O 1
ATOM 4873 N N . ALA B 1 305 ? 2.422 24.328 1.247 1 94.88 305 ALA B N 1
ATOM 4874 C CA . ALA B 1 305 ? 2.926 23.688 0.035 1 94.88 305 ALA B CA 1
ATOM 4875 C C . ALA B 1 305 ? 1.811 22.953 -0.704 1 94.88 305 ALA B C 1
ATOM 4877 O O . ALA B 1 305 ? 1.687 23.078 -1.925 1 94.88 305 ALA B O 1
ATOM 4878 N N . VAL B 1 306 ? 0.987 22.188 0.002 1 97 306 VAL B N 1
ATOM 4879 C CA . VAL B 1 306 ? -0.046 21.406 -0.652 1 97 306 VAL B CA 1
ATOM 4880 C C . VAL B 1 306 ? -1.129 22.312 -1.213 1 97 306 VAL B C 1
ATOM 4882 O O . VAL B 1 306 ? -1.671 22.062 -2.291 1 97 306 VAL B O 1
ATOM 4885 N N . ARG B 1 307 ? -1.454 23.328 -0.497 1 96.25 307 ARG B N 1
ATOM 4886 C CA .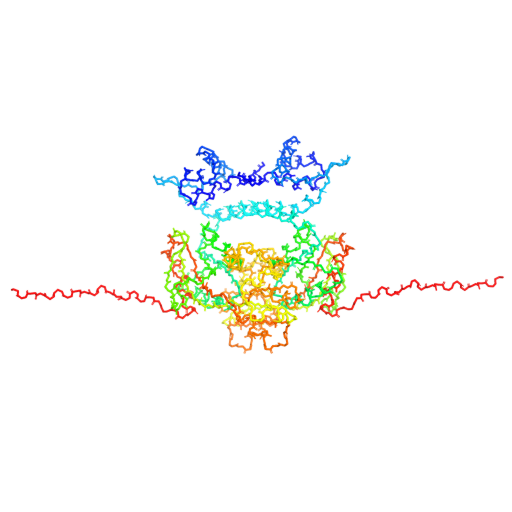 ARG B 1 307 ? -2.451 24.281 -0.989 1 96.25 307 ARG B CA 1
ATOM 4887 C C . ARG B 1 307 ? -1.953 25 -2.234 1 96.25 307 ARG B C 1
ATOM 4889 O O . ARG B 1 307 ? -2.715 25.219 -3.178 1 96.25 307 ARG B O 1
ATOM 4896 N N . ALA B 1 308 ? -0.712 25.359 -2.215 1 94.06 308 ALA B N 1
ATOM 4897 C CA . ALA B 1 308 ? -0.119 25.984 -3.395 1 94.06 308 ALA B CA 1
ATOM 4898 C C . ALA B 1 308 ? -0.172 25.047 -4.598 1 94.06 308 ALA B C 1
ATOM 4900 O O . ALA B 1 308 ? -0.432 25.484 -5.723 1 94.06 308 ALA B O 1
ATOM 4901 N N . ALA B 1 309 ? 0.062 23.781 -4.359 1 94.69 309 ALA B N 1
ATOM 4902 C CA . ALA B 1 309 ? 0.038 22.781 -5.426 1 94.69 309 ALA B CA 1
ATOM 4903 C C . ALA B 1 309 ? -1.342 22.703 -6.074 1 94.69 309 ALA B C 1
ATOM 4905 O O . ALA B 1 309 ? -1.469 22.312 -7.234 1 94.69 309 ALA B O 1
ATOM 4906 N N . TRP B 1 310 ? -2.33 23.109 -5.32 1 96.19 310 TRP B N 1
ATOM 4907 C CA . TRP B 1 310 ? -3.695 23.047 -5.832 1 96.19 310 TRP B CA 1
ATOM 4908 C C . TRP B 1 310 ? -4.184 24.438 -6.242 1 96.19 310 TRP B C 1
ATOM 4910 O O . TRP B 1 310 ? -5.367 24.625 -6.547 1 96.19 310 TRP B O 1
ATOM 4920 N N . GLY B 1 311 ? -3.285 25.438 -6.109 1 93.31 311 GLY B N 1
ATOM 4921 C CA . GLY B 1 311 ? -3.566 26.75 -6.645 1 93.31 311 GLY B CA 1
ATOM 4922 C C . GLY B 1 311 ? -4.211 27.688 -5.629 1 93.31 311 GLY B C 1
ATOM 4923 O O . GLY B 1 311 ? -4.758 28.719 -5.992 1 93.31 311 GLY B O 1
ATOM 4924 N N . PHE B 1 312 ? -4.184 27.281 -4.34 1 90.69 312 PHE B N 1
ATOM 4925 C CA . PHE B 1 312 ? -4.73 28.156 -3.309 1 90.69 312 PHE B CA 1
ATOM 4926 C C . PHE B 1 312 ? -3.715 29.219 -2.908 1 90.69 312 PHE B C 1
ATOM 4928 O O . PHE B 1 312 ? -2.518 28.953 -2.814 1 90.69 312 PHE B O 1
ATOM 4935 N N . LYS B 1 313 ? -4.051 30.422 -2.873 1 77.5 313 LYS B N 1
ATOM 4936 C CA . LYS B 1 313 ? -3.176 31.531 -2.486 1 77.5 313 LYS B CA 1
ATOM 4937 C C . LYS B 1 313 ? -3.035 31.609 -0.969 1 77.5 313 LYS B C 1
ATOM 4939 O O . LYS B 1 313 ? -3.98 31.328 -0.235 1 77.5 313 LYS B O 1
ATOM 4944 N N . PRO B 1 314 ? -1.697 31.75 -0.494 1 65.31 314 PRO B N 1
ATOM 4945 C CA . PRO B 1 314 ? -1.537 31.891 0.956 1 65.31 314 PRO B CA 1
ATOM 4946 C C . PRO B 1 314 ? -2.418 33 1.546 1 65.31 314 PRO B C 1
ATOM 4948 O O . PRO B 1 314 ? -2.715 33.969 0.868 1 65.31 314 PRO B O 1
ATOM 4951 N N . ALA B 1 315 ? -3.121 32.656 2.645 1 51.81 315 ALA B N 1
ATOM 4952 C CA . ALA B 1 315 ? -3.861 33.719 3.295 1 51.81 315 ALA B CA 1
ATOM 4953 C C . ALA B 1 315 ? -2.941 34.906 3.635 1 51.81 315 ALA B C 1
ATOM 4955 O O . ALA B 1 315 ? -1.91 34.719 4.285 1 51.81 315 ALA B O 1
ATOM 4956 N N . VAL B 1 316 ? -2.736 35.844 2.848 1 43.94 316 VAL B N 1
ATOM 4957 C CA . VAL B 1 316 ? -1.983 37.062 3.156 1 43.94 316 VAL B CA 1
ATOM 4958 C C . VAL B 1 316 ? -2.373 37.562 4.539 1 43.94 316 VAL B C 1
ATOM 4960 O O . VAL B 1 316 ? -3.547 37.844 4.793 1 43.94 316 VAL B O 1
ATOM 4963 N N . THR B 1 317 ? -1.778 37.062 5.555 1 44.22 317 THR B N 1
ATOM 4964 C CA . THR B 1 317 ? -1.928 37.719 6.848 1 44.22 317 THR B CA 1
ATOM 4965 C C . THR B 1 317 ? -1.773 39.219 6.703 1 44.22 317 THR B C 1
ATOM 4967 O O . THR B 1 317 ? -0.897 39.812 7.328 1 44.22 317 THR B O 1
ATOM 4970 N N . GLY B 1 318 ? -2.064 39.844 5.59 1 37.16 318 GLY B N 1
ATOM 4971 C CA . GLY B 1 318 ? -1.806 41.281 5.488 1 37.16 318 GLY B CA 1
ATOM 4972 C C . GLY B 1 318 ? -2.453 42.094 6.602 1 37.16 318 GLY B C 1
ATOM 4973 O O . GLY B 1 318 ? -2.375 43.312 6.613 1 37.16 318 GLY B O 1
ATOM 4974 N N . ALA B 1 319 ? -3.68 41.812 7.082 1 40.62 319 ALA B N 1
ATOM 4975 C CA . ALA B 1 319 ? -4.375 43 7.562 1 40.62 319 ALA B CA 1
ATOM 4976 C C . ALA B 1 319 ? -3.727 43.531 8.836 1 40.62 319 ALA B C 1
ATOM 4978 O O . ALA B 1 319 ? -3.775 42.875 9.883 1 40.62 319 ALA B O 1
ATOM 4979 N N . GLY B 1 320 ? -2.438 44.062 8.703 1 38.75 320 GLY B N 1
ATOM 4980 C CA . GLY B 1 320 ? -1.924 44.875 9.789 1 38.75 320 GLY B CA 1
ATOM 4981 C C . GLY B 1 320 ? -3.012 45.625 10.539 1 38.75 320 GLY B C 1
ATOM 4982 O O . GLY B 1 320 ? -4.133 45.75 10.047 1 38.75 320 GLY B O 1
ATOM 4983 N N . PRO B 1 321 ? -2.939 45.469 11.828 1 39.44 321 PRO B N 1
ATOM 4984 C CA . PRO B 1 321 ? -3.949 46.156 12.648 1 39.44 321 PRO B CA 1
ATOM 4985 C C . PRO B 1 321 ? -4.32 47.531 12.102 1 39.44 321 PRO B C 1
ATOM 4987 O O . PRO B 1 321 ? -3.451 48.25 11.617 1 39.44 321 PRO B O 1
ATOM 4990 N N . THR B 1 322 ? -5.332 47.625 11.266 1 39.72 322 THR B N 1
ATOM 4991 C CA . THR B 1 322 ? -5.848 48.938 10.898 1 39.72 322 THR B CA 1
ATOM 4992 C C . THR B 1 322 ? -5.734 49.906 12.07 1 39.72 322 THR B C 1
ATOM 4994 O O . THR B 1 322 ? -6.262 49.625 13.156 1 39.72 322 THR B O 1
ATOM 4997 N N . ARG B 1 323 ? -4.57 50.656 12.211 1 40.16 323 ARG B N 1
ATOM 4998 C CA . ARG B 1 323 ? -4.332 51.719 13.188 1 40.16 323 ARG B CA 1
ATOM 4999 C C . ARG B 1 323 ? -5.551 52.625 13.32 1 40.16 323 ARG B C 1
ATOM 5001 O O . ARG B 1 323 ? -5.941 53.281 12.359 1 40.16 323 ARG B O 1
ATOM 5008 N N . THR B 1 324 ? -6.562 52.156 14.07 1 37.56 324 THR B N 1
ATOM 5009 C CA . THR B 1 324 ? -7.68 53.031 14.422 1 37.56 324 THR B CA 1
ATOM 5010 C C . THR B 1 324 ? -7.191 54.438 14.766 1 37.56 324 THR B C 1
ATOM 5012 O O . THR B 1 324 ? -6.398 54.625 15.695 1 37.56 324 THR B O 1
ATOM 5015 N N . ARG B 1 325 ? -6.965 55.312 13.758 1 37.69 325 ARG B N 1
ATOM 5016 C CA . ARG B 1 325 ? -6.68 56.75 13.906 1 37.69 325 ARG B CA 1
ATOM 5017 C C . ARG B 1 325 ? -7.547 57.375 15 1 37.69 325 ARG B C 1
ATOM 5019 O O . ARG B 1 325 ? -8.773 57.375 14.898 1 37.69 325 ARG B O 1
ATOM 5026 N N . LYS B 1 326 ? -7.098 57.375 16.312 1 40.28 326 LYS B N 1
ATOM 5027 C CA . LYS B 1 326 ? -7.699 58.125 17.406 1 40.28 326 LYS B CA 1
ATOM 5028 C C . LYS B 1 326 ? -7.996 59.562 17 1 40.28 326 LYS B C 1
ATOM 5030 O O . LYS B 1 326 ? -7.078 60.344 16.672 1 40.28 326 LYS B O 1
ATOM 5035 N N . VAL B 1 327 ? -9.008 59.844 16.281 1 38.66 327 VAL B N 1
ATOM 5036 C CA . VAL B 1 327 ? -9.453 61.219 16.031 1 38.66 327 VAL B CA 1
ATOM 5037 C C . VAL B 1 327 ? -9.453 62 17.344 1 38.66 327 VAL B C 1
ATOM 5039 O O . VAL B 1 327 ? -10.117 61.594 18.312 1 38.66 327 VAL B O 1
ATOM 5042 N N . ALA B 1 328 ? -8.367 62.719 17.719 1 43.19 328 ALA B N 1
ATOM 5043 C CA . ALA B 1 328 ? -8.195 63.688 18.781 1 43.19 328 ALA B CA 1
ATOM 5044 C C . ALA B 1 328 ? -9.414 64.562 18.906 1 43.19 328 ALA B C 1
ATOM 5046 O O . ALA B 1 328 ? -9.742 65.312 17.969 1 43.19 328 ALA B O 1
ATOM 5047 N N . LYS B 1 329 ? -10.43 64.188 19.625 1 35.12 329 LYS B N 1
ATOM 5048 C CA . LYS B 1 329 ? -11.477 65.125 20.031 1 35.12 329 LYS B CA 1
ATOM 5049 C C . LYS B 1 329 ? -10.883 66.375 20.625 1 35.12 329 LYS B C 1
ATOM 5051 O O . LYS B 1 329 ? -10.039 66.312 21.516 1 35.12 329 LYS B O 1
ATOM 5056 N N . ASN B 1 330 ? -10.781 67.5 19.969 1 34.69 330 ASN B N 1
ATOM 5057 C CA . ASN B 1 330 ? -10.633 68.875 20.328 1 34.69 330 ASN B CA 1
ATOM 5058 C C . ASN B 1 330 ? -11.484 69.25 21.547 1 34.69 330 ASN B C 1
ATOM 5060 O O . ASN B 1 330 ? -12.711 69.188 21.484 1 34.69 330 ASN B O 1
ATOM 5064 N N . VAL B 1 331 ? -11.258 68.688 22.766 1 28.44 331 VAL B N 1
ATOM 5065 C CA . VAL B 1 331 ? -11.539 69.625 23.844 1 28.44 331 VAL B CA 1
ATOM 5066 C C . VAL B 1 331 ? -10.391 70.625 23.969 1 28.44 331 VAL B C 1
ATOM 5068 O O . VAL B 1 331 ? -9.219 70.25 23.844 1 28.44 331 VAL B O 1
#

Sequence (662 aa):
MSELPRTQALRCFITVAREGTVSRAATVLGLTQPAVSLQLKALEESTGLQLFNRTPNGFALTEAGAALLPLAHKAVAAASDFRTTAEQLKEAQRGTLRVGTILDPEFTRLGPFVRSLATSPQRTEVFLRHGVSDDVLAQIGRGELDVGYYVDATPADQLAHHSFAERSIGDGRYQLAPLLCYDYRVIAPIGWSDRVMGKGWAELADLPWIATPTHSGHRRLLDDIFAPLGALPKRVAYTDQEESMVDFVESGICLSLARDNVLAPRLSRPHHFVVADKVKVTCDLSFACLVARRHETAIAQAFAAVRAAWGFKPAVTGAGPTRTRKVAKNVMSELPRTQALRCFITVAREGTVSRAATVLGLTQPAVSLQLKALEESTGLQLFNRTPNGFALTEAGAALLPLAHKAVAAASDFRTTAEQLKEAQRGTLRVGTILDPEFTRLGPFVRSLATSPQRTEVFLRHGVSDDVLAQIGRGELDVGYYVDATPADQLAHHSFAERSIGDGRYQLAPLLCYDYRVIAPIGWSDRVMGKGWAELADLPWIATPTHSGHRRLLDDIFAPLGALPKRVAYTDQEESMVDFVESGICLSLARDNVLAPRLSRPHHFVVADKVKVTCDLSFACLVARRHETAIAQAFAAVRAAWGFKPAVTGAGPTRTRKVAKNV